Protein AF-A0A5C4IVG7-F1 (afdb_monomer_lite)

Foldseek 3Di:
DWQKFAWFFQAAPVDRVDGLAQKFKAKAAPVDPVRDRDWKAAPVRHTDDGRFTAHRRNTGGIITGRPDQKIKMDISNHIDMTGRPVVVVVVVVVVVVVVVVVVVVVVVCLQADFPDWDQDPVQWIWTAGSVRDIDTPGHDDDPDDDDDDDPDDPPPPPPPPVNVVVVQPVPDDPCVVVVVVVVVVVVVVPDDFFAAEAEEAEAQFPQCVLVLVLCVVLVAAYEYAYQQCCAPPPRGHHLVRVQVSVVSPHAYAHAFNHLDQLVPDDPVNNCNRRVVSQVSCCVSHVDGHAAYEYRVLRDDLLSCQACLQRHNDDRWDQPPPDQDGPFDCPPVFDDGEGEHEQQAQVCLVVLLVVLVCSLNGNYYYYYYYNHAPDVRGHHSVSVSVSVVSNSVSVRHHDYPCVVLDHRFLQQAQFVQDDPPPPSPQWAKDKDDPKDKDKDFDDDPRSHHDGIWIKTWDKPQIKTKIKGKGFDAAAKKKKKWKKAFADWDAAQVQWWKKKFFAAPVRDGDGMDIDTPHYDDHPDMDMDMDMDGHDHRGGMIMIMTMGGGDPPDTTIGMMTIGNIGMGGVSSDDSD

Sequence (573 aa):
MPYTFDEIFAKDISNPGVVARNASIKIFDPADPAKAPIAILDTTGSPLPNPITVDAQGMGPAFQHPTLARVGWEGGGKSNYLTSYEGMYNETQGAKTAAQAAANDAATAAADRVTSATVNGSGKLILTKGTGATVDAGSVIGPKGDKGDKGADGSNVLPTQQAIVEAITNDGPAKTATAQAIKKERNALTMPARGAVMFSLDDNYAQNTELMAVHDALGQKITLAITSSWVDQPNRLTSAQILAYHHAGHEIANHSTTHKNYVSSTAAVRAYESDTCSQFIYNLTGRWPSTFVYPQGAWNATTDQELYTRFRSWALTCSAGTNAPLTYPLGDTFPRFYRLDLDNPANLDRAKQLVRMAAYAPVVVSFYTHWTNQPGTMTTAQYQSIAQLAYDLNVPAVLPRDVFGRESYLLDPSFESPAGSIGNAWGPANTGAATTMRVAATPDAGMSGTHCMQLTAAYPDTAKVVQGVNMTPGGWRMSGRVKLVSGNLITNDVGVMVRYRRADESALSAQTVYPTMPANGVWSRFAFDLTVPALTRLAYLELFVTPGATNSRSGVVLLDHVDLRPAEHGDFG

Radius of gyration: 32.87 Å; chains: 1; bounding box: 93×65×95 Å

Secondary structure (DSSP, 8-state):
--EEE-SEE-B-SS-TT-B-TT-EEEEE-TT-TT-PBPPEE-TTSPEEPSSEEP-TTSEE--EEESS-SEEEEEETTEEEEEE-HHHHHHHHHHHHHHHHHHHHHHHHHHHHSEEEEEE-TTSEEEEEETTS-EEEEEE--S--PPPPPPPPP-------HHHHHHHHHSS-TTSHHHHHHHHHHHTGGGSS---EEEEEE-TTBTTHHHHHHHHHHTT---EEEE-GGGTTSTTB--HHHHHHHHHTT-EEEE--SS---STTS-HHHHHHHHHHHHHHHHHHHSS---EEE-GGG---HHHHHHHTTTSEEE--PPPTTT--------TT-SSEEEEEESSSGGGHHHHHHHHHHHHHSSEEEEEEES-SSSTTS--HHHHHHHHHHHHHTT--B--HHHHS-SS-SSSSTTS-SPTTSTT---EE---TT-EEEEEE-PPPTT---SEEEEEEEETT--EEEEEEE---SEEEEEEEEEEEEEE---GGGEEEEEEEE-TT--EEEEEEE-PPPPSTT-EEEEEEEEEEPTT--EEEEEEEE---SSS--EEEEEEEEEEEEEGGG----

Structure (mmCIF, N/CA/C/O backbone):
data_AF-A0A5C4IVG7-F1
#
_entry.id   AF-A0A5C4IVG7-F1
#
loop_
_atom_site.group_PDB
_atom_site.id
_atom_site.type_symbol
_atom_site.label_atom_id
_atom_site.label_alt_id
_atom_site.label_comp_id
_atom_site.label_asym_id
_atom_site.label_entity_id
_atom_site.label_seq_id
_atom_site.pdbx_PDB_ins_code
_atom_site.Cartn_x
_atom_site.Cartn_y
_atom_site.Cartn_z
_atom_site.occupancy
_atom_site.B_iso_or_equiv
_atom_site.auth_seq_id
_atom_site.auth_comp_id
_atom_site.auth_asym_id
_atom_site.auth_atom_id
_atom_site.pdbx_PDB_model_num
ATOM 1 N N . MET A 1 1 ? -45.091 -0.906 9.142 1.00 64.69 1 MET A N 1
ATOM 2 C CA . MET A 1 1 ? -45.571 0.421 8.699 1.00 64.69 1 MET A CA 1
ATOM 3 C C . MET A 1 1 ? -45.253 0.542 7.219 1.00 64.69 1 MET A C 1
ATOM 5 O O . MET A 1 1 ? -44.231 -0.022 6.839 1.00 64.69 1 MET A O 1
ATOM 9 N N . PRO A 1 2 ? -46.111 1.164 6.392 1.00 78.25 2 PRO A N 1
ATOM 10 C CA . PRO A 1 2 ? -45.780 1.397 4.990 1.00 78.25 2 PRO A CA 1
ATOM 11 C C . PRO A 1 2 ? -44.492 2.226 4.881 1.00 78.25 2 PRO A C 1
ATOM 13 O O . PRO A 1 2 ? -44.212 3.066 5.735 1.00 78.25 2 PRO A O 1
ATOM 16 N N . TYR A 1 3 ? -43.693 1.952 3.856 1.00 83.56 3 TYR A N 1
ATOM 17 C CA . TYR A 1 3 ? -42.479 2.694 3.542 1.00 83.56 3 TYR A CA 1
ATOM 18 C C . TYR A 1 3 ? -42.864 3.982 2.832 1.00 83.56 3 TYR A C 1
ATOM 20 O O . TYR A 1 3 ? -43.393 3.926 1.722 1.00 83.56 3 TYR A O 1
ATOM 28 N N . THR A 1 4 ? -42.596 5.123 3.464 1.00 85.69 4 THR A N 1
ATOM 29 C CA . THR A 1 4 ? -42.797 6.443 2.861 1.00 85.69 4 THR A CA 1
ATOM 30 C C . THR A 1 4 ? -41.612 6.809 1.986 1.00 85.69 4 THR A C 1
ATOM 32 O O . THR A 1 4 ? -40.460 6.749 2.419 1.00 85.69 4 THR A O 1
ATOM 35 N N . PHE A 1 5 ? -41.894 7.186 0.752 1.00 89.88 5 PHE A N 1
ATOM 36 C CA . PHE A 1 5 ? -40.937 7.736 -0.187 1.00 89.88 5 PHE A CA 1
ATOM 37 C C . PHE A 1 5 ? -41.198 9.230 -0.309 1.00 89.88 5 PHE A C 1
ATOM 39 O O . PHE A 1 5 ? -42.351 9.654 -0.420 1.00 89.88 5 PHE A O 1
ATOM 46 N N . ASP A 1 6 ? -40.121 10.008 -0.310 1.00 88.19 6 ASP A N 1
ATOM 47 C CA . ASP A 1 6 ? -40.181 11.426 -0.647 1.00 88.19 6 ASP A CA 1
ATOM 48 C C . ASP A 1 6 ? -40.661 11.617 -2.096 1.00 88.19 6 ASP A C 1
ATOM 50 O O . ASP A 1 6 ? -40.870 10.655 -2.847 1.00 88.19 6 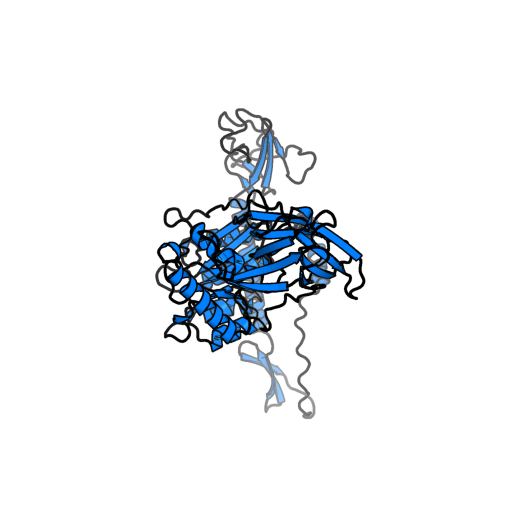ASP A O 1
ATOM 54 N N . GLU A 1 7 ? -40.828 12.874 -2.501 1.00 90.75 7 GLU A N 1
ATOM 55 C CA . GLU A 1 7 ? -41.150 13.224 -3.883 1.00 90.75 7 GLU A CA 1
ATOM 56 C C . GLU A 1 7 ? -40.217 12.513 -4.873 1.00 90.75 7 GLU A C 1
ATOM 58 O O . GLU A 1 7 ? -38.993 12.449 -4.702 1.00 90.75 7 GLU A O 1
ATOM 63 N N . ILE A 1 8 ? -40.810 11.949 -5.925 1.00 91.75 8 ILE A N 1
ATOM 64 C CA . ILE A 1 8 ? -40.066 11.244 -6.965 1.00 91.75 8 ILE A CA 1
ATOM 65 C C . ILE A 1 8 ? -39.135 12.246 -7.632 1.00 91.75 8 ILE A C 1
ATOM 67 O O . ILE A 1 8 ? -39.604 13.239 -8.172 1.00 91.75 8 ILE A O 1
ATOM 71 N N . PHE A 1 9 ? -37.839 11.944 -7.683 1.00 92.06 9 PHE A N 1
ATOM 72 C CA . PHE A 1 9 ? -36.893 12.694 -8.503 1.00 92.06 9 PHE A CA 1
ATOM 73 C C . PHE A 1 9 ? -36.283 11.796 -9.582 1.00 92.06 9 PHE A C 1
ATOM 75 O O . PHE A 1 9 ? -35.310 11.066 -9.359 1.00 92.06 9 PHE A O 1
ATOM 82 N N . ALA A 1 10 ? -36.876 11.837 -10.775 1.00 90.44 10 ALA A N 1
ATOM 83 C CA . ALA A 1 10 ? -36.562 10.968 -11.903 1.00 90.44 10 ALA A CA 1
ATOM 84 C C . ALA A 1 10 ? -35.303 11.429 -12.670 1.00 90.44 10 ALA A C 1
ATOM 86 O O . ALA A 1 10 ? -35.358 11.803 -13.845 1.00 90.44 10 ALA A O 1
ATOM 87 N N . LYS A 1 11 ? -34.145 11.418 -11.999 1.00 91.00 11 LYS A N 1
ATOM 88 C CA . LYS A 1 11 ? -32.851 11.835 -12.569 1.00 91.00 11 LYS A CA 1
ATOM 89 C C . LYS A 1 11 ? -32.006 10.684 -13.115 1.00 91.00 11 LYS A C 1
ATOM 91 O O . LYS A 1 11 ? -32.035 9.561 -12.603 1.00 91.00 11 LYS A O 1
ATOM 96 N N . ASP A 1 12 ? -31.177 11.004 -14.105 1.00 82.12 12 ASP A N 1
ATOM 97 C CA . ASP A 1 12 ? -30.118 10.124 -14.593 1.00 82.12 12 ASP A CA 1
ATOM 98 C C . ASP A 1 12 ? -28.960 10.061 -13.582 1.00 82.12 12 ASP A C 1
ATOM 100 O O . ASP A 1 12 ? -28.430 11.084 -13.148 1.00 82.12 12 ASP A O 1
ATOM 104 N N . ILE A 1 13 ? -28.551 8.850 -13.200 1.00 78.31 13 ILE A N 1
ATOM 105 C CA . ILE A 1 13 ? -27.451 8.645 -12.251 1.00 78.31 13 ILE A CA 1
ATOM 106 C C . ILE A 1 13 ? -26.073 8.940 -12.859 1.00 78.31 13 ILE A C 1
ATOM 108 O O . ILE A 1 13 ? -25.156 9.321 -12.138 1.00 78.31 13 ILE A O 1
ATOM 112 N N . SER A 1 14 ? -25.930 8.783 -14.177 1.00 76.25 14 SER A N 1
ATOM 113 C CA . SER A 1 14 ? -24.681 9.038 -14.903 1.00 76.25 14 SER A CA 1
ATOM 114 C C . SER A 1 14 ? -24.459 10.525 -15.185 1.00 76.25 14 SER A C 1
ATOM 116 O O . SER A 1 14 ? -23.323 10.959 -15.364 1.00 76.25 14 SER A O 1
ATOM 118 N N . ASN A 1 15 ? -25.535 11.318 -15.178 1.00 80.50 15 ASN A N 1
ATOM 119 C CA . ASN A 1 15 ? -25.489 12.764 -15.340 1.00 80.50 15 ASN A CA 1
ATOM 120 C C . ASN A 1 15 ? -26.642 13.427 -14.561 1.00 80.50 15 ASN A C 1
ATOM 122 O O . ASN A 1 15 ? -27.727 13.613 -15.115 1.00 80.50 15 ASN A O 1
ATOM 126 N N . PRO A 1 16 ? -26.414 13.834 -13.298 1.00 75.12 16 PRO A N 1
ATOM 127 C CA . PRO A 1 16 ? -27.452 14.408 -12.438 1.00 75.12 16 PRO A CA 1
ATOM 128 C C . PRO A 1 16 ? -28.097 15.701 -12.960 1.00 75.12 16 PRO A C 1
ATOM 130 O O . PRO A 1 16 ? -29.138 16.098 -12.445 1.00 75.12 16 PRO A O 1
ATOM 133 N N . GLY A 1 17 ? -27.501 16.359 -13.964 1.00 82.00 17 GLY A N 1
ATOM 134 C CA . GLY A 1 17 ? -28.091 17.516 -14.646 1.00 82.00 17 GLY A CA 1
ATOM 135 C C . GLY A 1 17 ? -29.188 17.154 -15.657 1.00 82.00 17 GLY A C 1
ATOM 136 O O . GLY A 1 17 ? -29.837 18.046 -16.207 1.00 82.00 17 GLY A O 1
ATOM 137 N N . VAL A 1 18 ? -29.405 15.860 -15.915 1.00 87.25 18 VAL A N 1
ATOM 138 C CA . VAL A 1 18 ? -30.398 15.340 -16.860 1.00 87.25 18 VAL A CA 1
ATOM 139 C C . VAL A 1 18 ? -31.486 14.582 -16.101 1.00 87.25 18 VAL A C 1
ATOM 141 O O . VAL A 1 18 ? -31.216 13.675 -15.315 1.00 87.25 18 VAL A O 1
ATOM 144 N N . VAL A 1 19 ? -32.740 14.934 -16.373 1.00 92.31 19 VAL A N 1
ATOM 145 C CA . VAL A 1 19 ? -33.933 14.358 -15.736 1.00 92.31 19 VAL A CA 1
ATOM 146 C C . VAL A 1 19 ? -34.906 13.855 -16.798 1.00 92.31 19 VAL A C 1
ATOM 148 O O . VAL A 1 19 ? -34.870 14.313 -17.944 1.00 92.31 19 VAL A O 1
ATOM 151 N N . ALA A 1 20 ? -35.776 12.917 -16.437 1.00 92.94 20 ALA A N 1
ATOM 152 C CA . ALA A 1 20 ? -36.849 12.432 -17.297 1.00 92.94 20 ALA A CA 1
ATOM 153 C C . ALA A 1 20 ? -37.973 13.484 -17.380 1.00 92.94 20 ALA A C 1
ATOM 155 O O . ALA A 1 20 ? -38.975 13.396 -16.684 1.00 92.94 20 ALA A O 1
ATOM 156 N N . ARG A 1 21 ? -37.778 14.524 -18.197 1.00 93.69 21 ARG A N 1
ATOM 157 C CA . ARG A 1 21 ? -38.686 15.683 -18.289 1.00 93.69 21 ARG A CA 1
ATOM 158 C C . ARG A 1 21 ? -40.039 15.303 -18.883 1.00 93.69 21 ARG A C 1
ATOM 160 O O . ARG A 1 21 ? -40.070 14.735 -19.974 1.00 93.69 21 ARG A O 1
ATOM 167 N N . ASN A 1 22 ? -41.129 15.702 -18.225 1.00 94.69 22 ASN A N 1
ATOM 168 C CA . ASN A 1 22 ? -42.508 15.495 -18.687 1.00 94.69 22 ASN A CA 1
ATOM 169 C C . ASN A 1 22 ? -42.794 14.029 -19.066 1.00 94.69 22 ASN A C 1
ATOM 171 O O . ASN A 1 22 ? -43.522 13.748 -20.019 1.00 94.69 22 ASN A O 1
ATOM 175 N N . ALA A 1 23 ? -42.141 13.092 -18.376 1.00 93.75 23 ALA A N 1
ATOM 176 C CA . ALA A 1 23 ? -42.154 11.683 -18.729 1.00 93.75 23 ALA A CA 1
ATOM 177 C C . ALA A 1 23 ? -43.183 10.910 -17.904 1.00 93.75 23 ALA A C 1
ATOM 179 O O . ALA A 1 23 ? -43.445 11.219 -16.744 1.00 93.75 23 ALA A O 1
ATOM 180 N N . SER A 1 24 ? -43.720 9.848 -18.498 1.00 96.44 24 SER A N 1
ATOM 181 C CA . SER A 1 24 ? -44.457 8.827 -17.764 1.00 96.44 24 SER A CA 1
ATOM 182 C C . SER A 1 24 ? -43.460 7.807 -17.210 1.00 96.44 24 SER A C 1
ATOM 184 O O . SER A 1 24 ? -42.704 7.197 -17.970 1.00 96.44 24 SER A O 1
ATOM 186 N N . ILE A 1 25 ? -43.420 7.682 -15.888 1.00 95.88 25 ILE A N 1
ATOM 187 C CA . ILE A 1 25 ? -42.492 6.867 -15.116 1.00 95.88 25 ILE A CA 1
ATOM 188 C C . ILE A 1 25 ? -43.244 5.694 -14.493 1.00 95.88 25 ILE A C 1
ATOM 190 O O . ILE A 1 25 ? -44.123 5.867 -13.650 1.00 95.88 25 ILE A O 1
ATOM 194 N N . LYS A 1 26 ? -42.874 4.480 -14.887 1.00 97.19 26 LYS A N 1
ATOM 195 C CA . LYS A 1 26 ? -43.375 3.243 -14.293 1.00 97.19 26 LYS A CA 1
ATOM 196 C C . LYS A 1 26 ? -42.570 2.914 -13.046 1.00 97.19 26 LYS A C 1
ATOM 198 O O . LYS A 1 26 ? -41.350 2.822 -13.141 1.00 97.19 26 LYS A O 1
ATOM 203 N N . ILE A 1 27 ? -43.241 2.669 -11.925 1.00 96.81 27 ILE A N 1
ATOM 204 C CA . ILE A 1 27 ? -42.633 2.172 -10.684 1.00 96.81 27 ILE A CA 1
ATOM 205 C C . ILE A 1 27 ? -42.834 0.658 -10.600 1.00 96.81 27 ILE A C 1
ATOM 207 O O . ILE A 1 27 ? -43.925 0.164 -10.869 1.00 96.81 27 ILE A O 1
ATOM 211 N N . PHE A 1 28 ? -41.805 -0.099 -10.245 1.00 96.50 28 PHE A N 1
ATOM 212 C CA . PHE A 1 28 ? -41.861 -1.561 -10.220 1.00 96.50 28 PHE A CA 1
ATOM 213 C C . PHE A 1 28 ? -41.026 -2.139 -9.075 1.00 96.50 28 PHE A C 1
ATOM 215 O O . PHE A 1 28 ? -40.160 -1.462 -8.512 1.00 96.50 28 PHE A O 1
ATOM 222 N N . ASP A 1 29 ? -41.274 -3.403 -8.741 1.00 95.06 29 ASP A N 1
ATOM 223 C CA . ASP A 1 29 ? -40.433 -4.154 -7.810 1.00 95.06 29 ASP A CA 1
ATOM 224 C C . ASP A 1 29 ? -39.080 -4.470 -8.482 1.00 95.06 29 ASP A C 1
ATOM 226 O O . ASP A 1 29 ? -39.063 -5.145 -9.512 1.00 95.06 29 ASP A O 1
ATOM 230 N N . PRO A 1 30 ? -37.932 -4.026 -7.933 1.00 87.69 30 PRO A N 1
ATOM 231 C CA . PRO A 1 30 ? -36.604 -4.363 -8.447 1.00 87.69 30 PRO A CA 1
ATOM 232 C C . PRO A 1 30 ? -36.340 -5.862 -8.637 1.00 87.69 30 PRO A C 1
ATOM 234 O O . PRO A 1 30 ? -35.458 -6.225 -9.417 1.00 87.69 30 PRO A O 1
ATOM 237 N N . ALA A 1 31 ? -37.039 -6.721 -7.891 1.00 83.75 31 ALA A N 1
ATOM 238 C CA . ALA A 1 31 ? -36.921 -8.168 -7.995 1.00 83.75 31 ALA A CA 1
ATOM 239 C C . ALA A 1 31 ? -37.742 -8.761 -9.151 1.00 83.75 31 ALA A C 1
ATOM 241 O O . ALA A 1 31 ? -37.468 -9.896 -9.545 1.00 83.75 31 ALA A O 1
ATOM 242 N N . ASP A 1 32 ? -38.708 -8.021 -9.703 1.00 88.81 32 ASP A N 1
ATOM 243 C CA . ASP A 1 32 ? -39.524 -8.466 -10.828 1.00 88.81 32 ASP A CA 1
ATOM 244 C C . ASP A 1 32 ? -38.786 -8.238 -12.164 1.00 88.81 32 ASP A C 1
ATOM 246 O O . ASP A 1 32 ? -38.644 -7.093 -12.613 1.00 88.81 32 ASP A O 1
ATOM 250 N N . PRO A 1 33 ? -38.336 -9.304 -12.857 1.00 83.12 33 PRO A N 1
ATOM 251 C CA . PRO A 1 33 ? -37.647 -9.171 -14.137 1.00 83.12 33 PRO A CA 1
ATOM 252 C C . PRO A 1 33 ? -38.556 -8.630 -15.251 1.00 83.12 33 PRO A C 1
ATOM 254 O O . PRO A 1 33 ? -38.046 -8.062 -16.217 1.00 83.12 33 PRO A O 1
ATOM 257 N N . ALA A 1 34 ? -39.880 -8.784 -15.129 1.00 90.69 34 ALA A N 1
ATOM 258 C CA . ALA A 1 34 ? -40.850 -8.231 -16.072 1.00 90.69 34 ALA A CA 1
ATOM 259 C C . ALA A 1 34 ? -41.125 -6.740 -15.821 1.00 90.69 34 ALA A C 1
ATOM 261 O O . ALA A 1 34 ? -41.712 -6.070 -16.677 1.00 90.69 34 ALA A O 1
ATOM 262 N N . LYS A 1 35 ? -40.677 -6.210 -14.671 1.00 93.31 35 LYS A N 1
ATOM 263 C CA . LYS A 1 35 ? -40.871 -4.822 -14.242 1.00 93.31 35 LYS A CA 1
ATOM 264 C C . LYS A 1 35 ? -42.337 -4.395 -14.349 1.00 93.31 35 LYS A C 1
ATOM 266 O O . LYS A 1 35 ? -42.636 -3.340 -14.924 1.00 93.31 35 LYS A O 1
ATOM 271 N N . ALA A 1 36 ? -43.258 -5.232 -13.881 1.00 94.62 36 ALA A N 1
ATOM 272 C CA . ALA A 1 36 ? -44.674 -4.911 -13.880 1.00 94.62 36 ALA A CA 1
ATOM 273 C C . ALA A 1 36 ? -44.938 -3.696 -12.964 1.00 94.62 36 ALA A C 1
ATOM 275 O O . ALA A 1 36 ? -44.304 -3.576 -11.911 1.00 94.62 36 ALA A O 1
ATOM 276 N N . PRO A 1 37 ? -45.847 -2.775 -13.343 1.00 96.38 37 PRO A N 1
ATOM 277 C CA . PRO A 1 37 ? -46.240 -1.681 -12.465 1.00 96.38 37 PRO A CA 1
ATOM 278 C C . PRO A 1 37 ? -46.790 -2.222 -11.141 1.00 96.38 37 PRO A C 1
ATOM 280 O O . PRO A 1 37 ? -47.690 -3.061 -11.140 1.00 96.38 37 PRO A O 1
ATOM 283 N N . ILE A 1 38 ? -46.267 -1.730 -10.020 1.00 96.50 38 ILE A N 1
ATOM 284 C CA . ILE A 1 38 ? -46.758 -2.084 -8.681 1.00 96.50 38 ILE A CA 1
ATOM 285 C C . ILE A 1 38 ? -47.813 -1.089 -8.189 1.00 96.50 38 ILE A C 1
ATOM 287 O O . ILE A 1 38 ? -47.797 0.087 -8.558 1.00 96.50 38 ILE A O 1
ATOM 291 N N . ALA A 1 39 ? -48.726 -1.546 -7.332 1.00 96.25 39 ALA A N 1
ATOM 292 C CA . ALA A 1 39 ? -49.666 -0.655 -6.664 1.00 96.25 39 ALA A CA 1
ATOM 293 C C . ALA A 1 39 ? -48.917 0.237 -5.665 1.00 96.25 39 ALA A C 1
ATOM 295 O O . ALA A 1 39 ? -48.158 -0.251 -4.831 1.00 96.25 39 ALA A O 1
ATOM 296 N N . ILE A 1 40 ? -49.150 1.541 -5.744 1.00 95.25 40 ILE A N 1
ATOM 297 C CA . ILE A 1 40 ? -48.571 2.542 -4.847 1.00 95.25 40 ILE A CA 1
ATOM 298 C C . ILE A 1 40 ? -49.683 3.415 -4.284 1.00 95.25 40 ILE A C 1
ATOM 300 O O . ILE A 1 40 ? -50.732 3.579 -4.908 1.00 95.25 40 ILE A O 1
ATOM 304 N N . LEU A 1 41 ? -49.457 3.946 -3.089 1.00 94.69 41 LEU A N 1
ATOM 305 C CA . LEU A 1 41 ? -50.405 4.800 -2.385 1.00 94.69 41 LEU A CA 1
ATOM 306 C C . LEU A 1 41 ? -49.819 6.205 -2.251 1.00 94.69 41 LEU A C 1
ATOM 308 O O . LEU A 1 41 ? -48.604 6.350 -2.202 1.00 94.69 41 LEU A O 1
ATOM 312 N N . ASP A 1 42 ? -50.641 7.240 -2.170 1.00 93.06 42 ASP A N 1
ATOM 313 C CA . ASP A 1 42 ? -50.181 8.554 -1.731 1.00 93.06 42 ASP A CA 1
ATOM 314 C C . ASP A 1 42 ? -49.885 8.550 -0.222 1.00 93.06 42 ASP A C 1
ATOM 316 O O . ASP A 1 42 ? -50.063 7.552 0.483 1.00 93.06 42 ASP A O 1
ATOM 320 N N . THR A 1 43 ? -49.429 9.685 0.299 1.00 87.50 43 THR A N 1
ATOM 321 C CA . THR A 1 43 ? -49.115 9.842 1.725 1.00 87.50 43 THR A CA 1
ATOM 322 C C . THR A 1 43 ? -50.341 9.783 2.645 1.00 87.50 43 THR A C 1
ATOM 324 O O . THR A 1 43 ? -50.178 9.700 3.861 1.00 87.50 43 THR A O 1
ATOM 327 N N . THR A 1 44 ? -51.560 9.781 2.094 1.00 90.62 44 THR A N 1
ATOM 328 C CA . THR A 1 44 ? -52.823 9.583 2.827 1.00 90.62 44 THR A CA 1
ATOM 329 C C . THR A 1 44 ? -53.302 8.127 2.804 1.00 90.62 44 THR A C 1
ATOM 331 O O . THR A 1 44 ? -54.262 7.788 3.495 1.00 90.62 44 THR A O 1
ATOM 334 N N . GLY A 1 45 ? -52.629 7.256 2.042 1.00 87.44 45 GLY A N 1
ATOM 335 C CA . GLY A 1 45 ? -52.996 5.853 1.858 1.00 87.44 45 GLY A CA 1
ATOM 336 C C . GLY A 1 45 ? -53.966 5.597 0.699 1.00 87.44 45 GLY A C 1
ATOM 337 O O . GLY A 1 45 ? -54.444 4.471 0.557 1.00 87.44 45 GLY A O 1
ATOM 338 N N . SER A 1 46 ? -54.258 6.598 -0.136 1.00 94.25 46 SER A N 1
ATOM 339 C CA . SER A 1 46 ? -55.135 6.445 -1.306 1.00 94.25 46 SER A CA 1
ATOM 340 C C . SER A 1 46 ? -54.348 5.943 -2.524 1.00 94.25 46 SER A C 1
ATOM 342 O O . SER A 1 46 ? -53.191 6.320 -2.682 1.00 94.25 46 SER A O 1
ATOM 344 N N . PRO A 1 47 ? -54.918 5.111 -3.418 1.00 95.75 47 PRO A N 1
ATOM 345 C CA . PRO A 1 47 ? -54.194 4.611 -4.590 1.00 95.75 47 PRO A CA 1
ATOM 346 C C . PRO A 1 47 ? -53.703 5.722 -5.528 1.00 95.75 47 PRO A C 1
ATOM 348 O O . PRO A 1 47 ? -54.486 6.574 -5.950 1.00 95.75 47 PRO A O 1
ATOM 351 N N . LEU A 1 48 ? -52.428 5.661 -5.915 1.00 94.00 48 LEU A N 1
ATOM 352 C CA . LEU A 1 48 ? -51.839 6.490 -6.966 1.00 94.00 48 LEU A CA 1
ATOM 353 C C . LEU A 1 48 ? -51.769 5.726 -8.298 1.00 94.00 48 LEU A C 1
ATOM 355 O O . LEU A 1 48 ? -51.564 4.508 -8.306 1.00 94.00 48 LEU A O 1
ATOM 359 N N . PRO A 1 49 ? -51.910 6.421 -9.444 1.00 94.69 49 PRO A N 1
ATOM 360 C CA . PRO A 1 49 ? -51.722 5.803 -10.750 1.00 94.69 49 PRO A CA 1
ATOM 361 C C . PRO A 1 49 ? -50.266 5.363 -10.935 1.00 94.69 49 PRO A C 1
ATOM 363 O O . PRO A 1 49 ? -49.347 6.042 -10.493 1.00 94.69 49 PRO A O 1
ATOM 366 N N . ASN A 1 50 ? -50.050 4.245 -11.624 1.00 95.62 50 ASN A N 1
ATOM 367 C CA . ASN A 1 50 ? -48.726 3.787 -12.035 1.00 95.62 50 ASN A CA 1
ATOM 368 C C . ASN A 1 50 ? -48.829 3.193 -13.448 1.00 95.62 50 ASN A C 1
ATOM 370 O O . ASN A 1 50 ? -49.469 2.148 -13.603 1.00 95.62 50 ASN A O 1
ATOM 374 N N . PRO A 1 51 ? -48.254 3.830 -14.487 1.00 96.12 51 PRO A N 1
ATOM 375 C CA . PRO A 1 51 ? -47.226 4.885 -14.443 1.00 96.12 51 PRO A CA 1
ATOM 376 C C . PRO A 1 51 ? -47.653 6.257 -13.880 1.00 96.12 51 PRO A C 1
ATOM 378 O O . PRO A 1 51 ? -48.795 6.676 -14.051 1.00 96.12 51 PRO A O 1
ATOM 381 N N . ILE A 1 52 ? -46.707 6.965 -13.255 1.00 95.06 52 ILE A N 1
ATOM 382 C CA . ILE A 1 52 ? -46.834 8.350 -12.763 1.00 95.06 52 ILE A CA 1
ATOM 383 C C . ILE A 1 52 ? -46.249 9.317 -13.791 1.00 95.06 52 ILE A C 1
ATOM 385 O O . ILE A 1 52 ? -45.179 9.062 -14.332 1.00 95.06 52 ILE A O 1
ATOM 389 N N . THR A 1 53 ? -46.884 10.465 -14.024 1.00 95.69 53 THR A N 1
ATOM 390 C CA . THR A 1 53 ? -46.263 11.547 -14.807 1.00 95.69 53 THR A CA 1
ATOM 391 C C . THR A 1 53 ? -45.418 12.442 -13.905 1.00 95.69 53 THR A C 1
ATOM 393 O O . THR A 1 53 ? -45.906 12.914 -12.880 1.00 95.69 53 THR A O 1
ATOM 396 N N . VAL A 1 54 ? -44.171 12.697 -14.306 1.00 95.56 54 VAL A N 1
ATOM 397 C CA . VAL A 1 54 ? -43.288 13.690 -13.675 1.00 95.56 54 VAL A CA 1
ATOM 398 C C . VAL A 1 54 ? -43.257 14.988 -14.483 1.00 95.56 54 VAL A C 1
ATOM 400 O O . VAL A 1 54 ? -43.515 14.975 -15.687 1.00 95.56 54 VAL A O 1
ATOM 403 N N . ASP A 1 55 ? -42.941 16.108 -13.840 1.00 94.19 55 ASP A N 1
ATOM 404 C CA . ASP A 1 55 ? -42.926 17.436 -14.462 1.00 94.19 55 ASP A CA 1
ATOM 405 C C . ASP A 1 55 ? -41.666 17.720 -15.317 1.00 94.19 55 ASP A C 1
ATOM 407 O O . ASP A 1 55 ? -40.844 16.841 -15.608 1.00 94.19 55 ASP A O 1
ATOM 411 N N . ALA A 1 56 ? -41.492 18.973 -15.751 1.00 93.38 56 ALA A N 1
ATOM 412 C CA . ALA A 1 56 ? -40.357 19.403 -16.571 1.00 93.38 56 ALA A CA 1
ATOM 413 C C . ALA A 1 56 ? -39.004 19.343 -15.833 1.00 93.38 56 ALA A C 1
ATOM 415 O O . ALA A 1 56 ? -37.950 19.416 -16.471 1.00 93.38 56 ALA A O 1
ATOM 416 N N . GLN A 1 57 ? -39.027 19.192 -14.512 1.00 91.62 57 GLN A N 1
ATOM 417 C CA . GLN A 1 57 ? -37.889 19.030 -13.622 1.00 91.62 57 GLN A CA 1
ATOM 418 C C . GLN A 1 57 ? -37.695 17.557 -13.224 1.00 91.62 57 GLN A C 1
ATOM 420 O O . GLN A 1 57 ? -36.721 17.232 -12.549 1.00 91.62 57 GLN A O 1
ATOM 425 N N . GLY A 1 58 ? -38.556 16.650 -13.701 1.00 91.69 58 GLY A N 1
ATOM 426 C CA . GLY A 1 58 ? -38.525 15.232 -13.355 1.00 91.69 58 GLY A CA 1
ATOM 427 C C . GLY A 1 58 ? -39.048 14.949 -11.947 1.00 91.69 58 GLY A C 1
ATOM 428 O O . GLY A 1 58 ? -38.716 13.899 -11.396 1.00 91.69 58 GLY A O 1
ATOM 429 N N . MET A 1 59 ? -39.830 15.866 -11.372 1.00 95.06 59 MET A N 1
ATOM 430 C CA . MET A 1 59 ? -40.436 15.722 -10.053 1.00 95.06 59 MET A CA 1
ATOM 431 C C . MET A 1 59 ? -41.813 15.060 -10.152 1.00 95.06 59 MET A C 1
ATOM 433 O O . MET A 1 59 ? -42.612 15.390 -11.029 1.00 95.06 59 MET A O 1
ATOM 437 N N . GLY A 1 60 ? -42.092 14.119 -9.255 1.00 93.25 60 GLY A N 1
ATOM 438 C CA . GLY A 1 60 ? -43.400 13.486 -9.080 1.00 93.25 60 GLY A CA 1
ATOM 439 C C . GLY A 1 60 ? -43.805 13.440 -7.604 1.00 93.25 60 GLY A C 1
ATOM 440 O O . GLY A 1 60 ? -42.988 13.740 -6.734 1.00 93.25 60 GLY A O 1
ATOM 441 N N . PRO A 1 61 ? -45.056 13.069 -7.295 1.00 94.00 61 PRO A N 1
ATOM 442 C CA . PRO A 1 61 ? -45.564 13.089 -5.928 1.00 94.00 61 PRO A CA 1
ATOM 443 C C . PRO A 1 61 ? -44.811 12.113 -5.017 1.00 94.00 61 PRO A C 1
ATOM 445 O O . PRO A 1 61 ? -44.313 11.078 -5.466 1.00 94.00 61 PRO A O 1
ATOM 448 N N . ALA A 1 62 ? -44.776 12.429 -3.722 1.00 92.69 62 ALA A N 1
ATOM 449 C CA . ALA A 1 62 ? -44.426 11.466 -2.684 1.00 92.69 62 ALA A CA 1
ATOM 450 C C . ALA A 1 62 ? -45.442 10.311 -2.668 1.00 92.69 62 ALA A C 1
ATOM 452 O O . ALA A 1 62 ? -46.621 10.495 -2.985 1.00 92.69 62 ALA A O 1
ATOM 453 N N . PHE A 1 63 ? -44.995 9.120 -2.285 1.00 94.19 63 PHE A N 1
ATOM 454 C CA . PHE A 1 63 ? -45.843 7.930 -2.259 1.00 94.19 63 PHE A CA 1
ATOM 455 C C . PHE A 1 63 ? -45.421 6.979 -1.142 1.00 94.19 63 PHE A C 1
ATOM 457 O O . PHE A 1 63 ? -44.388 7.144 -0.498 1.00 94.19 63 PHE A O 1
ATOM 464 N N . GLN A 1 64 ? -46.234 5.962 -0.901 1.00 92.50 64 GLN A N 1
ATOM 465 C CA . GLN A 1 64 ? -45.982 4.911 0.064 1.00 92.50 64 GLN A CA 1
ATOM 466 C C . GLN A 1 64 ? -46.118 3.540 -0.595 1.00 92.50 64 GLN A C 1
ATOM 468 O O . GLN A 1 64 ? -46.953 3.332 -1.481 1.00 92.50 64 GLN A O 1
ATOM 473 N N . HIS A 1 65 ? -45.317 2.581 -0.129 1.00 91.38 65 HIS A N 1
ATOM 474 C CA . HIS A 1 65 ? -45.479 1.169 -0.471 1.00 91.38 65 HIS A CA 1
ATOM 475 C C . HIS A 1 65 ? -45.550 0.319 0.806 1.00 91.38 65 HIS A C 1
ATOM 477 O O . HIS A 1 65 ? -44.737 0.510 1.709 1.00 91.38 65 HIS A O 1
ATOM 483 N N . PRO A 1 66 ? -46.479 -0.647 0.923 1.00 84.31 66 PRO A N 1
ATOM 484 C CA . PRO A 1 66 ? -46.693 -1.377 2.174 1.00 84.31 66 PRO A CA 1
ATOM 485 C C . PRO A 1 66 ? -45.499 -2.235 2.619 1.00 84.31 66 PRO A C 1
ATOM 487 O O . PRO A 1 66 ? -45.340 -2.470 3.814 1.00 84.31 66 PRO A O 1
ATOM 490 N N . THR A 1 67 ? -44.676 -2.714 1.680 1.00 84.00 67 THR A N 1
ATOM 491 C CA . THR A 1 67 ? -43.668 -3.760 1.954 1.00 84.00 67 THR A CA 1
ATOM 492 C C . THR A 1 67 ? -42.296 -3.541 1.324 1.00 84.00 67 THR A C 1
ATOM 494 O O . THR A 1 67 ? -41.372 -4.287 1.632 1.00 84.00 67 THR A O 1
ATOM 497 N N . LEU A 1 68 ? -42.138 -2.560 0.433 1.00 84.12 68 LEU A N 1
ATOM 498 C CA . LEU A 1 68 ? -40.898 -2.381 -0.324 1.00 84.12 68 LEU A CA 1
ATOM 499 C C . LEU A 1 68 ? -40.235 -1.098 0.150 1.00 84.12 68 LEU A C 1
ATOM 501 O O . LEU A 1 68 ? -40.773 -0.019 -0.067 1.00 84.12 68 LEU A O 1
ATOM 505 N N . ALA A 1 69 ? -39.059 -1.225 0.760 1.00 84.88 69 ALA A N 1
ATOM 506 C CA . ALA A 1 69 ? -38.224 -0.093 1.164 1.00 84.88 69 ALA A CA 1
ATOM 507 C C . ALA A 1 69 ? -37.493 0.562 -0.016 1.00 84.88 69 ALA A C 1
ATOM 509 O O . ALA A 1 69 ? -36.958 1.664 0.103 1.00 84.88 69 ALA A O 1
ATOM 510 N N . ARG A 1 70 ? -37.450 -0.127 -1.161 1.00 88.12 70 ARG A N 1
ATOM 511 C CA . ARG A 1 70 ? -36.820 0.327 -2.395 1.00 88.12 70 ARG A CA 1
ATOM 512 C C . ARG A 1 70 ? -37.648 -0.121 -3.586 1.00 88.12 70 ARG A C 1
ATOM 514 O O . ARG A 1 70 ? -38.023 -1.286 -3.670 1.00 88.12 70 ARG A O 1
ATOM 521 N N . VAL A 1 71 ? -37.865 0.789 -4.523 1.00 91.88 71 VAL A N 1
ATOM 522 C CA . VAL A 1 71 ? -38.575 0.519 -5.776 1.00 91.88 71 VAL A CA 1
ATOM 523 C C . VAL A 1 71 ? -37.715 0.930 -6.967 1.00 91.88 71 VAL A C 1
ATOM 525 O O . VAL A 1 71 ? -36.863 1.816 -6.857 1.00 91.88 71 VAL A O 1
ATOM 528 N N . GLY A 1 72 ? -37.891 0.254 -8.098 1.00 93.69 72 GLY A N 1
ATOM 529 C CA . GLY A 1 72 ? -37.298 0.643 -9.373 1.00 93.69 72 GLY A CA 1
ATOM 530 C C . GLY A 1 72 ? -38.236 1.578 -10.122 1.00 93.69 72 GLY A C 1
ATOM 531 O O . GLY A 1 72 ? -39.451 1.511 -9.942 1.00 93.69 72 GLY A O 1
ATOM 532 N N . TRP A 1 73 ? -37.688 2.439 -10.973 1.00 95.75 73 TRP A N 1
ATOM 533 C CA . TRP A 1 73 ? -38.486 3.217 -11.909 1.00 95.75 73 TRP A CA 1
ATOM 534 C C . TRP A 1 73 ? -37.869 3.267 -13.303 1.00 95.75 73 TRP A C 1
ATOM 536 O O . TRP A 1 73 ? -36.647 3.226 -13.444 1.00 95.75 73 TRP A O 1
ATOM 546 N N . GLU A 1 74 ? -38.707 3.353 -14.339 1.00 94.94 74 GLU A N 1
ATOM 547 C CA . GLU A 1 74 ? -38.276 3.569 -15.724 1.00 94.94 74 GLU A CA 1
ATOM 548 C C . GLU A 1 74 ? -39.253 4.452 -16.507 1.00 94.94 74 GLU A C 1
ATOM 550 O O . GLU A 1 74 ? -40.468 4.346 -16.354 1.00 94.94 74 GLU A O 1
ATOM 555 N N . GLY A 1 75 ? -38.718 5.332 -17.351 1.00 92.75 75 GLY A N 1
ATOM 556 C CA . GLY A 1 75 ? -39.492 6.257 -18.174 1.00 92.75 75 GLY A CA 1
ATOM 557 C C . GLY A 1 75 ? -38.626 7.383 -18.739 1.00 92.75 75 GLY A C 1
ATOM 558 O O . GLY A 1 75 ? -37.524 7.640 -18.255 1.00 92.75 75 GLY A O 1
ATOM 559 N N . GLY A 1 76 ? -39.067 8.017 -19.830 1.00 90.81 76 GLY A N 1
ATOM 560 C CA . GLY A 1 76 ? -38.293 9.079 -20.497 1.00 90.81 76 GLY A CA 1
ATOM 561 C C . GLY A 1 76 ? -36.915 8.633 -21.017 1.00 90.81 76 GLY A C 1
ATOM 562 O O . GLY A 1 76 ? -35.993 9.442 -21.092 1.00 90.81 76 GLY A O 1
ATOM 563 N N . GLY A 1 77 ? -36.746 7.338 -21.321 1.00 91.50 77 GLY A N 1
ATOM 564 C CA . GLY A 1 77 ? -35.461 6.747 -21.723 1.00 91.50 77 GLY A CA 1
ATOM 565 C C . GLY A 1 77 ? -34.449 6.583 -20.581 1.00 91.50 77 GLY A C 1
ATOM 566 O O . GLY A 1 77 ? -33.272 6.340 -20.842 1.00 91.50 77 GLY A O 1
ATOM 567 N N . LYS A 1 78 ? -34.885 6.737 -19.324 1.00 91.19 78 LYS A N 1
ATOM 568 C CA . LYS A 1 78 ? -34.066 6.622 -18.112 1.00 91.19 78 LYS A CA 1
ATOM 569 C C . LYS A 1 78 ? -34.656 5.579 -17.163 1.00 91.19 78 LYS A C 1
ATOM 571 O O . LYS A 1 78 ? -35.832 5.234 -17.255 1.00 91.19 78 LYS A O 1
ATOM 576 N N . SER A 1 79 ? -33.834 5.088 -16.243 1.00 91.25 79 SER A N 1
ATOM 577 C CA . SER A 1 79 ? -34.272 4.202 -15.165 1.00 91.25 79 SER A CA 1
ATOM 578 C C . SER A 1 79 ? -33.376 4.355 -13.947 1.00 91.25 79 SER A C 1
ATOM 580 O O . SER A 1 79 ? -32.164 4.513 -14.107 1.00 91.25 79 SER A O 1
ATOM 582 N N . ASN A 1 80 ? -33.942 4.274 -12.747 1.00 90.44 80 ASN A N 1
ATOM 583 C CA . ASN A 1 80 ? -33.178 4.326 -11.502 1.00 90.44 80 ASN A CA 1
ATOM 584 C C . ASN A 1 80 ? -33.980 3.694 -10.346 1.00 90.44 80 ASN A C 1
ATOM 586 O O . ASN A 1 80 ? -34.941 2.963 -10.579 1.00 90.44 80 ASN A O 1
ATOM 590 N N . TYR A 1 81 ? -33.576 3.952 -9.103 1.00 91.00 81 TYR A N 1
ATOM 591 C CA . TYR A 1 81 ? -34.239 3.470 -7.895 1.00 91.00 81 TYR A CA 1
ATOM 592 C C . TYR A 1 81 ? -34.632 4.619 -6.969 1.00 91.00 81 TYR A C 1
ATOM 594 O O . TYR A 1 81 ? -33.950 5.642 -6.918 1.00 91.00 81 TYR A O 1
ATOM 602 N N . LEU A 1 82 ? -35.701 4.409 -6.206 1.00 89.00 82 LEU A N 1
ATOM 603 C CA . LEU A 1 82 ? -36.112 5.246 -5.078 1.00 89.00 82 LEU A CA 1
ATOM 604 C C . LEU A 1 82 ? -36.010 4.402 -3.808 1.00 89.00 82 LEU A C 1
ATOM 606 O O . LEU A 1 82 ? -36.361 3.221 -3.836 1.00 89.00 82 LEU A O 1
ATOM 610 N N . THR A 1 83 ? -35.542 4.993 -2.710 1.00 85.94 83 THR A N 1
ATOM 611 C CA . THR A 1 83 ? -35.372 4.315 -1.417 1.00 85.94 83 THR A CA 1
ATOM 612 C C . THR A 1 83 ? -36.048 5.132 -0.322 1.00 85.94 83 THR A C 1
ATOM 614 O O . THR A 1 83 ? -35.852 6.341 -0.255 1.00 85.94 83 THR A O 1
ATOM 617 N N . SER A 1 84 ? -36.820 4.473 0.540 1.00 81.94 84 SER A N 1
ATOM 618 C CA . SER A 1 84 ? -37.470 5.089 1.696 1.00 81.94 84 SER A CA 1
ATOM 619 C C . SER A 1 84 ? -36.462 5.299 2.830 1.00 81.94 84 SER A C 1
ATOM 621 O O . SER A 1 84 ? -35.988 4.338 3.442 1.00 81.94 84 SER A O 1
ATOM 623 N N . TYR A 1 85 ? -36.142 6.559 3.134 1.00 69.31 85 TYR A N 1
ATOM 624 C CA . TYR A 1 85 ? -35.265 6.907 4.257 1.00 69.31 85 TYR A CA 1
ATOM 625 C C . TYR A 1 85 ? -35.933 6.646 5.618 1.00 69.31 85 TYR A C 1
ATOM 627 O O . TYR A 1 85 ? -35.297 6.106 6.525 1.00 69.31 85 TYR A O 1
ATOM 635 N N . GLU A 1 86 ? -37.224 6.965 5.750 1.00 60.97 86 GLU A N 1
ATOM 636 C CA . GLU A 1 86 ? -37.998 6.762 6.983 1.00 60.97 86 GLU A CA 1
ATOM 637 C C . GLU A 1 86 ? -38.168 5.270 7.322 1.00 60.97 86 GLU A C 1
ATOM 639 O O . GLU A 1 86 ? -38.037 4.861 8.477 1.00 60.97 86 GLU A O 1
ATOM 644 N N . GLY A 1 87 ? -38.384 4.417 6.318 1.00 60.75 87 GLY A N 1
ATOM 645 C CA . GLY A 1 87 ? -38.510 2.981 6.547 1.00 60.75 87 GLY A CA 1
ATOM 646 C C . GLY A 1 87 ? -37.197 2.302 6.944 1.00 60.75 87 GLY A C 1
ATOM 647 O O . GLY A 1 87 ? -37.194 1.495 7.872 1.00 60.75 87 GLY A O 1
ATOM 648 N N . MET A 1 88 ? -36.067 2.690 6.339 1.00 63.09 88 MET A N 1
ATOM 649 C CA . MET A 1 88 ? -34.739 2.226 6.776 1.00 63.09 88 MET A CA 1
ATOM 650 C C . MET A 1 88 ? -34.415 2.653 8.216 1.00 63.09 88 MET A C 1
ATOM 652 O O . MET A 1 88 ? -33.817 1.884 8.976 1.00 63.09 88 MET A O 1
ATOM 656 N N . TYR A 1 89 ? -34.817 3.863 8.616 1.00 57.84 89 TYR A N 1
ATOM 657 C CA . TYR A 1 89 ? -34.672 4.330 9.994 1.00 57.84 89 TYR A CA 1
ATOM 658 C C . TYR A 1 89 ? -35.481 3.462 10.971 1.00 57.84 89 TYR A C 1
ATOM 660 O O . TYR A 1 89 ? -34.943 2.994 11.978 1.00 57.84 89 TYR A O 1
ATOM 668 N N . ASN A 1 90 ? -36.743 3.173 10.646 1.00 63.12 90 ASN A N 1
ATOM 669 C CA . ASN A 1 90 ? -37.621 2.358 11.487 1.00 63.12 90 ASN A CA 1
ATOM 670 C C . ASN A 1 90 ? -37.133 0.904 11.628 1.00 63.12 90 ASN A C 1
ATOM 672 O O . ASN A 1 90 ? -37.150 0.355 12.732 1.00 63.12 90 ASN A O 1
ATOM 676 N N . GLU A 1 91 ? -36.627 0.291 10.554 1.00 67.81 91 GLU A N 1
ATOM 677 C CA . GLU A 1 91 ? -35.995 -1.037 10.613 1.00 67.81 91 GLU A CA 1
ATOM 678 C C . GLU A 1 91 ? -34.749 -1.045 11.500 1.00 67.81 91 GLU A C 1
ATOM 680 O O . GLU A 1 91 ? -34.570 -1.942 12.327 1.00 67.81 91 GLU A O 1
ATOM 685 N N . THR A 1 92 ? -33.911 -0.014 11.379 1.00 61.94 92 THR A N 1
ATOM 686 C CA . THR A 1 92 ? -32.695 0.125 12.188 1.00 61.94 92 THR A CA 1
ATOM 687 C C . THR A 1 92 ? -33.032 0.252 13.677 1.00 61.94 92 THR A C 1
ATOM 689 O O . THR A 1 92 ? -32.382 -0.367 14.521 1.00 61.94 92 THR A O 1
ATOM 692 N N . GLN A 1 93 ? -34.086 0.995 14.020 1.00 55.88 93 GLN A N 1
ATOM 693 C CA . GLN A 1 93 ? -34.570 1.118 15.399 1.00 55.88 93 GLN A CA 1
ATOM 694 C C . GLN A 1 93 ? -35.148 -0.202 15.940 1.00 55.88 93 GLN A C 1
ATOM 696 O O . GLN A 1 93 ? -34.932 -0.541 17.110 1.00 55.88 93 GLN A O 1
ATOM 701 N N . GLY A 1 94 ? -35.820 -0.987 15.092 1.00 65.06 94 GLY A N 1
ATOM 702 C CA . GLY A 1 94 ? -36.264 -2.342 15.429 1.00 65.06 94 GLY A CA 1
ATOM 703 C C . GLY A 1 94 ? -35.090 -3.285 15.707 1.00 65.06 94 GLY A C 1
ATOM 704 O O . GLY A 1 94 ? -35.057 -3.947 16.746 1.00 65.06 94 GLY A O 1
ATOM 705 N N . ALA A 1 95 ? -34.080 -3.282 14.834 1.00 66.00 95 ALA A N 1
ATOM 706 C CA . ALA A 1 95 ? -32.867 -4.081 14.998 1.00 66.00 95 ALA A CA 1
ATOM 707 C C . ALA A 1 95 ? -32.086 -3.695 16.265 1.00 66.00 95 ALA A C 1
ATOM 709 O O . ALA A 1 95 ? -31.643 -4.572 17.006 1.00 66.00 95 ALA A O 1
ATOM 710 N N . LYS A 1 96 ? -31.979 -2.394 16.569 1.00 60.16 96 LYS A N 1
ATOM 711 C CA . LYS A 1 96 ? -31.376 -1.895 17.813 1.00 60.16 96 LYS A CA 1
ATOM 712 C C . LYS A 1 96 ? -32.103 -2.427 19.050 1.00 60.16 96 LYS A C 1
ATOM 714 O O . LYS A 1 96 ? -31.454 -2.890 19.983 1.00 60.16 96 LYS A O 1
ATOM 719 N N . THR A 1 97 ? -33.435 -2.380 19.056 1.00 71.44 97 THR A N 1
ATOM 720 C CA . THR A 1 97 ? -34.251 -2.891 20.170 1.00 71.44 97 THR A CA 1
ATOM 721 C C . THR A 1 97 ? -34.052 -4.396 20.368 1.00 71.44 97 THR A C 1
ATOM 723 O O . THR A 1 97 ? -33.842 -4.841 21.494 1.00 71.44 97 THR A O 1
ATOM 726 N N . ALA A 1 98 ? -34.041 -5.176 19.283 1.00 69.38 98 ALA A N 1
ATOM 727 C CA . ALA A 1 98 ? -33.795 -6.618 19.339 1.00 69.38 98 ALA A CA 1
ATOM 728 C C . ALA A 1 98 ? -32.378 -6.954 19.837 1.00 69.38 98 ALA A C 1
ATOM 730 O O . ALA A 1 98 ? -32.209 -7.835 20.678 1.00 69.38 98 ALA A O 1
ATOM 731 N N . ALA A 1 99 ? -31.363 -6.219 19.375 1.00 62.59 99 ALA A N 1
ATOM 732 C CA . ALA A 1 99 ? -29.990 -6.373 19.852 1.00 62.59 99 ALA A CA 1
ATOM 733 C C . ALA A 1 99 ? -29.861 -6.034 21.346 1.00 62.59 99 ALA A C 1
ATOM 735 O O . ALA A 1 99 ? -29.169 -6.736 22.081 1.00 62.59 99 ALA A O 1
ATOM 736 N N . GLN A 1 100 ? -30.567 -5.001 21.817 1.00 72.44 100 GLN A N 1
ATOM 737 C CA . GLN A 1 100 ? -30.594 -4.646 23.234 1.00 72.44 100 GLN A CA 1
ATOM 738 C C . GLN A 1 100 ? -31.275 -5.728 24.084 1.00 72.44 100 GLN A C 1
ATOM 740 O O . GLN A 1 100 ? -30.784 -6.040 25.167 1.00 72.44 100 GLN A O 1
ATOM 745 N N . ALA A 1 101 ? -32.367 -6.325 23.598 1.00 73.31 101 ALA A N 1
ATOM 746 C CA . ALA A 1 101 ? -33.019 -7.446 24.272 1.00 73.31 101 ALA A CA 1
ATOM 747 C C . ALA A 1 101 ? -32.073 -8.653 24.385 1.00 73.31 101 ALA A C 1
ATOM 749 O O . ALA A 1 101 ? -31.857 -9.156 25.483 1.00 73.31 101 ALA A O 1
ATOM 750 N N . ALA A 1 102 ? -31.403 -9.026 23.291 1.00 72.56 102 ALA A N 1
ATOM 751 C CA . ALA A 1 102 ? -30.430 -10.117 23.296 1.00 72.56 102 ALA A CA 1
ATOM 752 C C . ALA A 1 102 ? -29.243 -9.855 24.245 1.00 72.56 102 ALA A C 1
ATOM 754 O O . ALA A 1 102 ? -28.778 -10.767 24.928 1.00 72.56 102 ALA A O 1
ATOM 755 N N . ALA A 1 103 ? -28.765 -8.609 24.330 1.00 69.31 103 ALA A N 1
ATOM 756 C CA . ALA A 1 103 ? -27.721 -8.229 25.281 1.00 69.31 103 ALA A CA 1
ATOM 757 C C . ALA A 1 103 ? -28.190 -8.361 26.741 1.00 69.31 103 ALA A C 1
ATOM 759 O O . ALA A 1 103 ? -27.435 -8.830 27.594 1.00 69.31 103 ALA A O 1
ATOM 760 N N . ASN A 1 104 ? -29.441 -7.994 27.027 1.00 75.31 104 ASN A N 1
ATOM 761 C CA . ASN A 1 104 ? -30.031 -8.133 28.357 1.00 75.31 104 ASN A CA 1
ATOM 762 C C . ASN A 1 104 ? -30.229 -9.613 28.734 1.00 75.31 104 ASN A C 1
ATOM 764 O O . ASN A 1 104 ? -29.930 -10.004 29.866 1.00 75.31 104 ASN A O 1
ATOM 768 N N . ASP A 1 105 ? -30.659 -10.448 27.787 1.00 80.38 105 ASP A N 1
ATOM 769 C CA . ASP A 1 105 ? -30.806 -11.894 27.984 1.00 80.38 105 ASP A CA 1
ATOM 770 C C . ASP A 1 105 ? -29.448 -12.549 28.257 1.00 80.38 105 ASP A C 1
ATOM 772 O O . ASP A 1 105 ? -29.306 -13.341 29.190 1.00 80.38 105 ASP A O 1
ATOM 776 N N . ALA A 1 106 ? -28.412 -12.157 27.509 1.00 73.38 106 ALA A N 1
ATOM 777 C CA . ALA A 1 106 ? -27.047 -12.625 27.731 1.00 73.38 106 ALA A CA 1
ATOM 778 C C . ALA A 1 106 ? -26.506 -12.202 29.106 1.00 73.38 106 ALA A C 1
ATOM 780 O O . ALA A 1 106 ? -25.879 -13.007 29.798 1.00 73.38 106 ALA A O 1
ATOM 781 N N . ALA A 1 107 ? -26.775 -10.965 29.534 1.00 73.06 107 ALA A N 1
ATOM 782 C CA . ALA A 1 107 ? -26.407 -10.489 30.865 1.00 73.06 107 ALA A CA 1
ATOM 783 C C . ALA A 1 107 ? -27.134 -11.271 31.972 1.00 73.06 107 ALA A C 1
ATOM 785 O O . ALA A 1 107 ? -26.522 -11.629 32.979 1.00 73.06 107 ALA A O 1
ATOM 786 N N . THR A 1 108 ? -28.410 -11.598 31.761 1.00 78.81 108 THR A N 1
ATOM 787 C CA . THR A 1 108 ? -29.223 -12.390 32.695 1.00 78.81 108 THR A CA 1
ATOM 788 C C . THR A 1 108 ? -28.696 -13.820 32.796 1.00 78.81 108 THR A C 1
ATOM 790 O O . THR A 1 108 ? -28.441 -14.315 33.891 1.00 78.81 108 THR A O 1
ATOM 793 N N . ALA A 1 109 ? -28.405 -14.460 31.662 1.00 79.50 109 ALA A N 1
ATOM 794 C CA . ALA A 1 109 ? -27.798 -15.787 31.634 1.00 79.50 109 ALA A CA 1
ATOM 795 C C . ALA A 1 109 ? -26.412 -15.808 32.306 1.00 79.50 109 ALA A C 1
ATOM 797 O O . ALA A 1 109 ? -26.086 -16.732 33.053 1.00 79.50 109 ALA A O 1
ATOM 798 N N . ALA A 1 110 ? -25.597 -14.770 32.092 1.00 76.50 110 ALA A N 1
ATOM 799 C CA . ALA A 1 110 ? -24.300 -14.634 32.750 1.00 76.50 110 ALA A CA 1
ATOM 800 C C . ALA A 1 110 ? -24.426 -14.421 34.266 1.00 76.50 110 ALA A C 1
ATOM 802 O O . ALA A 1 110 ? -23.581 -14.907 35.019 1.00 76.50 110 ALA A O 1
ATOM 803 N N . ALA A 1 111 ? -25.470 -13.724 34.714 1.00 77.75 111 ALA A N 1
ATOM 804 C CA . ALA A 1 111 ? -25.785 -13.538 36.123 1.00 77.75 111 ALA A CA 1
ATOM 805 C C . ALA A 1 111 ? -26.243 -14.850 36.784 1.00 77.75 111 ALA A C 1
ATOM 807 O O . ALA A 1 111 ? -25.805 -15.157 37.895 1.00 77.75 111 ALA A O 1
ATOM 808 N N . ASP A 1 112 ? -27.061 -15.647 36.095 1.00 83.44 112 ASP A N 1
ATOM 809 C CA . ASP A 1 112 ? -27.634 -16.886 36.628 1.00 83.44 112 ASP A CA 1
ATOM 810 C C . ASP A 1 112 ? -26.723 -18.117 36.537 1.00 83.44 112 ASP A C 1
ATOM 812 O O . ASP A 1 112 ? -26.975 -19.108 37.228 1.00 83.44 112 ASP A O 1
ATOM 816 N N . ARG A 1 113 ? -25.641 -18.067 35.748 1.00 86.50 113 ARG A N 1
ATOM 817 C CA . ARG A 1 113 ? -24.682 -19.179 35.640 1.00 86.50 113 ARG A CA 1
ATOM 818 C C . ARG A 1 113 ? -24.125 -19.577 37.009 1.00 86.50 113 ARG A C 1
ATOM 820 O O . ARG A 1 113 ? -23.767 -18.716 37.807 1.00 86.50 113 ARG A O 1
ATOM 827 N N . VAL A 1 114 ? -23.958 -20.870 37.265 1.00 86.69 114 VAL A N 1
ATOM 828 C CA . VAL A 1 114 ? -23.290 -21.349 38.486 1.00 86.69 114 VAL A CA 1
ATOM 829 C C . VAL A 1 114 ? -21.772 -21.247 38.308 1.00 86.69 114 VAL A C 1
ATOM 831 O O . VAL A 1 114 ? -21.215 -21.789 37.359 1.00 86.69 114 VAL A O 1
ATOM 834 N N . THR A 1 115 ? -21.098 -20.545 39.215 1.00 85.06 115 THR A N 1
ATOM 835 C CA . THR A 1 115 ? -19.638 -20.357 39.234 1.00 85.06 115 THR A CA 1
ATOM 836 C C . THR A 1 115 ? -18.932 -21.318 40.183 1.00 85.06 115 THR A C 1
ATOM 838 O O . THR A 1 115 ? -17.767 -21.646 39.972 1.00 85.06 115 THR A O 1
ATOM 841 N N . SER A 1 116 ? -19.620 -21.797 41.222 1.00 85.75 116 SER A N 1
ATOM 842 C CA . SER A 1 116 ? -19.111 -22.843 42.112 1.00 85.75 116 SER A CA 1
ATOM 843 C C . SER A 1 116 ? -20.240 -23.607 42.796 1.00 85.75 116 SER A C 1
ATOM 845 O O . SER A 1 116 ? -21.349 -23.099 42.948 1.00 85.75 116 SER A O 1
ATOM 847 N N . ALA A 1 117 ? -19.938 -24.827 43.230 1.00 88.25 117 ALA A N 1
ATOM 848 C CA . ALA A 1 117 ? -20.822 -25.665 44.025 1.00 88.25 117 ALA A CA 1
ATOM 849 C C . ALA A 1 117 ? -20.015 -26.272 45.179 1.00 88.25 117 ALA A C 1
ATOM 851 O O . ALA A 1 117 ? -18.955 -26.858 44.953 1.00 88.25 117 ALA A O 1
ATOM 852 N N . THR A 1 118 ? -20.479 -26.108 46.417 1.00 86.62 118 THR A N 1
ATOM 853 C CA . THR A 1 118 ? -19.774 -26.585 47.620 1.00 86.62 118 THR A CA 1
ATOM 854 C C . THR A 1 118 ? -20.746 -27.190 48.621 1.00 86.62 118 THR A C 1
ATOM 856 O O . THR A 1 118 ? -21.884 -26.746 48.717 1.00 86.62 118 THR A O 1
ATOM 859 N N . VAL A 1 119 ? -20.313 -28.196 49.382 1.00 86.06 119 VAL A N 1
ATOM 860 C CA . VAL A 1 119 ? -21.092 -28.715 50.516 1.00 86.06 119 VAL A CA 1
ATOM 861 C C . VAL A 1 119 ? -20.644 -27.995 51.782 1.00 86.06 119 VAL A C 1
ATOM 863 O O . VAL A 1 119 ? -19.450 -27.966 52.082 1.00 86.06 119 VAL A O 1
ATOM 866 N N . ASN A 1 120 ? -21.580 -27.394 52.514 1.00 83.88 120 ASN A N 1
ATOM 867 C CA . ASN A 1 120 ? -21.269 -26.671 53.746 1.00 83.88 120 ASN A CA 1
ATOM 868 C C . ASN A 1 120 ? -21.119 -27.612 54.961 1.00 83.88 120 ASN A C 1
ATOM 870 O O . ASN A 1 120 ? -21.371 -28.815 54.882 1.00 83.88 120 ASN A O 1
ATOM 874 N N . GLY A 1 121 ? -20.744 -27.056 56.120 1.00 81.00 121 GLY A N 1
ATOM 875 C CA . GLY A 1 121 ? -20.541 -27.817 57.364 1.00 81.00 121 GLY A CA 1
ATOM 876 C C . GLY A 1 121 ? -21.788 -28.516 57.928 1.00 81.00 121 GLY A C 1
ATOM 877 O O . GLY A 1 121 ? -21.663 -29.320 58.844 1.00 81.00 121 GLY A O 1
ATOM 878 N N . SER A 1 122 ? -22.975 -28.242 57.378 1.00 85.50 122 SER A N 1
ATOM 879 C CA . SER A 1 122 ? -24.246 -28.883 57.740 1.00 85.50 122 SER A CA 1
ATOM 880 C C . SER A 1 122 ? -24.698 -29.937 56.721 1.00 85.50 122 SER A C 1
ATOM 882 O O . SER A 1 122 ? -25.817 -30.433 56.822 1.00 85.50 122 SER A O 1
ATOM 884 N N . GLY A 1 123 ? -23.864 -30.270 55.728 1.00 84.00 123 GLY A N 1
ATOM 885 C CA . GLY A 1 123 ? -24.174 -31.282 54.714 1.00 84.00 123 GLY A CA 1
ATOM 886 C C . GLY A 1 123 ? -25.106 -30.805 53.595 1.00 84.00 123 GLY A C 1
ATOM 887 O O . GLY A 1 123 ? -25.690 -31.638 52.904 1.00 84.00 123 GLY A O 1
ATOM 888 N N . LYS A 1 124 ? -25.263 -29.490 53.396 1.00 85.44 124 LYS A N 1
ATOM 889 C CA . LYS A 1 124 ? -26.089 -28.927 52.316 1.00 85.44 124 LYS A CA 1
ATOM 890 C C . LYS A 1 124 ? -25.263 -28.465 51.119 1.00 85.44 124 LYS A C 1
ATOM 892 O O . LYS A 1 124 ? -24.184 -27.903 51.309 1.00 85.44 124 LYS A O 1
ATOM 897 N N . LEU A 1 125 ? -25.782 -28.661 49.906 1.00 89.62 125 LEU A N 1
ATOM 898 C CA . LEU A 1 125 ? -25.183 -28.198 48.654 1.00 89.62 125 LEU A CA 1
ATOM 899 C C . LEU A 1 125 ? -25.504 -26.718 48.422 1.00 89.62 125 LEU A C 1
ATOM 901 O O . LEU A 1 125 ? -26.658 -26.343 48.255 1.00 89.62 125 LEU A O 1
ATOM 905 N N . ILE A 1 126 ? -24.472 -25.887 48.360 1.00 91.75 126 ILE A N 1
ATOM 906 C CA . ILE A 1 126 ? -24.560 -24.454 48.095 1.00 91.75 126 ILE A CA 1
ATOM 907 C C . ILE A 1 126 ? -24.000 -24.168 46.702 1.00 91.75 126 ILE A C 1
ATOM 909 O O . ILE A 1 126 ? -22.828 -24.443 46.433 1.00 91.75 126 ILE A O 1
ATOM 913 N N . LEU A 1 127 ? -24.830 -23.599 45.829 1.00 91.56 127 LEU A N 1
ATOM 914 C CA . LEU A 1 127 ? -24.455 -23.124 44.498 1.00 91.56 127 LEU A CA 1
ATOM 915 C C . LEU A 1 127 ? -24.201 -21.618 44.548 1.00 91.56 127 LEU A C 1
ATOM 917 O O . LEU A 1 127 ? -25.031 -20.882 45.070 1.00 91.56 127 LEU A O 1
ATOM 921 N N . THR A 1 128 ? -23.098 -21.148 43.976 1.00 89.38 128 THR A N 1
ATOM 922 C CA . THR A 1 128 ? -22.816 -19.714 43.812 1.00 89.38 128 THR A CA 1
ATOM 923 C C . THR A 1 128 ? -23.082 -19.318 42.369 1.00 89.38 128 THR A C 1
ATOM 925 O O . THR A 1 128 ? -22.593 -19.980 41.456 1.00 89.38 128 THR A O 1
ATOM 928 N N . LYS A 1 129 ? -23.852 -18.254 42.152 1.00 90.75 129 LYS A N 1
ATOM 929 C CA . LYS A 1 129 ? -24.190 -17.711 40.831 1.00 90.75 129 LYS A CA 1
ATOM 930 C C . LYS A 1 129 ? -23.095 -16.780 40.286 1.00 90.75 129 LYS A C 1
ATOM 932 O O . LYS A 1 129 ? -22.156 -16.416 40.995 1.00 90.75 129 LYS A O 1
ATOM 937 N N . GLY A 1 130 ? -23.222 -16.352 39.030 1.00 81.94 130 GLY A N 1
ATOM 938 C CA . GLY A 1 130 ? -22.339 -15.389 38.363 1.00 81.94 130 GLY A CA 1
ATOM 939 C C . GLY A 1 130 ? -22.305 -14.028 39.052 1.00 81.94 130 GLY A C 1
ATOM 940 O O . GLY A 1 130 ? -21.287 -13.345 39.003 1.00 81.94 130 GLY A O 1
ATOM 941 N N . THR A 1 131 ? -23.385 -13.683 39.754 1.00 84.06 131 THR A N 1
ATOM 942 C CA . THR A 1 131 ? -23.513 -12.480 40.591 1.00 84.06 131 THR A CA 1
ATOM 943 C C . THR A 1 131 ? -22.874 -12.600 41.977 1.00 84.06 131 THR A C 1
ATOM 945 O O . THR A 1 131 ? -22.855 -11.620 42.715 1.00 84.06 131 THR A O 1
ATOM 948 N N . GLY A 1 132 ? -22.398 -13.786 42.373 1.00 84.56 132 GLY A N 1
ATOM 949 C CA . GLY A 1 132 ? -21.942 -14.068 43.738 1.00 84.56 132 GLY A CA 1
ATOM 950 C C . GLY A 1 132 ? -23.061 -14.428 44.726 1.00 84.56 132 GLY A C 1
ATOM 951 O O . GLY A 1 132 ? -22.767 -14.802 45.859 1.00 84.56 132 GLY A O 1
ATOM 952 N N . ALA A 1 133 ? -24.334 -14.371 44.315 1.00 89.56 133 ALA A N 1
ATOM 953 C CA . ALA A 1 133 ? -25.453 -14.848 45.129 1.00 89.56 133 ALA A CA 1
ATOM 954 C C . ALA A 1 133 ? -25.383 -16.369 45.335 1.00 89.56 133 ALA A C 1
ATOM 956 O O . ALA A 1 133 ? -24.959 -17.099 44.437 1.00 89.56 133 ALA A O 1
ATOM 957 N N . THR A 1 134 ? -25.842 -16.858 46.487 1.00 91.94 134 THR A N 1
ATOM 958 C CA . THR A 1 134 ? -25.843 -18.289 46.813 1.00 91.94 134 THR A CA 1
ATOM 959 C C . THR A 1 134 ? -27.254 -18.881 46.826 1.00 91.94 134 THR A C 1
ATOM 961 O O . THR A 1 134 ? -28.219 -18.221 47.206 1.00 91.94 134 THR A O 1
ATOM 964 N N . VAL A 1 135 ? -27.378 -20.139 46.397 1.00 92.56 135 VAL A N 1
ATOM 965 C CA . VAL A 1 135 ? -28.612 -20.938 46.419 1.00 92.56 135 VAL A CA 1
ATOM 966 C C . VAL A 1 135 ? -28.342 -22.227 47.193 1.00 92.56 135 VAL A C 1
ATOM 968 O O . VAL A 1 135 ? -27.418 -22.965 46.857 1.00 92.56 135 VAL A O 1
ATOM 971 N N . ASP A 1 136 ? -29.148 -22.502 48.219 1.00 92.12 136 ASP A N 1
ATOM 972 C CA . ASP A 1 136 ? -29.161 -23.787 48.927 1.00 92.12 136 ASP A CA 1
ATOM 973 C C . ASP A 1 136 ? -29.978 -24.798 48.109 1.00 92.12 136 ASP A C 1
ATOM 975 O O . ASP A 1 136 ? -31.198 -24.686 48.000 1.00 92.12 136 ASP A O 1
ATOM 979 N N . ALA A 1 137 ? -29.290 -25.762 47.501 1.00 87.81 137 ALA A N 1
ATOM 980 C CA . ALA A 1 137 ? -29.875 -26.818 46.683 1.00 87.81 137 ALA A CA 1
ATOM 981 C C . ALA A 1 137 ? -30.297 -28.054 47.507 1.00 87.81 137 ALA A C 1
ATOM 983 O O . ALA A 1 137 ? -30.728 -29.053 46.932 1.00 87.81 137 ALA A O 1
ATOM 984 N N . GLY A 1 138 ? -30.205 -27.993 48.842 1.00 90.19 138 GLY A N 1
ATOM 985 C CA . GLY A 1 138 ? -30.681 -29.028 49.757 1.00 90.19 138 GLY A CA 1
ATOM 986 C C . GLY A 1 138 ? -29.593 -29.953 50.305 1.00 90.19 138 GLY A C 1
ATOM 987 O O . GLY A 1 138 ? -28.395 -29.766 50.086 1.00 90.19 138 GLY A O 1
ATOM 988 N N . SER A 1 139 ? -30.023 -30.949 51.082 1.00 88.25 139 SER A N 1
ATOM 989 C CA . SER A 1 139 ? -29.136 -31.900 51.761 1.00 88.25 139 SER A CA 1
ATOM 990 C C . SER A 1 139 ? -28.491 -32.888 50.790 1.00 88.25 139 SER A C 1
ATOM 992 O O . SER A 1 139 ? -29.160 -33.460 49.931 1.00 88.25 139 SER A O 1
ATOM 994 N N . VAL A 1 140 ? -27.203 -33.154 50.984 1.00 80.62 140 VAL A N 1
ATOM 995 C CA . VAL A 1 140 ? -26.463 -34.200 50.272 1.00 80.62 140 VAL A CA 1
ATOM 996 C C . VAL A 1 140 ? -26.554 -35.505 51.066 1.00 80.62 140 VAL A C 1
ATOM 998 O O . VAL A 1 140 ? -26.262 -35.522 52.260 1.00 80.62 140 VAL A O 1
ATOM 1001 N N . ILE A 1 141 ? -26.955 -36.606 50.422 1.00 77.94 141 ILE A N 1
ATOM 1002 C CA . ILE A 1 141 ? -27.049 -37.936 51.048 1.00 77.94 141 ILE A CA 1
ATOM 1003 C C . ILE A 1 141 ? -25.933 -38.830 50.496 1.00 77.94 141 ILE A C 1
ATOM 1005 O O . ILE A 1 141 ? -25.925 -39.148 49.310 1.00 77.94 141 ILE A O 1
ATOM 1009 N N . GLY A 1 142 ? -25.001 -39.241 51.360 1.00 70.06 142 GLY A N 1
ATOM 1010 C CA . GLY A 1 142 ? -23.904 -40.160 51.033 1.00 70.06 142 GLY A CA 1
ATOM 1011 C C . GLY A 1 142 ? -22.636 -39.905 51.867 1.00 70.06 142 GLY A C 1
ATOM 1012 O O . GLY A 1 142 ? -22.504 -38.833 52.459 1.00 70.06 142 GLY A O 1
ATOM 1013 N N . PRO A 1 143 ? -21.700 -40.872 51.954 1.00 64.06 143 PRO A N 1
ATOM 1014 C CA . PRO A 1 143 ? -20.392 -40.651 52.571 1.00 64.06 143 PRO A CA 1
ATOM 1015 C C . PRO A 1 143 ? -19.593 -39.591 51.797 1.00 64.06 143 PRO A C 1
ATOM 1017 O O . PRO A 1 143 ? -19.724 -39.465 50.579 1.00 64.06 143 PRO A O 1
ATOM 1020 N N . LYS A 1 144 ? -18.748 -38.826 52.500 1.00 65.69 144 LYS A N 1
ATOM 1021 C CA . LYS A 1 144 ? -17.857 -37.834 51.879 1.00 65.69 144 LYS A CA 1
ATOM 1022 C C . LYS A 1 144 ? -16.897 -38.544 50.915 1.00 65.69 144 LYS A C 1
ATOM 1024 O O . LYS A 1 144 ? -16.023 -39.275 51.366 1.00 65.69 144 LYS A O 1
ATOM 1029 N N . GLY A 1 145 ? -17.072 -38.322 49.614 1.00 65.81 145 GLY A N 1
ATOM 1030 C CA . GLY A 1 145 ? -16.115 -38.735 48.587 1.00 65.81 145 GLY A CA 1
ATOM 1031 C C . GLY A 1 145 ? -14.969 -37.733 48.436 1.00 65.81 145 GLY A C 1
ATOM 1032 O O . GLY A 1 145 ? -15.074 -36.584 48.881 1.00 65.81 145 GLY A O 1
ATOM 1033 N N . ASP A 1 146 ? -13.886 -38.162 47.791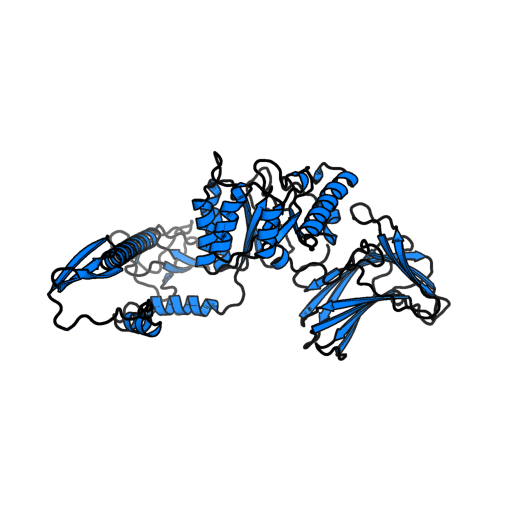 1.00 68.44 146 ASP A N 1
ATOM 1034 C CA . ASP A 1 146 ? -12.818 -37.260 47.363 1.00 68.44 146 ASP A CA 1
ATOM 1035 C C . ASP A 1 146 ? -13.354 -36.225 46.365 1.00 68.44 146 ASP A C 1
ATOM 1037 O O . ASP A 1 146 ? -14.323 -36.462 45.636 1.00 68.44 146 ASP A O 1
ATOM 1041 N N . LYS A 1 147 ? -12.733 -35.042 46.342 1.00 62.81 147 LYS A N 1
ATOM 1042 C CA . LYS A 1 147 ? -13.074 -34.001 45.370 1.00 62.81 147 LYS A CA 1
ATOM 1043 C C . LYS A 1 147 ? -12.806 -34.548 43.965 1.00 62.81 147 LYS A C 1
ATOM 1045 O O . LYS A 1 147 ? -11.659 -34.827 43.640 1.00 62.81 147 LYS A O 1
ATOM 1050 N N . GLY A 1 148 ? -13.851 -34.669 43.147 1.00 63.84 148 GLY A N 1
ATOM 1051 C CA . GLY A 1 148 ? -13.698 -35.026 41.737 1.00 63.84 148 GLY A CA 1
ATOM 1052 C C . GLY A 1 148 ? -12.901 -33.969 40.970 1.00 63.84 148 GLY A C 1
ATOM 1053 O O . GLY A 1 148 ? -12.929 -32.782 41.317 1.00 63.84 148 GLY A O 1
ATOM 1054 N N . ASP A 1 149 ? -12.203 -34.400 39.922 1.00 67.69 149 ASP A N 1
ATOM 1055 C CA . ASP A 1 149 ? -11.521 -33.494 39.003 1.00 67.69 149 ASP A CA 1
ATOM 1056 C C . ASP A 1 149 ? -12.510 -32.502 38.380 1.00 67.69 149 ASP A C 1
ATOM 1058 O O . ASP A 1 149 ? -13.694 -32.796 38.183 1.00 67.69 149 ASP A O 1
ATOM 1062 N N . LYS A 1 150 ? -12.026 -31.294 38.069 1.00 58.44 150 LYS A N 1
ATOM 1063 C CA . LYS A 1 150 ? -12.822 -30.299 37.347 1.00 58.44 150 LYS A CA 1
ATOM 1064 C C . LYS A 1 150 ? -13.233 -30.919 36.004 1.00 58.44 150 LYS A C 1
ATOM 1066 O O . LYS A 1 150 ? -12.367 -31.240 35.195 1.00 58.44 150 LYS A O 1
ATOM 1071 N N . GLY A 1 151 ? -14.538 -31.086 35.772 1.00 58.56 151 GLY A N 1
ATOM 1072 C CA . GLY A 1 151 ? -15.045 -31.500 34.463 1.00 58.56 151 GLY A CA 1
ATOM 1073 C C . GLY A 1 151 ? -14.567 -30.540 33.370 1.00 58.56 151 GLY A C 1
ATOM 1074 O O . GLY A 1 151 ? -14.320 -29.364 33.650 1.00 58.56 151 GLY A O 1
ATOM 1075 N N . ALA A 1 152 ? -14.421 -31.032 32.137 1.00 51.16 152 ALA A N 1
ATOM 1076 C CA . ALA A 1 152 ? -14.143 -30.166 30.995 1.00 51.16 152 ALA A CA 1
ATOM 1077 C C . ALA A 1 152 ? -15.196 -29.049 30.959 1.00 51.16 152 ALA A C 1
ATOM 1079 O O . ALA A 1 152 ? -16.390 -29.333 31.089 1.00 51.16 152 ALA A O 1
ATOM 1080 N N . ASP A 1 153 ? -14.749 -27.793 30.849 1.00 56.84 153 AS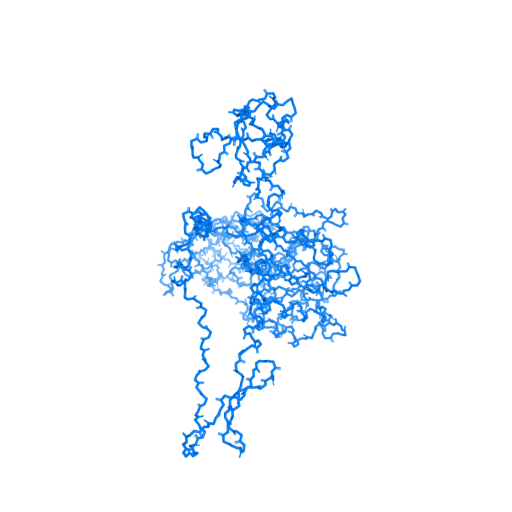P A N 1
ATOM 1081 C CA . ASP A 1 153 ? -15.646 -26.644 30.766 1.00 56.84 153 ASP A CA 1
ATOM 1082 C C . ASP A 1 153 ? -16.698 -26.942 29.692 1.00 56.84 153 ASP A C 1
ATOM 1084 O O . ASP A 1 153 ? -16.347 -27.350 28.582 1.00 56.84 153 ASP A O 1
ATOM 1088 N N . GLY A 1 154 ? -17.984 -26.813 30.044 1.00 49.66 154 GLY A N 1
ATOM 1089 C CA . GLY A 1 154 ? -19.072 -27.016 29.098 1.00 49.66 154 GLY A CA 1
ATOM 1090 C C . GLY A 1 154 ? -18.813 -26.100 27.917 1.00 49.66 154 GLY A C 1
ATOM 1091 O O . GLY A 1 154 ? -18.907 -24.881 28.059 1.00 49.66 154 GLY A O 1
ATOM 1092 N N . SER A 1 155 ? -18.393 -26.673 26.788 1.00 37.91 155 SER A N 1
ATOM 1093 C CA . SER A 1 155 ? -18.145 -25.909 25.577 1.00 37.91 155 SER A CA 1
ATOM 1094 C C . SER A 1 155 ? -19.391 -25.075 25.344 1.00 37.91 155 SER A C 1
ATOM 1096 O O . SER A 1 155 ? -20.482 -25.642 25.271 1.00 37.91 155 SER A O 1
ATOM 1098 N N . ASN A 1 156 ? -19.242 -23.752 25.281 1.00 43.88 156 ASN A N 1
ATOM 1099 C CA . ASN A 1 156 ? -20.275 -22.876 24.757 1.00 43.88 156 ASN A CA 1
ATOM 1100 C C . ASN A 1 156 ? -20.593 -23.409 23.358 1.00 43.88 156 ASN A C 1
ATOM 1102 O O . ASN A 1 156 ? -19.882 -23.106 22.399 1.00 43.88 156 ASN A O 1
ATOM 1106 N N . VAL A 1 157 ? -21.602 -24.273 23.246 1.00 40.62 157 VAL A N 1
ATOM 1107 C CA . VAL A 1 157 ? -22.083 -24.729 21.953 1.00 40.62 157 VAL A CA 1
ATOM 1108 C C . VAL A 1 157 ? -22.878 -23.546 21.445 1.00 40.62 157 VAL A C 1
ATOM 1110 O O . VAL A 1 157 ? -24.078 -23.428 21.681 1.00 40.62 157 VAL A O 1
ATOM 1113 N N . LEU A 1 158 ? -22.173 -22.610 20.805 1.00 44.50 158 LEU A N 1
ATOM 1114 C CA . LEU A 1 158 ? -22.811 -21.723 19.849 1.00 44.50 158 LEU A CA 1
ATOM 1115 C C . LEU A 1 158 ? -23.713 -22.619 18.992 1.00 44.50 158 LEU A C 1
ATOM 1117 O O . LEU A 1 158 ? -23.242 -23.680 18.559 1.00 44.50 158 LEU A O 1
ATOM 1121 N N . PRO A 1 159 ? -25.001 -22.271 18.823 1.00 49.75 159 PRO A N 1
ATOM 1122 C CA . PRO A 1 159 ? -25.933 -23.127 18.112 1.00 49.75 159 PRO A CA 1
ATOM 1123 C C . PRO A 1 159 ? -25.301 -23.522 16.783 1.00 49.75 159 PRO A C 1
ATOM 1125 O O . PRO A 1 159 ? -24.735 -22.683 16.075 1.00 49.75 159 PRO A O 1
ATOM 1128 N N . THR A 1 160 ? -25.315 -24.822 16.489 1.00 51.19 160 THR A N 1
ATOM 1129 C CA . THR A 1 160 ? -24.702 -25.323 15.263 1.00 51.19 160 THR A CA 1
ATOM 1130 C C . THR A 1 160 ? -25.318 -24.586 14.083 1.00 51.19 160 THR A C 1
ATOM 1132 O O . THR A 1 160 ? -26.478 -24.168 14.116 1.00 51.19 160 THR A O 1
ATOM 1135 N N . GLN A 1 161 ? -24.555 -24.429 13.006 1.00 46.75 161 GLN A N 1
ATOM 1136 C CA . GLN A 1 161 ? -25.067 -23.765 11.810 1.00 46.75 161 GLN A CA 1
ATOM 1137 C C . GLN A 1 161 ? -26.363 -24.422 11.303 1.00 46.75 161 GLN A C 1
ATOM 1139 O O . GLN A 1 161 ? -27.214 -23.745 10.740 1.00 46.75 161 GLN A O 1
ATOM 1144 N N . GLN A 1 162 ? -26.547 -25.713 11.591 1.00 51.56 162 GLN A N 1
ATOM 1145 C CA . GLN A 1 162 ? -27.774 -26.459 11.350 1.00 51.56 162 GLN A CA 1
ATOM 1146 C C . GLN A 1 162 ? -28.938 -26.040 12.266 1.00 51.56 162 GLN A C 1
ATOM 1148 O O . GLN A 1 162 ? -30.021 -25.793 11.752 1.00 51.56 162 GLN A O 1
ATOM 1153 N N . ALA A 1 163 ? -28.723 -25.862 13.573 1.00 48.44 163 ALA A N 1
ATOM 1154 C CA . ALA A 1 163 ? -29.753 -25.377 14.501 1.00 48.44 163 ALA A CA 1
ATOM 1155 C C . ALA A 1 163 ? -30.192 -23.930 14.193 1.00 48.44 163 ALA A C 1
ATOM 1157 O O . ALA A 1 163 ? -31.368 -23.590 14.308 1.00 48.44 163 ALA A O 1
ATOM 1158 N N . ILE A 1 164 ? -29.260 -23.084 13.738 1.00 51.19 164 ILE A N 1
ATOM 1159 C CA . ILE A 1 164 ? -29.567 -21.731 13.248 1.00 51.19 164 ILE A CA 1
ATOM 1160 C C . ILE A 1 164 ? -30.404 -21.808 11.964 1.00 51.19 164 ILE A C 1
ATOM 1162 O O . ILE A 1 164 ? -31.378 -21.074 11.815 1.00 51.19 164 ILE A O 1
ATOM 1166 N N . VAL A 1 165 ? -30.050 -22.706 11.040 1.00 54.66 165 VAL A N 1
ATOM 1167 C CA . VAL A 1 165 ? -30.803 -22.915 9.796 1.00 54.66 165 VAL A CA 1
ATOM 1168 C C . VAL A 1 165 ? -32.208 -23.442 10.084 1.00 54.66 165 VAL A C 1
ATOM 1170 O O . VAL A 1 165 ? -33.152 -22.896 9.527 1.00 54.66 165 VAL A O 1
ATOM 1173 N N . GLU A 1 166 ? -32.365 -24.410 10.990 1.00 52.59 166 GLU A N 1
ATOM 1174 C CA . GLU A 1 166 ? -33.661 -24.989 11.375 1.00 52.59 166 GLU A CA 1
ATOM 1175 C C . GLU A 1 166 ? -34.597 -23.954 12.024 1.00 52.59 166 GLU A C 1
ATOM 1177 O O . GLU A 1 166 ? -35.783 -23.899 11.690 1.00 52.59 166 GLU A O 1
ATOM 1182 N N . ALA A 1 167 ? -34.062 -23.073 12.877 1.00 49.81 167 ALA A N 1
ATOM 1183 C CA . ALA A 1 167 ? -34.810 -21.962 13.469 1.00 49.81 167 ALA A CA 1
ATOM 1184 C C . ALA A 1 167 ? -35.223 -20.895 12.435 1.00 49.81 167 ALA A C 1
ATOM 1186 O O . ALA A 1 167 ? -36.292 -20.301 12.551 1.00 49.81 167 ALA A O 1
ATOM 118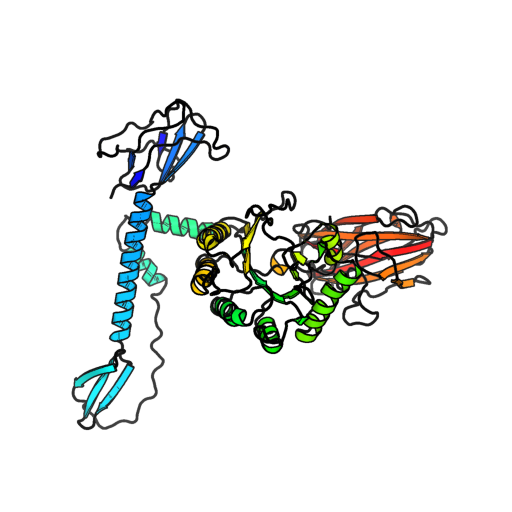7 N N . ILE A 1 168 ? -34.406 -20.671 11.399 1.00 52.81 168 ILE A N 1
ATOM 1188 C CA . ILE A 1 168 ? -34.721 -19.756 10.290 1.00 52.81 168 ILE A CA 1
ATOM 1189 C C . ILE A 1 168 ? -35.756 -20.368 9.334 1.00 52.81 168 ILE A C 1
ATOM 1191 O O . ILE A 1 168 ? -36.568 -19.640 8.766 1.00 52.81 168 ILE A O 1
ATOM 1195 N N . THR A 1 169 ? -35.745 -21.689 9.134 1.00 52.75 169 THR A N 1
ATOM 1196 C CA . THR A 1 169 ? -36.640 -22.365 8.181 1.00 52.75 169 THR A CA 1
ATOM 1197 C C . THR A 1 169 ? -38.032 -22.672 8.726 1.00 52.75 169 THR A C 1
ATOM 1199 O O . THR A 1 169 ? -38.959 -22.779 7.928 1.00 52.75 169 THR A O 1
ATOM 1202 N N . ASN A 1 170 ? -38.204 -22.802 10.045 1.00 43.94 170 ASN A N 1
ATOM 1203 C CA . ASN A 1 170 ? -39.490 -23.197 10.639 1.00 43.94 170 ASN A CA 1
ATOM 1204 C C . ASN A 1 170 ? -40.458 -22.027 10.904 1.00 43.94 170 ASN A C 1
ATOM 1206 O O . ASN A 1 170 ? -41.613 -22.261 11.253 1.00 43.94 170 ASN A O 1
ATOM 1210 N N . ASP A 1 171 ? -40.033 -20.780 10.685 1.00 40.38 171 ASP A N 1
ATOM 1211 C CA . ASP A 1 171 ? -40.804 -19.573 11.007 1.00 40.38 171 ASP A CA 1
ATOM 1212 C C . ASP A 1 171 ? -41.448 -18.944 9.749 1.00 40.38 171 ASP A C 1
ATOM 1214 O O . ASP A 1 171 ? -41.139 -17.820 9.362 1.00 40.38 171 ASP A O 1
ATOM 1218 N N . GLY A 1 172 ? -42.332 -19.706 9.089 1.00 41.00 172 GLY A N 1
ATOM 1219 C CA . GLY A 1 172 ? -43.306 -19.236 8.087 1.00 41.00 172 GLY A CA 1
ATOM 1220 C C . GLY A 1 172 ? -42.777 -18.614 6.769 1.00 41.00 172 GLY A C 1
ATOM 1221 O O . GLY A 1 172 ? -41.645 -18.147 6.663 1.00 41.00 172 GLY A O 1
ATOM 1222 N N . PRO A 1 173 ? -43.610 -18.549 5.709 1.00 38.56 173 PRO A N 1
ATOM 1223 C CA . PRO A 1 173 ? -43.187 -18.201 4.341 1.00 38.56 173 PRO A CA 1
ATOM 1224 C C . PRO A 1 173 ? -42.803 -16.721 4.101 1.00 38.56 173 PRO A C 1
ATOM 1226 O O . PRO A 1 173 ? -42.633 -16.315 2.956 1.00 38.56 173 PRO A O 1
ATOM 1229 N N . ALA A 1 174 ? -42.636 -15.899 5.142 1.00 40.41 174 ALA A N 1
ATOM 1230 C CA . ALA A 1 174 ? -42.410 -14.454 5.009 1.00 40.41 174 ALA A CA 1
ATOM 1231 C C . ALA A 1 174 ? -40.935 -14.006 5.103 1.00 40.41 174 ALA A C 1
ATOM 1233 O O . ALA A 1 174 ? -40.647 -12.829 4.899 1.00 40.41 174 ALA A O 1
ATOM 1234 N N . LYS A 1 175 ? -39.978 -14.904 5.383 1.00 39.94 175 LYS A N 1
ATOM 1235 C CA . LYS A 1 175 ? -38.545 -14.546 5.539 1.00 39.94 175 LYS A CA 1
ATOM 1236 C C . LYS A 1 175 ? -37.612 -15.141 4.479 1.00 39.94 175 LYS A C 1
ATOM 1238 O O . LYS A 1 175 ? -36.393 -14.970 4.546 1.00 39.94 175 LYS A O 1
ATOM 1243 N N . THR A 1 176 ? -38.150 -15.808 3.460 1.00 39.22 176 THR A N 1
ATOM 1244 C CA . THR A 1 176 ? -37.335 -16.485 2.439 1.00 39.22 176 THR A CA 1
ATOM 1245 C C . THR A 1 176 ? -36.716 -15.513 1.432 1.00 39.22 176 THR A C 1
ATOM 1247 O O . THR A 1 176 ? -35.641 -15.805 0.917 1.00 39.22 176 THR A O 1
ATOM 1250 N N . ALA A 1 177 ? -37.306 -14.331 1.213 1.00 41.91 177 ALA A N 1
ATOM 1251 C CA . ALA A 1 177 ? -36.732 -13.304 0.339 1.00 41.91 177 ALA A CA 1
ATOM 1252 C C . ALA A 1 177 ? -35.475 -12.661 0.949 1.00 41.91 177 ALA A C 1
ATOM 1254 O O . ALA A 1 177 ? -34.491 -12.469 0.246 1.00 41.91 177 ALA A O 1
ATOM 1255 N N . THR A 1 178 ? -35.449 -12.423 2.263 1.00 45.16 178 THR A N 1
ATOM 1256 C CA . THR A 1 178 ? -34.287 -11.844 2.958 1.00 45.16 178 THR A CA 1
ATOM 1257 C C . THR A 1 178 ? -33.179 -12.873 3.149 1.00 45.16 178 THR A C 1
ATOM 1259 O O . THR A 1 178 ? -32.015 -12.557 2.941 1.00 45.16 178 THR A O 1
ATOM 1262 N N . ALA A 1 179 ? -33.507 -14.136 3.445 1.00 38.16 179 ALA A N 1
ATOM 1263 C CA . ALA A 1 179 ? -32.508 -15.204 3.492 1.00 38.16 179 ALA A CA 1
ATOM 1264 C C . ALA A 1 179 ? -31.940 -15.520 2.097 1.00 38.16 179 ALA A C 1
ATOM 1266 O O . ALA A 1 179 ? -30.750 -15.796 1.981 1.00 38.16 179 ALA A O 1
ATOM 1267 N N . GLN A 1 180 ? -32.742 -15.434 1.028 1.00 41.09 180 GLN A N 1
ATOM 1268 C CA . GLN A 1 180 ? -32.247 -15.551 -0.346 1.00 41.09 180 GLN A CA 1
ATOM 1269 C C . GLN A 1 180 ? -31.519 -14.293 -0.827 1.00 41.09 180 GLN A C 1
ATOM 1271 O O . GLN A 1 180 ? -30.576 -14.443 -1.589 1.00 41.09 180 GLN A O 1
ATOM 1276 N N . ALA A 1 181 ? -31.866 -13.091 -0.361 1.00 44.44 181 ALA A N 1
ATOM 1277 C CA . ALA A 1 181 ? -31.130 -11.856 -0.636 1.00 44.44 181 ALA A CA 1
ATOM 1278 C C . ALA A 1 181 ? -29.787 -11.834 0.100 1.00 44.44 181 ALA A C 1
ATOM 1280 O O . ALA A 1 181 ? -28.775 -11.575 -0.530 1.00 44.44 181 ALA A O 1
ATOM 1281 N N . ILE A 1 182 ? -29.740 -12.252 1.368 1.00 41.91 182 ILE A N 1
ATOM 1282 C CA . ILE A 1 182 ? -28.501 -12.441 2.137 1.00 41.91 182 ILE A CA 1
ATOM 1283 C C . ILE A 1 182 ? -27.689 -13.605 1.568 1.00 41.91 182 ILE A C 1
ATOM 1285 O O . ILE A 1 182 ? -26.468 -13.540 1.548 1.00 41.91 182 ILE A O 1
ATOM 1289 N N . LYS A 1 183 ? -28.323 -14.668 1.057 1.00 38.12 183 LYS A N 1
ATOM 1290 C CA . LYS A 1 183 ? -27.633 -15.754 0.341 1.00 38.12 183 LYS A CA 1
ATOM 1291 C C . LYS A 1 183 ? -27.200 -15.324 -1.061 1.00 38.12 183 LYS A C 1
ATOM 1293 O O . LYS A 1 183 ? -26.197 -15.832 -1.527 1.00 38.12 183 LYS A O 1
ATOM 1298 N N . LYS A 1 184 ? -27.869 -14.369 -1.713 1.00 40.72 184 LYS A N 1
ATOM 1299 C CA . LYS A 1 184 ? -27.468 -13.747 -2.988 1.00 40.72 184 LYS A CA 1
ATOM 1300 C C . LYS A 1 184 ? -26.366 -12.706 -2.781 1.00 40.72 184 LYS A C 1
ATOM 1302 O O . LYS A 1 184 ? -25.488 -12.626 -3.622 1.00 40.72 184 LYS A O 1
ATOM 1307 N N . GLU A 1 185 ? -26.336 -12.008 -1.648 1.00 41.91 185 GLU A N 1
ATOM 1308 C CA . GLU A 1 185 ? -25.239 -11.139 -1.200 1.00 41.91 185 GLU A CA 1
ATOM 1309 C C . GLU A 1 185 ? -24.042 -11.967 -0.715 1.00 41.91 185 GLU A C 1
ATOM 1311 O O . GLU A 1 185 ? -22.912 -11.689 -1.098 1.00 41.91 185 GLU A O 1
ATOM 1316 N N . ARG A 1 186 ? -24.265 -13.072 0.011 1.00 37.66 186 ARG A N 1
ATOM 1317 C CA . ARG A 1 186 ? -23.217 -14.050 0.353 1.00 37.66 186 ARG A CA 1
ATOM 1318 C C . ARG A 1 186 ? -22.720 -14.838 -0.852 1.00 37.66 186 ARG A C 1
ATOM 1320 O O . ARG A 1 186 ? -21.545 -15.159 -0.898 1.00 37.66 186 ARG A O 1
ATOM 1327 N N . ASN A 1 187 ? -23.565 -15.146 -1.828 1.00 35.72 187 ASN A N 1
ATOM 1328 C CA . ASN A 1 187 ? -23.133 -15.750 -3.091 1.00 35.72 187 ASN A CA 1
ATOM 1329 C C . ASN A 1 187 ? -22.601 -14.682 -4.070 1.00 35.72 187 ASN A C 1
ATOM 1331 O O . ASN A 1 187 ? -21.948 -15.018 -5.052 1.00 35.72 187 ASN A O 1
ATOM 1335 N N . ALA A 1 188 ? -22.798 -13.390 -3.791 1.00 35.44 188 ALA A N 1
ATOM 1336 C CA . ALA A 1 188 ? -22.030 -12.308 -4.404 1.00 35.44 188 ALA A CA 1
ATOM 1337 C C . ALA A 1 188 ? -20.646 -12.138 -3.740 1.00 35.44 188 ALA A C 1
ATOM 1339 O O . ALA A 1 188 ? -19.750 -11.589 -4.375 1.00 35.44 188 ALA A O 1
ATOM 1340 N N . LEU A 1 189 ? -20.407 -12.703 -2.542 1.00 39.00 189 LEU A N 1
ATOM 1341 C CA . LEU A 1 189 ? -19.057 -12.857 -1.955 1.00 39.00 189 LEU A CA 1
ATOM 1342 C C . LEU A 1 189 ? -18.188 -13.899 -2.684 1.00 39.00 189 LEU A C 1
ATOM 1344 O O . LEU A 1 189 ? -17.042 -14.108 -2.297 1.00 39.00 189 LEU A O 1
ATOM 1348 N N . THR A 1 190 ? -18.696 -14.534 -3.743 1.00 34.50 190 THR A N 1
ATOM 1349 C CA . THR A 1 190 ? -17.896 -15.343 -4.679 1.00 34.50 190 THR A CA 1
ATOM 1350 C C . THR A 1 190 ? -17.480 -14.583 -5.949 1.00 34.50 190 THR A C 1
ATOM 1352 O O . THR A 1 190 ? -17.084 -15.209 -6.927 1.00 34.50 190 THR A O 1
ATOM 1355 N N . MET A 1 191 ? -17.521 -13.241 -5.947 1.00 36.75 191 MET A N 1
ATOM 1356 C CA . MET A 1 191 ? -16.894 -12.398 -6.980 1.00 36.75 191 MET A CA 1
ATOM 1357 C C . MET A 1 191 ? -15.552 -11.801 -6.496 1.00 36.75 191 MET A C 1
ATOM 1359 O O . MET A 1 191 ? -15.453 -11.389 -5.340 1.00 36.75 191 MET A O 1
ATOM 1363 N N . PRO A 1 192 ? -14.514 -11.712 -7.353 1.00 38.53 192 PRO A N 1
ATOM 1364 C CA . PRO A 1 192 ? -13.107 -11.664 -6.932 1.00 38.53 192 PRO A CA 1
ATOM 1365 C C . PRO A 1 192 ? -12.529 -10.259 -6.684 1.00 38.53 192 PRO A C 1
ATOM 1367 O O . PRO A 1 192 ? -11.313 -10.111 -6.660 1.00 38.53 192 PRO A O 1
ATOM 1370 N N . ALA A 1 193 ? -13.343 -9.213 -6.519 1.00 49.97 193 ALA A N 1
ATOM 1371 C CA . ALA A 1 193 ? -12.835 -7.839 -6.431 1.00 49.97 193 ALA A CA 1
ATOM 1372 C C . ALA A 1 193 ? -13.449 -7.070 -5.252 1.00 49.97 193 ALA A C 1
ATOM 1374 O O . ALA A 1 193 ? -14.362 -6.263 -5.422 1.00 49.97 193 ALA A O 1
ATOM 1375 N N . ARG A 1 194 ? -12.945 -7.336 -4.041 1.00 62.22 194 ARG A N 1
ATOM 1376 C CA . ARG A 1 194 ? -13.198 -6.512 -2.848 1.00 62.22 194 ARG A CA 1
ATOM 1377 C C . ARG A 1 194 ? -12.058 -5.505 -2.699 1.00 62.22 194 ARG A C 1
ATOM 1379 O O . ARG A 1 194 ? -10.917 -5.816 -3.032 1.00 62.22 194 ARG A O 1
ATOM 1386 N N . GLY A 1 195 ? -12.384 -4.299 -2.252 1.00 75.06 195 GLY A N 1
ATOM 1387 C CA . GLY A 1 195 ? -11.409 -3.272 -1.918 1.00 75.06 195 GLY A CA 1
ATOM 1388 C C . GLY A 1 195 ? -10.644 -3.595 -0.637 1.00 75.06 195 GLY A C 1
ATOM 1389 O O . GLY A 1 195 ? -10.853 -4.635 -0.015 1.00 75.06 195 GLY A O 1
ATOM 1390 N N . ALA A 1 196 ? -9.769 -2.685 -0.224 1.00 83.06 196 ALA A N 1
ATOM 1391 C CA . ALA A 1 196 ? -8.953 -2.838 0.974 1.00 83.06 196 ALA A CA 1
ATOM 1392 C C . ALA A 1 196 ? -8.797 -1.512 1.724 1.00 83.06 196 ALA A C 1
ATOM 1394 O O . ALA A 1 196 ? -9.014 -0.432 1.165 1.00 83.06 196 ALA A O 1
ATOM 1395 N N . VAL A 1 197 ? -8.399 -1.596 2.991 1.00 90.00 197 VAL A N 1
ATOM 1396 C CA . VAL A 1 197 ? -8.045 -0.430 3.804 1.00 90.00 197 VAL A CA 1
ATOM 1397 C C . VAL A 1 197 ? -6.589 -0.508 4.246 1.00 90.00 197 VAL A C 1
ATOM 1399 O O . VAL A 1 197 ? -6.081 -1.583 4.534 1.00 90.00 197 VAL A O 1
ATOM 1402 N N . MET A 1 198 ? -5.922 0.634 4.321 1.00 89.94 198 MET A N 1
ATOM 1403 C CA . MET A 1 198 ? -4.605 0.789 4.929 1.00 89.94 198 MET A CA 1
ATOM 1404 C C . MET A 1 198 ? -4.737 1.716 6.125 1.00 89.94 198 MET A C 1
ATOM 1406 O O . MET A 1 198 ? -5.439 2.721 6.042 1.00 89.94 198 MET A O 1
ATOM 1410 N N . PHE A 1 199 ? -4.024 1.418 7.200 1.00 94.12 199 PHE A N 1
ATOM 1411 C CA . PHE A 1 199 ? -3.870 2.336 8.323 1.00 94.12 199 PHE A CA 1
ATOM 1412 C C . PHE A 1 199 ? -2.384 2.641 8.489 1.00 94.12 199 PHE A C 1
ATOM 1414 O O . PHE A 1 199 ? -1.569 1.713 8.504 1.00 94.12 199 PHE A O 1
ATOM 1421 N N . SER A 1 200 ? -2.039 3.922 8.600 1.00 92.81 200 SER A N 1
ATOM 1422 C CA . SER A 1 200 ? -0.704 4.359 8.995 1.00 92.81 200 SER A CA 1
ATOM 1423 C C . SER A 1 200 ? -0.746 5.206 10.260 1.00 92.81 200 SER A C 1
ATOM 1425 O O . SER A 1 200 ? -1.657 6.012 10.457 1.00 92.81 200 SER A O 1
ATOM 1427 N N . LEU A 1 201 ? 0.249 4.988 11.115 1.00 95.31 201 LEU A N 1
ATOM 1428 C CA . LEU A 1 201 ? 0.516 5.796 12.293 1.00 95.31 201 LEU A CA 1
ATOM 1429 C C . LEU A 1 201 ? 1.829 6.538 12.070 1.00 95.31 201 LEU A C 1
ATOM 1431 O O . LEU A 1 201 ? 2.884 5.902 11.999 1.00 95.31 201 LEU A O 1
ATOM 1435 N N . ASP A 1 202 ? 1.751 7.856 11.963 1.00 93.94 202 ASP A N 1
ATOM 1436 C CA . ASP A 1 202 ? 2.900 8.699 11.646 1.00 93.94 202 ASP A CA 1
ATOM 1437 C C . ASP A 1 202 ? 3.548 9.219 12.955 1.00 93.94 202 ASP A C 1
ATOM 1439 O O . ASP A 1 202 ? 2.958 9.157 14.041 1.00 93.94 202 ASP A O 1
ATOM 1443 N N . ASP A 1 203 ? 4.800 9.676 12.885 1.00 94.69 203 ASP A N 1
ATOM 1444 C CA . ASP A 1 203 ? 5.551 10.339 13.970 1.00 94.69 203 ASP A CA 1
ATOM 1445 C C . ASP A 1 203 ? 5.877 9.536 15.240 1.00 94.69 203 ASP A C 1
ATOM 1447 O O . ASP A 1 203 ? 6.414 10.091 16.208 1.00 94.69 203 ASP A O 1
ATOM 1451 N N . ASN A 1 204 ? 5.599 8.231 15.274 1.00 95.69 204 ASN A N 1
ATOM 1452 C CA . ASN A 1 204 ? 5.978 7.340 16.378 1.00 95.69 204 ASN A CA 1
ATOM 1453 C C . ASN A 1 204 ? 5.659 7.890 17.789 1.00 95.69 204 ASN A C 1
ATOM 1455 O O . ASN A 1 204 ? 6.469 7.750 18.707 1.00 95.69 204 ASN A O 1
ATOM 1459 N N . TYR A 1 205 ? 4.489 8.514 17.980 1.00 96.19 205 TYR A N 1
ATOM 1460 C CA . TYR A 1 205 ? 4.011 8.965 19.293 1.00 96.19 205 TYR A CA 1
ATOM 1461 C C . TYR A 1 205 ? 3.830 7.788 20.263 1.00 96.19 205 TYR A C 1
ATOM 1463 O O . TYR A 1 205 ? 3.354 6.724 19.879 1.00 96.19 205 TYR A O 1
ATOM 1471 N N . ALA A 1 206 ? 4.160 7.970 21.547 1.00 94.69 206 ALA A N 1
ATOM 1472 C CA . ALA A 1 206 ? 4.044 6.910 22.559 1.00 94.69 206 ALA A CA 1
ATOM 1473 C C . ALA A 1 206 ? 2.608 6.366 22.697 1.00 94.69 206 ALA A C 1
ATOM 1475 O O . ALA A 1 206 ? 2.400 5.178 22.954 1.00 94.69 206 ALA A O 1
ATOM 1476 N N . GLN A 1 207 ? 1.610 7.220 22.469 1.00 91.31 207 GLN A N 1
ATOM 1477 C CA . GLN A 1 207 ? 0.201 6.838 22.495 1.00 91.31 207 GLN A CA 1
ATOM 1478 C C . GLN A 1 207 ? -0.178 5.860 21.373 1.00 91.31 207 GLN A C 1
ATOM 1480 O O . GLN A 1 207 ? -1.162 5.135 21.498 1.00 91.31 207 GLN A O 1
ATOM 1485 N N . ASN A 1 208 ? 0.626 5.755 20.310 1.00 94.69 208 ASN A N 1
ATOM 1486 C CA . ASN A 1 208 ? 0.379 4.796 19.234 1.00 94.69 208 ASN A CA 1
ATOM 1487 C C . ASN A 1 208 ? 0.318 3.359 19.771 1.00 94.69 208 ASN A C 1
ATOM 1489 O O . ASN A 1 208 ? -0.323 2.525 19.149 1.00 94.69 208 ASN A O 1
ATOM 1493 N N . THR A 1 209 ? 0.878 3.077 20.955 1.00 95.75 209 THR A N 1
ATOM 1494 C CA . THR A 1 209 ? 0.688 1.796 21.653 1.00 95.75 209 THR A CA 1
ATOM 1495 C C . THR A 1 209 ? -0.781 1.388 21.832 1.00 95.75 209 THR A C 1
ATOM 1497 O O . THR A 1 209 ? -1.102 0.214 21.649 1.00 95.75 209 THR A O 1
ATOM 1500 N N . GLU A 1 210 ? -1.683 2.333 22.107 1.00 94.88 210 GLU A N 1
ATOM 1501 C CA . GLU A 1 210 ? -3.126 2.082 22.241 1.00 94.88 210 GLU A CA 1
ATOM 1502 C C . GLU A 1 210 ? -3.755 1.694 20.895 1.00 94.88 210 GLU A C 1
ATOM 1504 O O . GLU A 1 210 ? -4.561 0.768 20.817 1.00 94.88 210 GLU A O 1
ATOM 1509 N N . LEU A 1 211 ? -3.349 2.368 19.816 1.00 95.88 211 LEU A N 1
ATOM 1510 C CA . LEU A 1 211 ? -3.851 2.115 18.462 1.00 95.88 211 LEU A CA 1
ATOM 1511 C C . LEU A 1 211 ? -3.296 0.809 17.884 1.00 95.88 211 LEU A C 1
ATOM 1513 O O . LEU A 1 211 ? -4.024 0.060 17.235 1.00 95.88 211 LEU A O 1
ATOM 1517 N N . MET A 1 212 ? -2.032 0.493 18.173 1.00 96.62 212 MET A N 1
ATOM 1518 C CA . MET A 1 212 ? -1.435 -0.798 17.831 1.00 96.62 212 MET A CA 1
ATOM 1519 C C . MET A 1 212 ? -2.191 -1.941 18.516 1.00 96.62 212 MET A C 1
ATOM 1521 O O . MET A 1 212 ? -2.549 -2.910 17.850 1.00 96.62 212 MET A O 1
ATOM 1525 N N . ALA A 1 213 ? -2.538 -1.793 19.801 1.00 95.94 213 ALA A N 1
ATOM 1526 C CA . ALA A 1 213 ? -3.314 -2.793 20.534 1.00 95.94 213 ALA A CA 1
ATOM 1527 C C . ALA A 1 213 ? -4.713 -3.028 19.930 1.00 95.94 213 ALA A C 1
ATOM 1529 O O . ALA A 1 213 ? -5.177 -4.169 19.896 1.00 95.94 213 ALA A O 1
ATOM 1530 N N . VAL A 1 214 ? -5.369 -1.981 19.408 1.00 95.94 214 VAL A N 1
ATOM 1531 C CA . VAL A 1 214 ? -6.636 -2.120 18.666 1.00 95.94 214 VAL A CA 1
ATOM 1532 C C . VAL A 1 214 ? -6.457 -3.025 17.446 1.00 95.94 214 VAL A C 1
ATOM 1534 O O . VAL A 1 214 ? -7.249 -3.944 17.243 1.00 95.94 214 VAL A O 1
ATOM 1537 N N . HIS A 1 215 ? -5.421 -2.799 16.638 1.00 97.19 215 HIS A N 1
ATOM 1538 C CA . HIS A 1 215 ? -5.200 -3.598 15.433 1.00 97.19 215 HIS A CA 1
ATOM 1539 C C . HIS A 1 215 ? -4.748 -5.025 15.734 1.00 97.19 215 HIS A C 1
ATOM 1541 O O . HIS A 1 215 ? -5.236 -5.950 15.083 1.00 97.19 215 HIS A O 1
ATOM 1547 N N . ASP A 1 216 ? -3.898 -5.224 16.741 1.00 94.19 216 ASP A N 1
ATOM 1548 C CA . ASP A 1 216 ? -3.505 -6.559 17.194 1.00 94.19 216 ASP A CA 1
ATOM 1549 C C . ASP A 1 216 ? -4.719 -7.375 17.659 1.00 94.19 216 ASP A C 1
ATOM 1551 O O . ASP A 1 216 ? -4.870 -8.530 17.258 1.00 94.19 216 ASP A O 1
ATOM 1555 N N . ALA A 1 217 ? -5.639 -6.765 18.418 1.00 94.44 217 ALA A N 1
ATOM 1556 C CA . ALA A 1 217 ? -6.877 -7.414 18.852 1.00 94.44 217 ALA A CA 1
ATOM 1557 C C . ALA A 1 217 ? -7.796 -7.814 17.681 1.00 94.44 217 ALA A C 1
ATOM 1559 O O . ALA A 1 217 ? -8.530 -8.797 17.779 1.00 94.44 217 ALA A O 1
ATOM 1560 N N . LEU A 1 218 ? -7.739 -7.078 16.567 1.00 88.38 218 LEU A N 1
ATOM 1561 C CA . LEU A 1 218 ? -8.494 -7.358 15.342 1.00 88.38 218 LEU A CA 1
ATOM 1562 C C . LEU A 1 218 ? -7.743 -8.265 14.354 1.00 88.38 218 LEU A C 1
ATOM 1564 O O . LEU A 1 218 ? -8.287 -8.601 13.301 1.00 88.38 218 LEU A O 1
ATOM 1568 N N . GLY A 1 219 ? -6.493 -8.638 14.647 1.00 88.38 219 GLY A N 1
ATOM 1569 C CA . GLY A 1 219 ? -5.629 -9.360 13.711 1.00 88.38 219 GLY A CA 1
ATOM 1570 C C . GLY A 1 219 ? -5.272 -8.558 12.451 1.00 88.38 219 GLY A C 1
ATOM 1571 O O . GLY A 1 219 ? -4.921 -9.144 11.428 1.00 88.38 219 GLY A O 1
ATOM 1572 N N . GLN A 1 220 ? -5.369 -7.229 12.499 1.00 91.50 220 GLN A N 1
ATOM 1573 C CA . GLN A 1 220 ? -5.087 -6.332 11.379 1.00 91.50 220 GLN A CA 1
ATOM 1574 C C . GLN A 1 220 ? -3.611 -5.923 11.368 1.00 91.50 220 GLN A C 1
ATOM 1576 O O . GLN A 1 220 ? -3.023 -5.649 12.414 1.00 91.50 220 GLN A O 1
ATOM 1581 N N . LYS A 1 221 ? -3.005 -5.850 10.178 1.00 90.56 221 LYS A N 1
ATOM 1582 C CA . LYS A 1 221 ? -1.640 -5.336 9.997 1.00 90.56 221 LYS A CA 1
ATOM 1583 C C . LYS A 1 221 ? -1.682 -3.933 9.423 1.00 90.56 221 LYS A C 1
ATOM 1585 O O . LYS A 1 221 ? -2.486 -3.634 8.547 1.00 90.56 221 LYS A O 1
ATOM 1590 N N . ILE A 1 222 ? -0.836 -3.080 9.988 1.00 95.00 222 ILE A N 1
ATOM 1591 C CA . ILE A 1 222 ? -0.808 -1.639 9.736 1.00 95.00 222 ILE A CA 1
ATOM 1592 C C . ILE A 1 222 ? 0.633 -1.145 9.653 1.00 95.00 222 ILE A C 1
ATOM 1594 O O . ILE A 1 222 ? 1.558 -1.872 10.030 1.00 95.00 222 ILE A O 1
ATOM 1598 N N . THR A 1 223 ? 0.808 0.081 9.175 1.00 93.88 223 THR A N 1
ATOM 1599 C CA . THR A 1 223 ? 2.120 0.696 8.976 1.00 93.88 223 THR A CA 1
ATOM 1600 C C . THR A 1 223 ? 2.421 1.694 10.083 1.00 93.88 223 THR A C 1
ATOM 1602 O O . THR A 1 223 ? 1.641 2.602 10.345 1.00 93.88 223 THR A O 1
ATOM 1605 N N . LEU A 1 224 ? 3.578 1.554 10.716 1.00 96.31 224 LEU A N 1
ATOM 1606 C CA . LEU A 1 224 ? 4.126 2.530 11.644 1.00 96.31 224 LEU A CA 1
ATOM 1607 C C . LEU A 1 224 ? 5.231 3.308 10.923 1.00 96.31 224 LEU A C 1
ATOM 1609 O O . LEU A 1 224 ? 6.308 2.764 10.674 1.00 96.31 224 LEU A O 1
ATOM 1613 N N . ALA A 1 225 ? 4.959 4.558 10.559 1.00 95.19 225 ALA A N 1
ATOM 1614 C CA . ALA A 1 225 ? 5.918 5.435 9.903 1.00 95.19 225 ALA A CA 1
ATOM 1615 C C . ALA A 1 225 ? 6.732 6.182 10.969 1.00 95.19 225 ALA A C 1
ATOM 1617 O O . ALA A 1 225 ? 6.184 6.955 11.755 1.00 95.19 225 ALA A O 1
ATOM 1618 N N . ILE A 1 226 ? 8.039 5.907 11.038 1.00 96.94 226 ILE A N 1
ATOM 1619 C CA . ILE A 1 226 ? 8.889 6.385 12.136 1.00 96.94 226 ILE A CA 1
ATOM 1620 C C . ILE A 1 226 ? 9.838 7.499 11.701 1.00 96.94 226 ILE A C 1
ATOM 1622 O O . ILE A 1 226 ? 10.496 7.408 10.662 1.00 96.94 226 ILE A O 1
ATOM 1626 N N . THR A 1 227 ? 9.960 8.514 12.552 1.00 98.00 227 THR A N 1
ATOM 1627 C CA . THR A 1 227 ? 11.003 9.536 12.466 1.00 98.00 227 THR A CA 1
ATOM 1628 C C . THR A 1 227 ? 12.170 9.090 13.342 1.00 98.00 227 THR A C 1
ATOM 1630 O O . THR A 1 227 ? 12.079 9.124 14.572 1.00 98.00 227 THR A O 1
ATOM 1633 N N . SER A 1 228 ? 13.269 8.628 12.738 1.00 98.25 228 SER A N 1
ATOM 1634 C CA . SER A 1 228 ? 14.297 7.877 13.482 1.00 98.25 228 SER A CA 1
ATOM 1635 C C . SER A 1 228 ? 14.963 8.672 14.611 1.00 98.25 228 SER A C 1
ATOM 1637 O O . SER A 1 228 ? 15.231 8.103 15.665 1.00 98.25 228 SER A O 1
ATOM 1639 N N . SER A 1 229 ? 15.167 9.987 14.462 1.00 98.12 229 SER A N 1
ATOM 1640 C CA . SER A 1 229 ? 15.745 10.821 15.535 1.00 98.12 229 SER A CA 1
ATOM 1641 C C . SER A 1 229 ? 14.819 11.034 16.738 1.00 98.12 229 SER A C 1
ATOM 1643 O O . SER A 1 229 ? 15.268 11.511 17.780 1.00 98.12 229 SER A O 1
ATOM 1645 N N . TRP A 1 230 ? 13.534 10.697 16.612 1.00 98.31 230 TRP A N 1
ATOM 1646 C CA . TRP A 1 230 ? 12.548 10.813 17.688 1.00 98.31 230 TRP A CA 1
ATOM 1647 C C . TRP A 1 230 ? 12.346 9.503 18.442 1.00 98.31 230 TRP A C 1
ATOM 1649 O O . TRP A 1 230 ? 11.728 9.506 19.502 1.00 98.31 230 TRP A O 1
ATOM 1659 N N . VAL A 1 231 ? 12.843 8.379 17.928 1.00 98.31 231 VAL A N 1
ATOM 1660 C CA . VAL A 1 231 ? 12.769 7.101 18.642 1.00 98.31 231 VAL A CA 1
ATOM 1661 C C . VAL A 1 231 ? 13.540 7.199 19.963 1.00 98.31 231 VAL A C 1
ATOM 1663 O O . VAL A 1 231 ? 14.560 7.882 20.046 1.00 98.31 231 VAL A O 1
ATOM 1666 N N . ASP A 1 232 ? 13.012 6.559 21.010 1.00 97.69 232 ASP A N 1
ATOM 1667 C CA . ASP A 1 232 ? 13.548 6.581 22.383 1.00 97.69 232 ASP A CA 1
ATOM 1668 C C . ASP A 1 232 ? 13.538 7.963 23.077 1.00 97.69 232 ASP A C 1
ATOM 1670 O O . ASP A 1 232 ? 14.042 8.106 24.193 1.00 97.69 232 ASP A O 1
ATOM 1674 N N . GLN A 1 233 ? 12.917 8.982 22.471 1.00 97.38 233 GLN A N 1
ATOM 1675 C CA . GLN A 1 233 ? 12.692 10.282 23.111 1.00 97.38 233 GLN A CA 1
ATOM 1676 C C . GLN A 1 233 ? 11.439 10.274 24.006 1.00 97.38 233 GLN A C 1
ATOM 1678 O O . GLN A 1 233 ? 10.536 9.450 23.824 1.00 97.38 233 GLN A O 1
ATOM 1683 N N . PRO A 1 234 ? 11.315 11.223 24.956 1.00 96.25 234 PRO A N 1
ATOM 1684 C CA . PRO A 1 234 ? 10.087 11.396 25.728 1.00 96.25 234 PRO A CA 1
ATOM 1685 C C . PRO A 1 234 ? 8.854 11.549 24.826 1.00 96.25 234 PRO A C 1
ATOM 1687 O O . PRO A 1 234 ? 8.883 12.281 23.837 1.00 96.25 234 PRO A O 1
ATOM 1690 N N . ASN A 1 235 ? 7.754 10.887 25.195 1.00 94.19 235 ASN A N 1
ATOM 1691 C CA . ASN A 1 235 ? 6.484 10.856 24.449 1.00 94.19 235 ASN A CA 1
ATOM 1692 C C . ASN A 1 235 ? 6.552 10.208 23.056 1.00 94.19 235 ASN A C 1
ATOM 1694 O O . ASN A 1 235 ? 5.622 10.360 22.259 1.00 94.19 235 ASN A O 1
ATOM 1698 N N . ARG A 1 236 ? 7.609 9.447 22.767 1.00 97.19 236 ARG A N 1
ATOM 1699 C CA . ARG A 1 236 ? 7.769 8.675 21.533 1.00 97.19 236 ARG A CA 1
ATOM 1700 C C . ARG A 1 236 ? 7.882 7.186 21.846 1.00 97.19 236 ARG A C 1
ATOM 1702 O O . ARG A 1 236 ? 8.162 6.796 22.978 1.00 97.19 236 ARG A O 1
ATOM 1709 N N . LEU A 1 237 ? 7.623 6.351 20.848 1.00 98.06 237 LEU A N 1
ATOM 1710 C CA . LEU A 1 237 ? 7.833 4.913 20.958 1.00 98.06 237 LEU A CA 1
ATOM 1711 C C . LEU A 1 237 ? 9.319 4.605 21.147 1.00 98.06 237 LEU A C 1
ATOM 1713 O O . LEU A 1 237 ? 10.192 5.247 20.557 1.00 98.06 237 LEU A O 1
ATOM 1717 N N . THR A 1 238 ? 9.581 3.580 21.947 1.00 98.50 238 THR A N 1
ATOM 1718 C CA . THR A 1 238 ? 10.927 3.037 22.135 1.00 98.50 238 THR A CA 1
ATOM 1719 C C . THR A 1 238 ? 11.304 2.092 20.998 1.00 98.50 238 THR A C 1
ATOM 1721 O O . THR A 1 238 ? 10.440 1.452 20.389 1.00 98.50 238 THR A O 1
ATOM 1724 N N . SER A 1 239 ? 12.603 1.922 20.765 1.00 97.94 239 SER A N 1
ATOM 1725 C CA . SER A 1 239 ? 13.144 0.929 19.833 1.00 97.94 239 SER A CA 1
ATOM 1726 C C . SER A 1 239 ? 12.609 -0.479 20.132 1.00 97.94 239 SER A C 1
ATOM 1728 O O . SER A 1 239 ? 12.249 -1.218 19.218 1.00 97.94 239 SER A O 1
ATOM 1730 N N . ALA A 1 240 ? 12.468 -0.833 21.416 1.00 97.56 240 ALA A N 1
ATOM 1731 C CA . ALA A 1 240 ? 11.925 -2.124 21.841 1.00 97.56 240 ALA A CA 1
ATOM 1732 C C . ALA A 1 240 ? 10.449 -2.309 21.445 1.00 97.56 240 ALA A C 1
ATOM 1734 O O . ALA A 1 240 ? 10.070 -3.381 20.975 1.00 97.56 240 ALA A O 1
ATOM 1735 N N . GLN A 1 241 ? 9.621 -1.270 21.592 1.00 98.38 241 GLN A N 1
ATOM 1736 C CA . GLN A 1 241 ? 8.220 -1.307 21.157 1.00 98.38 241 GLN A CA 1
ATOM 1737 C C . GLN A 1 241 ? 8.116 -1.437 19.635 1.00 98.38 241 GLN A C 1
ATOM 1739 O O . GLN A 1 241 ? 7.383 -2.289 19.141 1.00 98.38 241 GLN A O 1
ATOM 1744 N N . ILE A 1 242 ? 8.894 -0.648 18.889 1.00 98.44 242 ILE A N 1
ATOM 1745 C CA . ILE A 1 242 ? 8.920 -0.698 17.420 1.00 98.44 242 ILE A CA 1
ATOM 1746 C C . ILE A 1 242 ? 9.337 -2.092 16.931 1.00 98.44 242 ILE A C 1
ATOM 1748 O O . ILE A 1 242 ? 8.692 -2.654 16.045 1.00 98.44 242 ILE A O 1
ATOM 1752 N N . LEU A 1 243 ? 10.368 -2.689 17.537 1.00 96.75 243 LEU A N 1
ATOM 1753 C CA . LEU A 1 243 ? 10.805 -4.046 17.208 1.00 96.75 243 LEU A CA 1
ATOM 1754 C C . LEU A 1 243 ? 9.734 -5.098 17.537 1.00 96.75 243 LEU A C 1
ATOM 1756 O O . LEU A 1 243 ? 9.513 -6.018 16.749 1.00 96.75 243 LEU A O 1
ATOM 1760 N N . ALA A 1 244 ? 9.022 -4.954 18.658 1.00 95.19 244 ALA A N 1
ATOM 1761 C CA . ALA A 1 244 ? 7.911 -5.841 18.995 1.00 95.19 244 ALA A CA 1
ATOM 1762 C C . ALA A 1 244 ? 6.793 -5.778 17.938 1.00 95.19 244 ALA A C 1
ATOM 1764 O O . ALA A 1 244 ? 6.315 -6.820 17.488 1.00 95.19 244 ALA A O 1
ATOM 1765 N N . TYR A 1 245 ? 6.437 -4.580 17.467 1.00 97.25 245 TYR A N 1
ATOM 1766 C CA . TYR A 1 245 ? 5.454 -4.409 16.393 1.00 97.25 245 TYR A CA 1
ATOM 1767 C C . TYR A 1 245 ? 5.927 -4.989 15.060 1.00 97.25 245 TYR A C 1
ATOM 1769 O O . TYR A 1 245 ? 5.147 -5.626 14.347 1.00 97.25 245 TYR A O 1
ATOM 1777 N N . HIS A 1 246 ? 7.216 -4.851 14.748 1.00 91.69 246 HIS A N 1
ATOM 1778 C CA . HIS A 1 246 ? 7.811 -5.516 13.596 1.00 91.69 246 HIS A CA 1
ATOM 1779 C C . HIS A 1 246 ? 7.665 -7.044 13.677 1.00 91.69 246 HIS A C 1
ATOM 1781 O O . HIS A 1 246 ? 7.222 -7.680 12.719 1.00 91.69 246 HIS A O 1
ATOM 1787 N N . HIS A 1 247 ? 7.986 -7.644 14.828 1.00 87.38 247 HIS A N 1
ATOM 1788 C CA . HIS A 1 247 ? 7.835 -9.085 15.052 1.00 87.38 247 HIS A CA 1
ATOM 1789 C C . HIS A 1 247 ? 6.376 -9.547 15.026 1.00 87.38 247 HIS A C 1
ATOM 1791 O O . HIS A 1 247 ? 6.097 -10.649 14.555 1.00 87.38 247 HIS A O 1
ATOM 1797 N N . ALA A 1 248 ? 5.442 -8.694 15.449 1.00 84.12 248 ALA A N 1
ATOM 1798 C CA . ALA A 1 248 ? 4.010 -8.925 15.299 1.00 84.12 248 ALA A CA 1
ATOM 1799 C C . ALA A 1 248 ? 3.531 -8.803 13.837 1.00 84.12 248 ALA A C 1
ATOM 1801 O O . ALA A 1 248 ? 2.381 -9.120 13.547 1.00 84.12 248 ALA A O 1
ATOM 1802 N N . GLY A 1 249 ? 4.387 -8.400 12.894 1.00 84.44 249 GLY A N 1
ATOM 1803 C CA . GLY A 1 249 ? 4.098 -8.386 11.458 1.00 84.44 249 GLY A CA 1
ATOM 1804 C C . GLY A 1 249 ? 3.596 -7.049 10.913 1.00 84.44 249 GLY A C 1
ATOM 1805 O O . GLY A 1 249 ? 3.179 -7.000 9.756 1.00 84.44 249 GLY A O 1
ATOM 1806 N N . HIS A 1 250 ? 3.635 -5.981 11.712 1.00 92.75 250 HIS A N 1
ATOM 1807 C CA . HIS A 1 250 ? 3.384 -4.624 11.228 1.00 92.75 250 HIS A CA 1
ATOM 1808 C C . HIS A 1 250 ? 4.533 -4.141 10.338 1.00 92.75 250 HIS A C 1
ATOM 1810 O O . HIS A 1 250 ? 5.679 -4.589 10.461 1.00 92.75 250 HIS A O 1
ATOM 1816 N N . GLU A 1 251 ? 4.230 -3.223 9.425 1.00 90.50 251 GLU A N 1
ATOM 1817 C CA . GLU A 1 251 ? 5.262 -2.577 8.619 1.00 90.50 251 GLU A CA 1
ATOM 1818 C C . GLU A 1 251 ? 5.895 -1.432 9.407 1.00 90.50 251 GLU A C 1
ATOM 1820 O O . GLU A 1 251 ? 5.187 -0.619 9.994 1.00 90.50 251 GLU A O 1
ATOM 1825 N N . ILE A 1 252 ? 7.226 -1.350 9.379 1.00 94.56 252 ILE A N 1
ATOM 1826 C CA . ILE A 1 252 ? 7.964 -0.183 9.865 1.00 94.56 252 ILE A CA 1
ATOM 1827 C C . ILE A 1 252 ? 8.398 0.615 8.637 1.00 94.56 252 ILE A C 1
ATOM 1829 O O . ILE A 1 252 ? 9.231 0.149 7.858 1.00 94.56 252 ILE A O 1
ATOM 1833 N N . ALA A 1 253 ? 7.792 1.782 8.442 1.00 92.19 253 ALA A N 1
ATOM 1834 C CA . ALA A 1 253 ? 8.042 2.659 7.305 1.00 92.19 253 ALA A CA 1
ATOM 1835 C C . ALA A 1 253 ? 8.967 3.819 7.685 1.00 92.19 253 ALA A C 1
ATOM 1837 O O . ALA A 1 253 ? 9.028 4.253 8.836 1.00 92.19 253 ALA A O 1
ATOM 1838 N N . ASN A 1 254 ? 9.677 4.334 6.689 1.00 92.81 254 ASN A N 1
ATOM 1839 C CA . ASN A 1 254 ? 10.550 5.487 6.824 1.00 92.81 254 ASN A CA 1
ATOM 1840 C C . ASN A 1 254 ? 9.715 6.775 6.798 1.00 92.81 254 ASN A C 1
ATOM 1842 O O . ASN A 1 254 ? 9.031 7.044 5.812 1.00 92.81 254 ASN A O 1
ATOM 1846 N N . HIS A 1 255 ? 9.783 7.574 7.863 1.00 95.50 255 HIS A N 1
ATOM 1847 C CA . HIS A 1 255 ? 9.170 8.902 7.934 1.00 95.50 255 HIS A CA 1
ATOM 1848 C C . HIS A 1 255 ? 10.221 10.009 8.066 1.00 95.50 255 HIS A C 1
ATOM 1850 O O . HIS A 1 255 ? 10.029 11.005 8.760 1.00 95.50 255 HIS A O 1
ATOM 1856 N N . SER A 1 256 ? 11.352 9.839 7.375 1.00 95.44 256 SER A N 1
ATOM 1857 C CA . SER A 1 256 ? 12.579 10.640 7.463 1.00 95.44 256 SER A CA 1
ATOM 1858 C C . SER A 1 256 ? 13.321 10.531 8.800 1.00 95.44 256 SER A C 1
ATOM 1860 O O . SER A 1 256 ? 12.941 9.787 9.704 1.00 95.44 256 SER A O 1
ATOM 1862 N N . THR A 1 257 ? 14.442 11.240 8.918 1.00 97.50 257 THR A N 1
ATOM 1863 C CA . THR A 1 257 ? 15.286 11.210 10.114 1.00 97.50 257 THR A CA 1
ATOM 1864 C C . THR A 1 257 ? 14.842 12.262 11.113 1.00 97.50 257 THR A C 1
ATOM 1866 O O . THR A 1 257 ? 14.702 11.950 12.291 1.00 97.50 257 THR A O 1
ATOM 1869 N N . THR A 1 258 ? 14.596 13.493 10.664 1.00 97.12 258 THR A N 1
ATOM 1870 C CA . THR A 1 258 ? 14.299 14.653 11.521 1.00 97.12 258 THR A CA 1
ATOM 1871 C C . THR A 1 258 ? 12.956 15.320 11.225 1.00 97.12 258 THR A C 1
ATOM 1873 O O . THR A 1 258 ? 12.678 16.394 11.759 1.00 97.12 258 THR A O 1
ATOM 1876 N N . HIS A 1 259 ? 12.112 14.694 10.396 1.00 95.50 259 HIS A N 1
ATOM 1877 C CA . HIS A 1 259 ? 10.803 15.213 9.985 1.00 95.50 259 HIS A CA 1
ATOM 1878 C C . HIS A 1 259 ? 10.901 16.546 9.210 1.00 95.50 259 HIS A C 1
ATOM 1880 O O . HIS A 1 259 ? 10.044 17.436 9.290 1.00 95.50 259 HIS A O 1
ATOM 1886 N N . LYS A 1 260 ? 11.978 16.717 8.430 1.00 93.75 260 LYS A N 1
ATOM 1887 C CA . LYS A 1 260 ? 12.136 17.879 7.546 1.00 93.75 260 LYS A CA 1
ATOM 1888 C C . LYS A 1 260 ? 11.193 17.806 6.356 1.00 93.75 260 LYS A C 1
ATOM 1890 O O . LYS A 1 260 ? 11.007 16.754 5.751 1.00 93.75 260 LYS A O 1
ATOM 1895 N N . ASN A 1 261 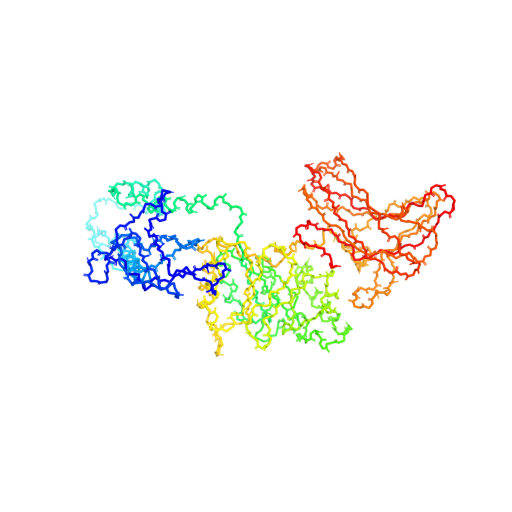? 10.686 18.972 5.955 1.00 90.19 261 ASN A N 1
ATOM 1896 C CA . ASN A 1 261 ? 9.959 19.109 4.701 1.00 90.19 261 ASN A CA 1
ATOM 1897 C C . ASN A 1 261 ? 10.875 18.709 3.537 1.00 90.19 261 ASN A C 1
ATOM 1899 O O . ASN A 1 261 ? 11.912 19.333 3.279 1.00 90.19 261 ASN A O 1
ATOM 1903 N N . TYR A 1 262 ? 10.493 17.631 2.862 1.00 83.56 262 TYR A N 1
ATOM 1904 C CA . TYR A 1 262 ? 11.339 16.985 1.874 1.00 83.56 262 TYR A CA 1
ATOM 1905 C C . TYR A 1 262 ? 11.465 17.844 0.602 1.00 83.56 262 TYR A C 1
ATOM 1907 O O . TYR A 1 262 ? 12.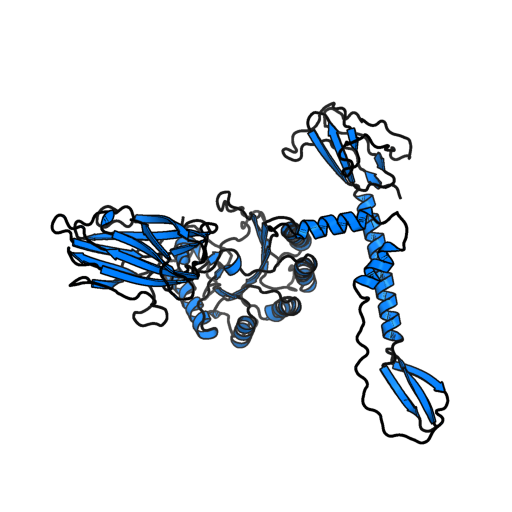557 17.985 0.052 1.00 83.56 262 TYR A O 1
ATOM 1915 N N . VAL A 1 263 ? 10.386 18.529 0.198 1.00 84.94 263 VAL A N 1
ATOM 1916 C CA . VAL A 1 263 ? 10.341 19.415 -0.983 1.00 84.94 263 VAL A CA 1
ATOM 1917 C C . VAL A 1 263 ? 11.266 20.619 -0.848 1.00 84.94 263 VAL A C 1
ATOM 1919 O O . VAL A 1 263 ? 11.984 20.943 -1.791 1.00 84.94 263 VAL A O 1
ATOM 1922 N N . SER A 1 264 ? 11.275 21.279 0.311 1.00 90.56 264 SER A N 1
ATOM 1923 C CA . SER A 1 264 ? 12.099 22.478 0.524 1.00 90.56 264 SER A CA 1
ATOM 1924 C C . SER A 1 264 ? 13.561 22.171 0.870 1.00 90.56 264 SER A C 1
ATOM 1926 O O . SER A 1 264 ? 14.355 23.092 1.057 1.00 90.56 264 SER A O 1
ATOM 1928 N N . SER A 1 265 ? 13.921 20.896 1.016 1.00 89.94 265 SER A N 1
ATOM 1929 C CA . SER A 1 265 ? 15.278 20.468 1.367 1.00 89.94 265 SER A CA 1
ATOM 1930 C C . SER A 1 265 ? 16.191 20.399 0.137 1.00 89.94 265 SER A C 1
ATOM 1932 O O . SER A 1 265 ? 15.730 20.301 -0.996 1.00 89.94 265 SER A O 1
ATOM 1934 N N . THR A 1 266 ? 17.511 20.437 0.332 1.00 88.38 266 THR A N 1
ATOM 1935 C CA . THR A 1 266 ? 18.476 20.151 -0.747 1.00 88.38 266 THR A CA 1
ATOM 1936 C C . THR A 1 266 ? 18.583 18.641 -0.983 1.00 88.38 266 THR A C 1
ATOM 1938 O O . THR A 1 266 ? 18.256 17.861 -0.092 1.00 88.38 266 THR A O 1
ATOM 1941 N N . ALA A 1 267 ? 19.096 18.207 -2.141 1.00 76.25 267 ALA A N 1
ATOM 1942 C CA . ALA A 1 267 ? 19.287 16.779 -2.439 1.00 76.25 267 ALA A CA 1
ATOM 1943 C C . ALA A 1 267 ? 20.163 16.060 -1.393 1.00 76.25 267 ALA A C 1
ATOM 1945 O O . ALA A 1 267 ? 19.845 14.957 -0.963 1.00 76.25 267 ALA A O 1
ATOM 1946 N N . ALA A 1 268 ? 21.226 16.714 -0.908 1.00 77.44 268 ALA A N 1
ATOM 1947 C CA . ALA A 1 268 ? 22.081 16.155 0.141 1.00 77.44 268 ALA A CA 1
ATOM 1948 C C . ALA A 1 268 ? 21.338 15.983 1.478 1.00 77.44 268 ALA A C 1
ATOM 1950 O O . ALA A 1 268 ? 21.513 14.975 2.159 1.00 77.44 268 ALA A O 1
ATOM 1951 N N . VAL A 1 269 ? 20.481 16.945 1.845 1.00 86.44 269 VAL A N 1
ATOM 1952 C CA . VAL A 1 269 ? 19.635 16.826 3.041 1.00 86.44 269 VAL A CA 1
ATOM 1953 C C . VAL A 1 269 ? 18.610 15.713 2.851 1.00 86.44 269 VAL A C 1
ATOM 1955 O O . VAL A 1 269 ? 18.445 14.898 3.745 1.00 86.44 269 VAL A O 1
ATOM 1958 N N . ARG A 1 270 ? 17.969 15.623 1.684 1.00 85.06 270 ARG A N 1
ATOM 1959 C CA . ARG A 1 270 ? 17.012 14.557 1.368 1.00 85.06 270 ARG A CA 1
ATOM 1960 C C . ARG A 1 270 ? 17.624 13.161 1.462 1.00 85.06 270 ARG A C 1
ATOM 1962 O O . ARG A 1 270 ? 17.012 12.295 2.083 1.00 85.06 270 ARG A O 1
ATOM 1969 N N . ALA A 1 271 ? 18.829 12.973 0.924 1.00 77.56 271 ALA A N 1
ATOM 1970 C CA . ALA A 1 271 ? 19.570 11.719 1.040 1.00 77.56 271 ALA A CA 1
ATOM 1971 C C . ALA A 1 271 ? 19.894 11.389 2.505 1.00 77.56 271 ALA A C 1
ATOM 1973 O O . ALA A 1 271 ? 19.664 10.272 2.951 1.00 77.56 271 ALA A O 1
ATOM 1974 N N . TYR A 1 272 ? 20.354 12.370 3.291 1.00 83.31 272 TYR A N 1
ATOM 1975 C CA . TYR A 1 272 ? 20.569 12.174 4.727 1.00 83.31 272 TYR A CA 1
ATOM 1976 C C . TYR A 1 272 ? 19.282 11.751 5.454 1.00 83.31 272 TYR A C 1
ATOM 1978 O O . TYR A 1 272 ? 19.303 10.799 6.235 1.00 83.31 272 TYR A O 1
ATOM 1986 N N . GLU A 1 273 ? 18.172 12.441 5.178 1.00 91.62 273 GLU A N 1
ATOM 1987 C CA . GLU A 1 273 ? 16.864 12.195 5.784 1.00 91.62 273 GLU A CA 1
ATOM 1988 C C . GLU A 1 273 ? 16.336 10.786 5.483 1.00 91.62 273 GLU A C 1
ATOM 1990 O O . GLU A 1 273 ? 15.856 10.114 6.399 1.00 91.62 273 GLU A O 1
ATOM 1995 N N . SER A 1 274 ? 16.444 10.321 4.233 1.00 84.00 274 SER A N 1
ATOM 1996 C CA . SER A 1 274 ? 16.004 8.980 3.836 1.00 84.00 274 SER A CA 1
ATOM 1997 C C . SER A 1 274 ? 16.960 7.888 4.307 1.00 84.00 274 SER A C 1
ATOM 1999 O O . SER A 1 274 ? 16.519 6.877 4.855 1.00 84.00 274 SER A O 1
ATOM 2001 N N . ASP A 1 275 ? 18.264 8.070 4.122 1.00 81.56 275 ASP A N 1
ATOM 2002 C CA . ASP A 1 275 ? 19.230 6.976 4.238 1.00 81.56 275 ASP A CA 1
ATOM 2003 C C . ASP A 1 275 ? 19.550 6.682 5.702 1.00 81.56 275 ASP A C 1
ATOM 2005 O O . ASP A 1 275 ? 19.620 5.519 6.100 1.00 81.56 275 ASP A O 1
ATOM 2009 N N . THR A 1 276 ? 19.634 7.719 6.539 1.00 87.44 276 THR A N 1
ATOM 2010 C CA . THR A 1 276 ? 19.887 7.556 7.978 1.00 87.44 276 THR A CA 1
ATOM 2011 C C . THR A 1 276 ? 18.709 6.874 8.675 1.00 87.44 276 THR A C 1
ATOM 2013 O O . THR A 1 276 ? 18.909 5.961 9.477 1.00 87.44 276 THR A O 1
ATOM 2016 N N . CYS A 1 277 ? 17.470 7.251 8.342 1.00 93.19 277 CYS A N 1
ATOM 2017 C CA . CYS A 1 277 ? 16.281 6.581 8.869 1.00 93.19 277 CYS A CA 1
ATOM 2018 C C . CYS A 1 277 ? 16.169 5.135 8.366 1.00 93.19 277 CYS A C 1
ATOM 2020 O O . CYS A 1 277 ? 15.895 4.227 9.150 1.00 93.19 277 CYS A O 1
ATOM 2022 N N . SER A 1 278 ? 16.494 4.883 7.096 1.00 83.19 278 SER A N 1
ATOM 2023 C CA . SER A 1 278 ? 16.496 3.520 6.551 1.00 83.19 278 SER A CA 1
ATOM 2024 C C . SER A 1 278 ? 17.527 2.625 7.220 1.00 83.19 278 SER A C 1
ATOM 2026 O O . SER A 1 278 ? 17.212 1.493 7.580 1.00 83.19 278 SER A O 1
ATOM 2028 N N . GLN A 1 279 ? 18.735 3.145 7.445 1.00 77.06 279 GLN A N 1
ATOM 2029 C CA . GLN A 1 279 ? 19.786 2.425 8.152 1.00 77.06 279 GLN A CA 1
ATOM 2030 C C . GLN A 1 279 ? 19.384 2.132 9.601 1.00 77.06 279 GLN A C 1
ATOM 2032 O O . GLN A 1 279 ? 19.650 1.039 10.097 1.00 77.06 279 GLN A O 1
ATOM 2037 N N . PHE A 1 280 ? 18.718 3.076 10.273 1.00 93.56 280 PHE A N 1
ATOM 2038 C CA . PHE A 1 280 ? 18.167 2.853 11.608 1.00 93.56 280 PHE A CA 1
ATOM 2039 C C . PHE A 1 280 ? 17.152 1.700 11.610 1.00 93.56 280 PHE A C 1
ATOM 2041 O O . PHE A 1 280 ? 17.288 0.770 12.404 1.00 93.56 280 PHE A O 1
ATOM 2048 N N . ILE A 1 281 ? 16.181 1.713 10.688 1.00 86.94 281 ILE A N 1
ATOM 2049 C CA . ILE A 1 281 ? 15.163 0.656 10.570 1.00 86.94 281 ILE A CA 1
ATOM 2050 C C . ILE A 1 281 ? 15.811 -0.698 10.263 1.00 86.94 281 ILE A C 1
ATOM 2052 O O . ILE A 1 281 ? 15.453 -1.697 10.890 1.00 86.94 281 ILE A O 1
ATOM 2056 N N . TYR A 1 282 ? 16.799 -0.738 9.365 1.00 76.00 282 TYR A N 1
ATOM 2057 C CA . TYR A 1 282 ? 17.546 -1.957 9.053 1.00 76.00 282 TYR A CA 1
ATOM 2058 C C . TYR A 1 282 ? 18.300 -2.495 10.271 1.00 76.00 282 TYR A C 1
ATOM 2060 O O . TYR A 1 282 ? 18.203 -3.681 10.575 1.00 76.00 282 TYR A O 1
ATOM 2068 N N . ASN A 1 283 ? 19.000 -1.634 11.010 1.00 80.44 283 ASN A N 1
ATOM 2069 C CA . ASN A 1 283 ? 19.728 -2.042 12.211 1.00 80.44 283 ASN A CA 1
ATOM 2070 C C . ASN A 1 283 ? 18.788 -2.563 13.306 1.00 80.44 283 ASN A C 1
ATOM 2072 O O . ASN A 1 283 ? 19.153 -3.481 14.034 1.00 80.44 283 ASN A O 1
ATOM 2076 N N . LEU A 1 284 ? 17.588 -1.985 13.417 1.00 84.75 284 LEU A N 1
ATOM 2077 C CA . LEU A 1 284 ? 16.601 -2.385 14.412 1.00 84.75 284 LEU A CA 1
ATOM 2078 C C . LEU A 1 284 ? 15.901 -3.700 14.043 1.00 84.75 284 LEU A C 1
ATOM 2080 O O . LEU A 1 284 ? 15.712 -4.555 14.900 1.00 84.75 284 LEU A O 1
ATOM 2084 N N . THR A 1 285 ? 15.495 -3.855 12.782 1.00 81.56 285 THR A N 1
ATOM 2085 C CA . THR A 1 285 ? 14.571 -4.921 12.349 1.00 81.56 285 THR A CA 1
ATOM 2086 C C . THR A 1 285 ? 15.228 -6.020 11.512 1.00 81.56 285 THR A C 1
ATOM 2088 O O . THR A 1 285 ? 14.621 -7.064 11.273 1.00 81.56 285 THR A O 1
ATOM 2091 N N . GLY A 1 286 ? 16.450 -5.797 11.024 1.00 72.75 286 GLY A N 1
ATOM 2092 C CA . GLY A 1 286 ? 17.107 -6.645 10.029 1.00 72.75 286 GLY A CA 1
ATOM 2093 C C . GLY A 1 286 ? 16.499 -6.540 8.625 1.00 72.75 286 GLY A C 1
ATOM 2094 O O . GLY A 1 286 ? 16.802 -7.371 7.769 1.00 72.75 286 GLY A O 1
ATOM 2095 N N . ARG A 1 287 ? 15.616 -5.561 8.376 1.00 70.62 287 ARG A N 1
ATOM 2096 C CA . ARG A 1 287 ? 14.943 -5.354 7.088 1.00 70.62 287 ARG A CA 1
ATOM 2097 C C . ARG A 1 287 ? 15.002 -3.897 6.658 1.00 70.62 287 ARG A C 1
ATOM 2099 O O . ARG A 1 287 ? 14.792 -2.993 7.461 1.00 70.62 287 ARG A O 1
ATOM 2106 N N . TRP A 1 288 ? 15.267 -3.679 5.374 1.00 74.38 288 TRP A N 1
ATOM 2107 C CA . TRP A 1 288 ? 15.150 -2.351 4.787 1.00 74.38 288 TRP A CA 1
ATOM 2108 C C . TRP A 1 288 ? 13.671 -1.941 4.743 1.00 74.38 288 TRP A C 1
ATOM 2110 O O . TRP A 1 288 ? 12.820 -2.788 4.459 1.00 74.38 288 TRP A O 1
ATOM 2120 N N . PRO A 1 289 ? 13.334 -0.680 5.065 1.00 77.31 289 PRO A N 1
ATOM 2121 C CA . PRO A 1 289 ? 11.964 -0.209 4.932 1.00 77.31 289 PRO A CA 1
ATOM 2122 C C . PRO A 1 289 ? 11.574 -0.143 3.458 1.00 77.31 289 PRO A C 1
ATOM 2124 O O . PRO A 1 289 ? 12.253 0.489 2.655 1.00 77.31 289 PRO A O 1
ATOM 2127 N N . SER A 1 290 ? 10.437 -0.750 3.128 1.00 72.94 290 SER A N 1
ATOM 2128 C CA . SER A 1 290 ? 9.874 -0.743 1.777 1.00 72.94 290 SER A CA 1
ATOM 2129 C C . SER A 1 290 ? 9.022 0.488 1.484 1.00 72.94 290 SER A C 1
ATOM 2131 O O . SER A 1 290 ? 8.720 0.738 0.324 1.00 72.94 290 SER A O 1
ATOM 2133 N N . THR A 1 291 ? 8.624 1.250 2.504 1.00 80.62 291 THR A N 1
ATOM 2134 C CA . THR A 1 291 ? 7.692 2.380 2.380 1.00 80.62 291 THR A CA 1
ATOM 2135 C C . THR A 1 291 ? 8.313 3.651 2.943 1.00 80.62 291 THR A C 1
ATOM 2137 O O . THR A 1 291 ? 8.908 3.627 4.022 1.00 80.62 291 THR A O 1
ATOM 2140 N N . PHE A 1 292 ? 8.142 4.758 2.221 1.00 84.56 292 PHE A N 1
ATOM 2141 C CA . PHE A 1 292 ? 8.482 6.105 2.661 1.00 84.56 292 PHE A CA 1
ATOM 2142 C C . PHE A 1 292 ? 7.214 6.953 2.732 1.00 84.56 292 PHE A C 1
ATOM 2144 O O . PHE A 1 292 ? 6.476 7.064 1.751 1.00 84.56 292 PHE A O 1
ATOM 2151 N N . VAL A 1 293 ? 6.976 7.557 3.893 1.00 87.44 293 VAL A N 1
ATOM 2152 C CA . VAL A 1 293 ? 5.879 8.496 4.131 1.00 87.44 293 VAL A CA 1
ATOM 2153 C C . VAL A 1 293 ? 6.485 9.891 4.213 1.00 87.44 293 VAL A C 1
ATOM 2155 O O . VAL A 1 293 ? 7.366 10.131 5.035 1.00 87.44 293 VAL A O 1
ATOM 2158 N N . TYR A 1 294 ? 6.040 10.819 3.367 1.00 86.44 294 TYR A N 1
ATOM 2159 C CA . TYR A 1 294 ? 6.605 12.172 3.343 1.00 86.44 294 TYR A CA 1
ATOM 2160 C C . TYR A 1 294 ? 6.243 12.949 4.610 1.00 86.44 294 TYR A C 1
ATOM 2162 O O . TYR A 1 294 ? 5.051 13.102 4.891 1.00 86.44 294 TYR A O 1
ATOM 2170 N N . PRO A 1 295 ? 7.226 13.520 5.327 1.00 89.25 295 PRO A N 1
ATOM 2171 C CA . PRO A 1 295 ? 6.956 14.475 6.394 1.00 89.25 295 PRO A CA 1
ATOM 2172 C C . PRO A 1 295 ? 6.068 15.614 5.895 1.00 89.25 295 PRO A C 1
ATOM 2174 O O . PRO A 1 295 ? 6.303 16.167 4.813 1.00 89.25 295 PRO A O 1
ATOM 2177 N N . GLN A 1 296 ? 5.044 15.967 6.678 1.00 84.75 296 GLN A N 1
ATOM 2178 C CA . GLN A 1 296 ? 4.050 17.004 6.333 1.00 84.75 296 GLN A CA 1
ATOM 2179 C C . GLN A 1 296 ? 3.255 16.693 5.042 1.00 84.75 296 GLN A C 1
ATOM 2181 O O . GLN A 1 296 ? 2.587 17.566 4.488 1.00 84.75 296 GLN A O 1
ATOM 2186 N N . GLY A 1 297 ? 3.399 15.472 4.512 1.00 77.06 297 GLY A N 1
ATOM 2187 C CA . GLY A 1 297 ? 3.040 15.076 3.152 1.00 77.06 297 GLY A CA 1
ATOM 2188 C C . GLY A 1 297 ? 3.490 16.032 2.058 1.00 77.06 297 GLY A C 1
ATOM 2189 O O . GLY A 1 297 ? 2.822 16.140 1.034 1.00 77.06 297 GLY A O 1
ATOM 2190 N N . ALA A 1 298 ? 4.588 16.754 2.265 1.00 80.06 298 ALA A N 1
ATOM 2191 C CA . ALA A 1 298 ? 5.124 17.646 1.254 1.00 80.06 298 ALA A CA 1
ATOM 2192 C C . ALA A 1 298 ? 5.923 16.834 0.231 1.00 80.06 298 ALA A C 1
ATOM 2194 O O . ALA A 1 298 ? 6.975 16.286 0.562 1.00 80.06 298 ALA A O 1
ATOM 2195 N N . TRP A 1 299 ? 5.446 16.795 -1.014 1.00 77.69 299 TRP A N 1
ATOM 2196 C CA . TRP A 1 299 ? 6.080 16.057 -2.106 1.00 77.69 299 TRP A CA 1
ATOM 2197 C C . TRP A 1 299 ? 5.973 16.798 -3.447 1.00 77.69 299 TRP A C 1
ATOM 2199 O O . TRP A 1 299 ? 5.138 17.684 -3.631 1.00 77.69 299 TRP A O 1
ATOM 2209 N N . ASN A 1 300 ? 6.853 16.446 -4.382 1.00 62.31 300 ASN A N 1
ATOM 2210 C CA . ASN A 1 300 ? 6.795 16.814 -5.795 1.00 62.31 300 ASN A CA 1
ATOM 2211 C C . ASN A 1 300 ? 7.470 15.733 -6.661 1.00 62.31 300 ASN A C 1
ATOM 2213 O O . ASN A 1 300 ? 8.122 14.829 -6.134 1.00 62.31 300 ASN A O 1
ATOM 2217 N N . ALA A 1 301 ? 7.358 15.855 -7.987 1.00 57.91 301 ALA A N 1
ATOM 2218 C CA . ALA A 1 301 ? 7.916 14.884 -8.931 1.00 57.91 301 ALA A CA 1
ATOM 2219 C C . ALA A 1 301 ? 9.422 14.629 -8.731 1.00 57.91 301 ALA A C 1
ATOM 2221 O O . ALA A 1 301 ? 9.853 13.486 -8.780 1.00 57.91 301 ALA A O 1
ATOM 2222 N N . THR A 1 302 ? 10.220 15.663 -8.441 1.00 61.62 302 THR A N 1
ATOM 2223 C CA . THR A 1 302 ? 11.663 15.511 -8.186 1.00 61.62 302 THR A CA 1
ATOM 2224 C C . THR A 1 302 ? 11.927 14.666 -6.946 1.00 61.62 302 THR A C 1
ATOM 2226 O O . THR A 1 302 ? 12.737 13.749 -6.974 1.00 61.62 302 THR A O 1
ATOM 2229 N N . THR A 1 303 ? 11.235 14.961 -5.847 1.00 68.25 303 THR A N 1
ATOM 2230 C CA . THR A 1 303 ? 11.413 14.214 -4.601 1.00 68.25 303 THR A CA 1
ATOM 2231 C C . THR A 1 303 ? 10.884 12.788 -4.664 1.00 68.25 303 THR A C 1
ATOM 2233 O O . THR A 1 303 ? 11.378 11.928 -3.944 1.00 68.25 303 THR A O 1
ATOM 2236 N N . ASP A 1 304 ? 9.867 12.541 -5.485 1.00 63.59 304 ASP A N 1
ATOM 2237 C CA . ASP A 1 304 ? 9.341 11.200 -5.734 1.00 63.59 304 ASP A CA 1
ATOM 2238 C C . ASP A 1 304 ? 10.324 10.382 -6.564 1.00 63.59 304 ASP A C 1
ATOM 2240 O O . ASP A 1 304 ? 10.732 9.300 -6.151 1.00 63.59 304 ASP A O 1
ATOM 2244 N N . GLN A 1 305 ? 10.843 10.972 -7.640 1.00 57.38 305 GLN A N 1
ATOM 2245 C CA . GLN A 1 305 ? 11.850 10.364 -8.503 1.00 57.38 305 GLN A CA 1
ATOM 2246 C C . GLN A 1 305 ? 13.138 9.972 -7.750 1.00 57.38 305 GLN A C 1
ATOM 2248 O O . GLN A 1 305 ? 13.726 8.930 -8.036 1.00 57.38 305 GLN A O 1
ATOM 2253 N N . GLU A 1 306 ? 13.557 10.752 -6.748 1.00 62.69 306 GLU A N 1
ATOM 2254 C CA . GLU A 1 306 ? 14.708 10.412 -5.899 1.00 62.69 306 GLU A CA 1
ATOM 2255 C C . GLU A 1 306 ? 14.461 9.206 -4.980 1.00 62.69 306 GLU A C 1
ATOM 2257 O O . GLU A 1 306 ? 15.379 8.430 -4.713 1.00 62.69 306 GLU A O 1
ATOM 2262 N N . LEU A 1 307 ? 13.240 9.028 -4.484 1.00 66.31 307 LEU A N 1
ATOM 2263 C CA . LEU A 1 307 ? 12.893 7.924 -3.584 1.00 66.31 307 LEU A CA 1
ATOM 2264 C C . LEU A 1 307 ? 12.476 6.658 -4.340 1.00 66.31 307 LEU A C 1
ATOM 2266 O O . LEU A 1 307 ? 12.499 5.563 -3.775 1.00 66.31 307 LEU A O 1
ATOM 2270 N N . TYR A 1 308 ? 12.174 6.807 -5.626 1.00 58.94 308 TYR A N 1
ATOM 2271 C CA . TYR A 1 308 ? 11.476 5.838 -6.456 1.00 58.94 308 TYR A CA 1
ATOM 2272 C C . TYR A 1 308 ? 12.117 4.447 -6.559 1.00 58.94 308 TYR A C 1
ATOM 2274 O O . TYR A 1 308 ? 11.421 3.445 -6.715 1.00 58.94 308 TYR A O 1
ATOM 2282 N N . THR A 1 309 ? 13.445 4.350 -6.451 1.00 52.97 309 THR A N 1
ATOM 2283 C CA . THR A 1 309 ? 14.149 3.054 -6.491 1.00 52.97 309 THR A CA 1
ATOM 2284 C C . THR A 1 309 ? 14.403 2.420 -5.141 1.00 52.97 309 THR A C 1
ATOM 2286 O O . THR A 1 309 ? 14.820 1.265 -5.076 1.00 52.97 309 THR A O 1
ATOM 2289 N N . ARG A 1 310 ? 14.176 3.167 -4.063 1.00 54.19 310 ARG A N 1
ATOM 2290 C CA . ARG A 1 310 ? 14.493 2.749 -2.696 1.00 54.19 310 ARG A CA 1
ATOM 2291 C C . ARG A 1 310 ? 13.240 2.445 -1.896 1.00 54.19 310 ARG A C 1
ATOM 2293 O O . ARG A 1 310 ? 13.270 1.592 -1.020 1.00 54.19 310 ARG A O 1
ATOM 2300 N N . PHE A 1 311 ? 12.144 3.127 -2.209 1.00 63.12 311 PHE A N 1
ATOM 2301 C CA . PHE A 1 311 ? 10.913 3.037 -1.450 1.00 63.12 311 PHE A CA 1
ATOM 2302 C C . PHE A 1 311 ? 9.707 2.985 -2.371 1.00 63.12 311 PHE A C 1
ATOM 2304 O O . PHE A 1 311 ? 9.681 3.543 -3.464 1.00 63.12 311 PHE A O 1
ATOM 2311 N N . ARG A 1 312 ? 8.634 2.410 -1.843 1.00 62.84 312 ARG A N 1
ATOM 2312 C CA . ARG A 1 312 ? 7.289 2.895 -2.105 1.00 62.84 312 ARG A CA 1
ATOM 2313 C C . ARG A 1 312 ? 7.190 4.280 -1.480 1.00 62.84 312 ARG A C 1
ATOM 2315 O O . ARG A 1 312 ? 6.873 4.409 -0.299 1.00 62.84 312 ARG A O 1
ATOM 2322 N N . SER A 1 313 ? 7.540 5.310 -2.239 1.00 53.75 313 SER A N 1
ATOM 2323 C CA . SER A 1 313 ? 7.241 6.686 -1.871 1.00 53.75 313 SER A CA 1
ATOM 2324 C C . SER A 1 313 ? 5.737 6.870 -2.002 1.00 53.75 313 SER A C 1
ATOM 2326 O O . SER A 1 313 ? 5.181 7.050 -3.081 1.00 53.75 313 SER A O 1
ATOM 2328 N N . TRP A 1 314 ? 5.039 6.753 -0.879 1.00 56.00 314 TRP A N 1
ATOM 2329 C CA . TRP A 1 314 ? 3.660 7.183 -0.833 1.00 56.00 314 TRP A CA 1
ATOM 2330 C C . TRP A 1 314 ? 3.658 8.649 -0.446 1.00 56.00 314 TRP A C 1
ATOM 2332 O O . TRP A 1 314 ? 3.982 9.020 0.685 1.00 56.00 314 TRP A O 1
ATOM 2342 N N . ALA A 1 315 ? 3.220 9.471 -1.385 1.00 47.50 315 ALA A N 1
ATOM 2343 C CA . ALA A 1 315 ? 3.151 10.909 -1.259 1.00 47.50 315 ALA A CA 1
ATOM 2344 C C . ALA A 1 315 ? 1.731 11.372 -1.558 1.00 47.50 315 ALA A C 1
ATOM 2346 O O . ALA A 1 315 ? 1.434 11.897 -2.621 1.00 47.50 315 ALA A O 1
ATOM 2347 N N . LEU A 1 316 ? 0.794 11.135 -0.653 1.00 46.75 316 LEU A N 1
ATOM 2348 C CA . LEU A 1 316 ? -0.513 11.762 -0.786 1.00 46.75 316 LEU A CA 1
ATOM 2349 C C . LEU A 1 316 ? -0.877 12.274 0.590 1.00 46.75 316 LEU A C 1
ATOM 2351 O O . LEU A 1 316 ? -1.224 11.489 1.454 1.00 46.75 316 LEU A O 1
ATOM 2355 N N . THR A 1 317 ? -0.748 13.571 0.823 1.00 38.88 317 THR A N 1
ATOM 2356 C CA . THR A 1 317 ? -1.633 14.279 1.748 1.00 38.88 317 THR A CA 1
ATOM 2357 C C . THR A 1 317 ? -2.872 14.727 0.992 1.00 38.88 317 THR A C 1
ATOM 2359 O O . THR A 1 317 ? -2.871 14.852 -0.234 1.00 38.88 317 THR A O 1
ATOM 2362 N N . CYS A 1 318 ? -3.954 14.981 1.721 1.00 37.06 318 CYS A N 1
ATOM 2363 C CA . CYS A 1 318 ? -5.014 15.850 1.225 1.00 37.06 318 CYS A CA 1
ATOM 2364 C C . CYS A 1 318 ? -4.388 17.213 0.889 1.00 37.06 318 CYS A C 1
ATOM 2366 O O . CYS A 1 318 ? -3.514 17.676 1.622 1.00 37.06 318 CYS A O 1
ATOM 2368 N N . SER A 1 319 ? -4.806 17.859 -0.206 1.00 33.81 319 SER A N 1
ATOM 2369 C CA . SER A 1 319 ? -4.281 19.188 -0.541 1.00 33.81 319 SER A CA 1
ATOM 2370 C C . SER A 1 319 ? -4.426 20.119 0.672 1.00 33.81 319 SER A C 1
ATOM 2372 O O . SER A 1 319 ? -5.496 20.160 1.290 1.00 33.81 319 SER A O 1
ATOM 2374 N N . ALA A 1 320 ? -3.371 20.875 0.987 1.00 33.38 320 ALA A N 1
ATOM 2375 C CA . ALA A 1 320 ? -3.312 21.774 2.142 1.00 33.38 320 ALA A CA 1
ATOM 2376 C C . ALA A 1 320 ? -4.407 22.867 2.154 1.00 33.38 320 ALA A C 1
ATOM 2378 O O . ALA A 1 320 ? -4.504 23.617 3.121 1.00 33.38 320 ALA A O 1
ATOM 2379 N N . GLY A 1 321 ? -5.230 22.975 1.100 1.00 33.31 321 GLY A N 1
ATOM 2380 C CA . GLY A 1 321 ? -6.289 23.977 0.981 1.00 33.31 321 GLY A CA 1
ATOM 2381 C C . GLY A 1 321 ? -7.705 23.457 0.716 1.00 33.31 321 GLY A C 1
ATOM 2382 O O . GLY A 1 321 ? -8.621 24.271 0.745 1.00 33.31 321 GLY A O 1
ATOM 2383 N N . THR A 1 322 ? -7.937 22.163 0.436 1.00 35.12 322 THR A N 1
ATOM 2384 C CA . THR A 1 322 ? -9.268 21.719 -0.056 1.00 35.12 322 THR A CA 1
ATOM 2385 C C . THR A 1 322 ? -9.908 20.529 0.653 1.00 35.12 322 THR A C 1
ATOM 2387 O O . THR A 1 322 ? -11.081 20.272 0.388 1.00 35.12 322 THR A O 1
ATOM 2390 N N . ASN A 1 323 ? -9.205 19.787 1.522 1.00 36.59 323 ASN A N 1
ATOM 2391 C CA . ASN A 1 323 ? -9.714 18.528 2.109 1.00 36.59 323 ASN A CA 1
ATOM 2392 C C . ASN A 1 323 ? -10.272 17.519 1.073 1.00 36.59 323 ASN A C 1
ATOM 2394 O O . ASN A 1 323 ? -10.978 16.575 1.428 1.00 36.59 323 ASN A O 1
ATOM 2398 N N . ALA A 1 324 ? -9.959 17.693 -0.214 1.00 31.11 324 ALA A N 1
ATOM 2399 C CA . ALA A 1 324 ? -10.358 16.777 -1.269 1.00 31.11 324 ALA A CA 1
ATOM 2400 C C . ALA A 1 324 ? -9.300 15.669 -1.405 1.00 31.11 324 ALA A C 1
ATOM 2402 O O . ALA A 1 324 ? -8.102 15.974 -1.349 1.00 31.11 324 ALA A O 1
ATOM 2403 N N . PRO A 1 325 ? -9.702 14.400 -1.613 1.00 33.41 325 PRO A N 1
ATOM 2404 C CA . PRO A 1 325 ? -8.758 13.367 -2.011 1.00 33.41 325 PRO A CA 1
ATOM 2405 C C . PRO A 1 325 ? -8.119 13.801 -3.331 1.00 33.41 325 PRO A C 1
ATOM 2407 O O . PRO A 1 325 ? -8.824 14.062 -4.308 1.00 33.41 325 PRO A O 1
ATOM 2410 N N . LEU A 1 326 ? -6.790 13.900 -3.363 1.00 36.75 326 LEU A N 1
ATOM 2411 C CA . LEU A 1 326 ? -6.069 13.977 -4.626 1.00 36.75 326 LEU A CA 1
ATOM 2412 C C . LEU A 1 326 ? -6.315 12.652 -5.353 1.00 36.75 326 LEU A C 1
ATOM 2414 O O . LEU A 1 326 ? -5.738 11.625 -5.004 1.00 36.75 326 LEU A O 1
ATOM 2418 N N . THR A 1 327 ? -7.209 12.660 -6.342 1.00 33.69 327 THR A N 1
ATOM 2419 C CA . THR A 1 327 ? -7.240 11.628 -7.377 1.00 33.69 327 THR A CA 1
ATOM 2420 C C . THR A 1 327 ? -5.938 11.745 -8.142 1.00 33.69 327 THR A C 1
ATOM 2422 O O . THR A 1 327 ? -5.812 12.600 -9.019 1.00 33.69 327 THR A O 1
ATOM 2425 N N . TYR A 1 328 ? -4.959 10.914 -7.800 1.00 35.47 328 TYR A N 1
ATOM 2426 C CA . TYR A 1 328 ? -3.888 10.666 -8.743 1.00 35.47 328 TYR A CA 1
ATOM 2427 C C . TYR A 1 328 ? -4.481 9.882 -9.913 1.00 35.47 328 TYR A C 1
ATOM 2429 O O . TYR A 1 328 ? -5.133 8.857 -9.681 1.00 35.47 328 TYR A O 1
ATOM 2437 N N . PRO A 1 329 ? -4.274 10.319 -11.163 1.00 32.09 329 PRO A N 1
ATOM 2438 C CA . PRO A 1 329 ? -4.430 9.438 -12.295 1.00 32.09 329 PRO A CA 1
ATOM 2439 C C . PRO A 1 329 ? -3.229 8.487 -12.260 1.00 32.09 329 PRO A C 1
ATOM 2441 O O . PRO A 1 329 ? -2.231 8.696 -12.941 1.00 32.09 329 PRO A O 1
ATOM 2444 N N . LEU A 1 330 ? -3.310 7.436 -11.440 1.00 35.59 330 LEU A N 1
ATOM 2445 C CA . LEU A 1 330 ? -2.671 6.166 -11.780 1.00 35.59 330 LEU A CA 1
ATOM 2446 C C . LEU A 1 330 ? -3.414 5.708 -13.043 1.00 35.59 330 LEU A C 1
ATOM 2448 O O . LEU A 1 330 ? -4.481 5.111 -12.929 1.00 35.59 330 LEU A O 1
ATOM 2452 N N . GLY A 1 331 ? -2.979 6.215 -14.204 1.00 30.52 331 GLY A N 1
ATOM 2453 C CA . GLY A 1 331 ? -3.808 6.423 -15.397 1.00 30.52 331 GLY A CA 1
ATOM 2454 C C . GLY A 1 331 ? -4.790 5.290 -15.663 1.00 30.52 331 GLY A C 1
ATOM 2455 O O . GLY A 1 331 ? -4.355 4.187 -15.930 1.00 30.52 331 GLY A O 1
ATOM 2456 N N . ASP A 1 332 ? -6.095 5.550 -15.551 1.00 29.73 332 ASP A N 1
ATOM 2457 C CA . ASP A 1 332 ? -7.212 4.620 -15.806 1.00 29.73 332 ASP A CA 1
ATOM 2458 C C . ASP A 1 332 ? -7.120 3.181 -15.233 1.00 29.73 332 ASP A C 1
ATOM 2460 O O . ASP A 1 332 ? -8.027 2.371 -15.441 1.00 29.73 332 ASP A O 1
ATOM 2464 N N . THR A 1 333 ? -6.105 2.847 -14.434 1.00 36.25 333 THR A N 1
ATOM 2465 C CA . THR A 1 333 ? -5.886 1.515 -13.875 1.00 36.25 333 THR A CA 1
ATOM 2466 C C . THR A 1 333 ? -6.376 1.463 -12.436 1.00 36.25 333 THR A C 1
ATOM 2468 O O . THR A 1 333 ? -5.746 1.925 -11.492 1.00 36.25 333 THR A O 1
ATOM 2471 N N . PHE A 1 334 ? -7.573 0.902 -12.316 1.00 39.12 334 PHE A N 1
ATOM 2472 C CA . PHE A 1 334 ? -8.086 0.083 -11.217 1.00 39.12 334 PHE A CA 1
ATOM 2473 C C . PHE A 1 334 ? -7.006 -0.480 -10.255 1.00 39.12 334 PHE A C 1
ATOM 2475 O O . PHE A 1 334 ? -6.048 -1.072 -10.753 1.00 39.12 334 PHE A O 1
ATOM 2482 N N . PRO A 1 335 ? -7.173 -0.428 -8.911 1.00 50.72 335 PRO A N 1
ATOM 2483 C CA . PRO A 1 335 ? -8.298 0.099 -8.122 1.00 50.72 335 PRO A CA 1
ATOM 2484 C C . PRO A 1 335 ? -8.230 1.614 -7.838 1.00 50.72 335 PRO A C 1
ATOM 2486 O O . PRO A 1 335 ? -7.162 2.213 -7.766 1.00 50.72 335 PRO A O 1
ATOM 2489 N N . ARG A 1 336 ? -9.394 2.249 -7.608 1.00 61.09 336 ARG A N 1
ATOM 2490 C CA . ARG A 1 336 ? -9.459 3.678 -7.230 1.00 61.09 336 ARG A CA 1
ATOM 2491 C C . ARG A 1 336 ? -8.918 3.882 -5.819 1.00 61.09 336 ARG A C 1
ATOM 2493 O O . ARG A 1 336 ? -9.301 3.162 -4.898 1.00 61.09 336 ARG A O 1
ATOM 2500 N N . PHE A 1 337 ? -8.090 4.903 -5.652 1.00 66.00 337 PHE A N 1
ATOM 2501 C CA . PHE A 1 337 ? -7.347 5.148 -4.428 1.00 66.00 337 PHE A CA 1
ATOM 2502 C C . PHE A 1 337 ? -7.895 6.374 -3.656 1.00 66.00 337 PHE A C 1
ATOM 2504 O O . PHE A 1 337 ? -8.095 7.438 -4.240 1.00 66.00 337 PHE A O 1
ATOM 2511 N N . TYR A 1 338 ? -8.149 6.235 -2.349 1.00 72.81 338 TYR A N 1
ATOM 2512 C CA . TYR A 1 338 ? -8.627 7.301 -1.455 1.00 72.81 338 TYR A CA 1
ATOM 2513 C C . TYR A 1 338 ? -7.719 7.413 -0.233 1.00 72.81 338 TYR A C 1
ATOM 2515 O O . TYR A 1 338 ? -7.380 6.397 0.361 1.00 72.81 338 TYR A O 1
ATOM 2523 N N . ARG A 1 339 ? -7.395 8.629 0.216 1.00 76.69 339 ARG A N 1
ATOM 2524 C CA . ARG A 1 339 ? -6.754 8.851 1.521 1.00 76.69 339 ARG A CA 1
ATOM 2525 C C . ARG A 1 339 ? -7.588 9.789 2.384 1.00 76.69 339 ARG A C 1
ATOM 2527 O O . ARG A 1 339 ? -8.197 10.717 1.855 1.00 76.69 339 ARG A O 1
ATOM 2534 N N . LEU A 1 340 ? -7.617 9.543 3.690 1.00 82.75 340 LEU A N 1
ATOM 2535 C CA . LEU A 1 340 ? -8.333 10.362 4.657 1.00 82.75 340 LEU A CA 1
ATOM 2536 C C . LEU A 1 340 ? -7.539 10.501 5.961 1.00 82.75 340 LEU A C 1
ATOM 2538 O O . LEU A 1 340 ? -6.997 9.525 6.476 1.00 82.75 340 LEU A O 1
ATOM 2542 N N . ASP A 1 341 ? -7.512 11.722 6.480 1.00 87.06 341 ASP A N 1
ATOM 2543 C CA . ASP A 1 341 ? -6.966 12.062 7.792 1.00 87.06 341 ASP A CA 1
ATOM 2544 C C . ASP A 1 341 ? -7.916 11.608 8.906 1.00 87.06 341 ASP A C 1
ATOM 2546 O O . ASP A 1 341 ? -9.090 11.990 8.902 1.00 87.06 341 ASP A O 1
ATOM 2550 N N . LEU A 1 342 ? -7.429 10.805 9.848 1.00 91.38 342 LEU A N 1
ATOM 2551 C CA . LEU A 1 342 ? -8.187 10.399 11.029 1.00 91.38 342 LEU A CA 1
ATOM 2552 C C . LEU A 1 342 ? -7.862 11.222 12.276 1.00 91.38 342 LEU A C 1
ATOM 2554 O O . LEU A 1 342 ? -8.528 11.022 13.287 1.00 91.38 342 LEU A O 1
ATOM 2558 N N . ASP A 1 343 ? -6.943 12.186 12.219 1.00 89.56 343 ASP A N 1
ATOM 2559 C CA . ASP A 1 343 ? -6.794 13.146 13.309 1.00 89.56 343 ASP A CA 1
ATOM 2560 C C . ASP A 1 343 ? -8.047 14.012 13.416 1.00 89.56 343 ASP A C 1
ATOM 2562 O O . ASP A 1 343 ? -8.531 14.260 14.514 1.00 89.56 343 ASP A O 1
ATOM 2566 N N . ASN A 1 344 ? -8.622 14.438 12.288 1.00 87.38 344 ASN A N 1
ATOM 2567 C CA . ASN A 1 344 ? -9.812 15.280 12.281 1.00 87.38 344 ASN A CA 1
ATOM 2568 C C . ASN A 1 344 ? -11.089 14.476 12.626 1.00 87.38 344 ASN A C 1
ATOM 2570 O O . ASN A 1 344 ? -11.546 13.666 11.811 1.00 87.38 344 ASN A O 1
ATOM 2574 N N . PRO A 1 345 ? -11.760 14.739 13.766 1.00 87.69 345 PRO A N 1
ATOM 2575 C CA . PRO A 1 345 ? -12.955 13.997 14.168 1.00 87.69 345 PRO A CA 1
ATOM 2576 C C . PRO A 1 345 ? -14.140 14.181 13.205 1.00 87.69 345 PRO A C 1
ATOM 2578 O O . PRO A 1 345 ? -15.007 13.307 13.137 1.00 87.69 345 PRO A O 1
ATOM 2581 N N . ALA A 1 346 ? -14.173 15.259 12.409 1.00 85.31 346 ALA A N 1
ATOM 2582 C CA . ALA A 1 346 ? -15.201 15.472 11.386 1.00 85.31 346 ALA A CA 1
ATOM 2583 C C . ALA A 1 346 ? -15.158 14.414 10.266 1.00 85.31 346 ALA A C 1
ATOM 2585 O O . ALA A 1 346 ? -16.144 14.214 9.556 1.00 85.31 346 ALA A O 1
ATOM 2586 N N . ASN A 1 347 ? -14.040 13.698 10.126 1.00 84.00 347 ASN A N 1
ATOM 2587 C CA . ASN A 1 347 ? -13.871 12.657 9.122 1.00 84.00 347 ASN A CA 1
ATOM 2588 C C . ASN A 1 347 ? -14.460 11.300 9.535 1.00 84.00 347 ASN A C 1
ATOM 2590 O O . ASN A 1 347 ? -14.469 10.392 8.707 1.00 84.00 347 ASN A O 1
ATOM 2594 N N . LEU A 1 348 ? -14.997 11.134 10.753 1.00 86.81 348 LEU A N 1
ATOM 2595 C CA . LEU A 1 348 ? -15.498 9.844 11.252 1.00 86.81 348 LEU A CA 1
ATOM 2596 C C . LEU A 1 348 ? -16.539 9.193 10.325 1.00 86.81 348 LEU A C 1
ATOM 2598 O O . LEU A 1 348 ? -16.387 8.037 9.919 1.00 86.81 348 LEU A O 1
ATOM 2602 N N . ASP A 1 349 ? -17.593 9.927 9.967 1.00 77.25 349 ASP A N 1
ATOM 2603 C CA . ASP A 1 349 ? -18.657 9.389 9.112 1.00 77.25 349 ASP A CA 1
ATOM 2604 C C . ASP A 1 349 ? -18.149 9.120 7.698 1.00 77.25 349 ASP A C 1
ATOM 2606 O O . ASP A 1 349 ? -18.491 8.103 7.084 1.00 77.25 349 ASP A O 1
ATOM 2610 N N . ARG A 1 350 ? -17.261 9.989 7.203 1.00 79.06 350 ARG A N 1
ATOM 2611 C CA . ARG A 1 350 ? -16.624 9.820 5.900 1.00 79.06 350 ARG A CA 1
ATOM 2612 C C . ARG A 1 350 ? -15.736 8.578 5.867 1.00 79.06 350 ARG A C 1
ATOM 2614 O O . ARG A 1 350 ? -15.824 7.808 4.914 1.00 79.06 350 ARG A O 1
ATOM 2621 N N . ALA A 1 351 ? -14.950 8.335 6.911 1.00 83.38 351 ALA A N 1
ATOM 2622 C CA . ALA A 1 351 ? -14.115 7.150 7.048 1.00 83.38 351 ALA A CA 1
ATOM 2623 C C . ALA A 1 351 ? -14.969 5.880 7.008 1.00 83.38 351 ALA A C 1
ATOM 2625 O O . ALA A 1 351 ? -14.717 4.980 6.208 1.00 83.38 351 ALA A O 1
ATOM 2626 N N . LYS A 1 352 ? -16.064 5.847 7.779 1.00 85.69 352 LYS A N 1
ATOM 2627 C CA . LYS A 1 352 ? -17.002 4.716 7.783 1.00 85.69 352 LYS A CA 1
ATOM 2628 C C . LYS A 1 352 ? -17.675 4.497 6.427 1.00 85.69 352 LYS A C 1
ATOM 2630 O O . LYS A 1 352 ? -17.930 3.357 6.046 1.00 85.69 352 LYS A O 1
ATOM 2635 N N . GLN A 1 353 ? -17.974 5.558 5.678 1.00 78.94 353 GLN A N 1
ATOM 2636 C CA . GLN A 1 353 ? -18.478 5.435 4.306 1.00 78.94 353 GLN A CA 1
ATOM 2637 C C . GLN A 1 353 ? -17.431 4.846 3.355 1.00 78.94 353 GLN A C 1
ATOM 2639 O O . GLN A 1 353 ? -17.776 3.990 2.543 1.00 78.94 353 GLN A O 1
ATOM 2644 N N . LEU A 1 354 ? -16.165 5.259 3.467 1.00 80.56 354 LEU A N 1
ATOM 2645 C CA . LEU A 1 354 ? -15.081 4.728 2.639 1.00 80.56 354 LEU A CA 1
ATOM 2646 C C . LEU A 1 354 ? -14.794 3.248 2.946 1.00 80.56 354 LEU A C 1
ATOM 2648 O O . LEU A 1 354 ? -14.603 2.474 2.013 1.00 80.56 354 LEU A O 1
ATOM 2652 N N . VAL A 1 355 ? -14.863 2.823 4.214 1.00 84.88 355 VAL A N 1
ATOM 2653 C CA . VAL A 1 355 ? -14.785 1.395 4.584 1.00 84.88 355 VAL A CA 1
ATOM 2654 C C . VAL A 1 355 ? -15.927 0.602 3.947 1.00 84.88 355 VAL A C 1
ATOM 2656 O O . VAL A 1 355 ? -15.695 -0.436 3.332 1.00 84.88 355 VAL A O 1
ATOM 2659 N N . ARG A 1 356 ? -17.168 1.105 4.032 1.00 83.94 356 ARG A N 1
ATOM 2660 C CA . ARG A 1 356 ? -18.311 0.462 3.366 1.00 83.94 356 ARG A CA 1
ATOM 2661 C C . ARG A 1 356 ? -18.087 0.364 1.863 1.00 83.94 356 ARG A C 1
ATOM 2663 O O . ARG A 1 356 ? -18.354 -0.684 1.299 1.00 83.94 356 ARG A O 1
ATOM 2670 N N . MET A 1 357 ? -17.561 1.413 1.232 1.00 74.56 357 MET A N 1
ATOM 2671 C CA . MET A 1 357 ? -17.221 1.404 -0.191 1.00 74.56 357 MET A CA 1
ATOM 2672 C C . MET A 1 357 ? -16.186 0.325 -0.530 1.00 74.56 357 MET A C 1
ATOM 2674 O O . MET A 1 357 ? -16.396 -0.422 -1.479 1.00 74.56 357 MET A O 1
ATOM 2678 N N . ALA A 1 358 ? -15.132 0.173 0.273 1.00 78.50 358 ALA A N 1
ATOM 2679 C CA . ALA A 1 358 ? -14.152 -0.902 0.109 1.00 78.50 358 ALA A CA 1
ATOM 2680 C C . ALA A 1 358 ? -14.763 -2.311 0.243 1.00 78.50 358 ALA A C 1
ATOM 2682 O O . ALA A 1 358 ? -14.269 -3.255 -0.368 1.00 78.50 358 ALA A O 1
ATOM 2683 N N . ALA A 1 359 ? -15.878 -2.470 0.963 1.00 79.00 359 ALA A N 1
ATOM 2684 C CA . ALA A 1 359 ? -16.548 -3.765 1.111 1.00 79.00 359 ALA A CA 1
ATOM 2685 C C . ALA A 1 359 ? -17.242 -4.277 -0.162 1.00 79.00 359 ALA A C 1
ATOM 2687 O O . ALA A 1 359 ? -17.412 -5.492 -0.303 1.00 79.00 359 ALA A O 1
ATOM 2688 N N . TYR A 1 360 ? -17.644 -3.383 -1.074 1.00 73.06 360 TYR A N 1
ATOM 2689 C CA . TYR A 1 360 ? -18.392 -3.737 -2.290 1.00 73.06 360 TYR A CA 1
ATOM 2690 C C . TYR A 1 360 ? -17.787 -3.194 -3.591 1.00 73.06 360 TYR A C 1
ATOM 2692 O O . TYR A 1 360 ? -18.302 -3.495 -4.667 1.00 73.06 360 TYR A O 1
ATOM 2700 N N . ALA A 1 361 ? -16.724 -2.392 -3.515 1.00 64.44 361 ALA A N 1
ATOM 2701 C CA . ALA A 1 361 ? -16.047 -1.827 -4.670 1.00 64.44 361 ALA A CA 1
ATOM 2702 C C . ALA A 1 361 ? -14.530 -2.076 -4.600 1.00 64.44 361 ALA A C 1
ATOM 2704 O O . ALA A 1 361 ? -13.958 -2.085 -3.510 1.00 64.44 361 ALA A O 1
ATOM 2705 N N . PRO A 1 362 ? -13.863 -2.218 -5.757 1.00 67.50 362 PRO A N 1
ATOM 2706 C CA . PRO A 1 362 ? -12.416 -2.369 -5.882 1.00 67.50 362 PRO A CA 1
ATOM 2707 C C . PRO A 1 362 ? -11.736 -1.014 -5.668 1.00 67.50 362 PRO A C 1
ATOM 2709 O O . PRO A 1 362 ? -11.258 -0.354 -6.594 1.00 67.50 362 PRO A O 1
ATOM 2712 N N . VAL A 1 363 ? -11.784 -0.556 -4.425 1.00 70.94 363 VAL A N 1
ATOM 2713 C CA . VAL A 1 363 ? -11.175 0.688 -3.979 1.00 70.94 363 VAL A CA 1
ATOM 2714 C C . VAL A 1 363 ? -10.192 0.388 -2.873 1.00 70.94 363 VAL A C 1
ATOM 2716 O O . VAL A 1 363 ? -10.378 -0.531 -2.079 1.00 70.94 363 VAL A O 1
ATOM 2719 N N . VAL A 1 364 ? -9.160 1.199 -2.798 1.00 77.12 364 VAL A N 1
ATOM 2720 C CA . VAL A 1 364 ? -8.208 1.152 -1.707 1.00 77.12 364 VAL A CA 1
ATOM 2721 C C . VAL A 1 364 ? -8.332 2.450 -0.936 1.00 77.12 364 VAL A C 1
ATOM 2723 O O . VAL A 1 364 ? -8.290 3.530 -1.524 1.00 77.12 364 VAL A O 1
ATOM 2726 N N . VAL A 1 365 ? -8.487 2.348 0.380 1.00 83.81 365 VAL A N 1
ATOM 2727 C CA . VAL A 1 365 ? -8.629 3.509 1.258 1.00 83.81 365 VAL A CA 1
ATOM 2728 C C . VAL A 1 365 ? -7.500 3.523 2.276 1.00 83.81 365 VAL A C 1
ATOM 2730 O O . VAL A 1 365 ? -7.418 2.623 3.098 1.00 83.81 365 VAL A O 1
ATOM 2733 N N . SER A 1 366 ? -6.652 4.543 2.270 1.00 86.50 366 SER A N 1
ATOM 2734 C CA . SER A 1 366 ? -5.706 4.782 3.357 1.00 86.50 366 SER A CA 1
ATOM 2735 C C . SER A 1 366 ? -6.247 5.773 4.360 1.00 86.50 366 SER A C 1
ATOM 2737 O O . SER A 1 366 ? -6.722 6.858 4.033 1.00 86.50 366 SER A O 1
ATOM 2739 N N . PHE A 1 367 ? -6.101 5.384 5.605 1.00 91.69 367 PHE A N 1
ATOM 2740 C CA . PHE A 1 367 ? -6.283 6.204 6.768 1.00 91.69 367 PHE A CA 1
ATOM 2741 C C . PHE A 1 367 ? -4.913 6.492 7.360 1.00 91.69 367 PHE A C 1
ATOM 2743 O O . PHE A 1 367 ? -4.095 5.579 7.469 1.00 91.69 367 PHE A O 1
ATOM 2750 N N . TYR A 1 368 ? -4.666 7.740 7.732 1.00 89.94 368 TYR A N 1
ATOM 2751 C CA . TYR A 1 368 ? -3.484 8.097 8.507 1.00 89.94 368 TYR A CA 1
ATOM 2752 C C . TYR A 1 368 ? -3.903 8.850 9.763 1.00 89.94 368 TYR A C 1
ATOM 2754 O O . TYR A 1 368 ? -4.937 9.517 9.769 1.00 89.94 368 TYR A O 1
ATOM 2762 N N . THR A 1 369 ? -3.116 8.723 10.820 1.00 91.88 369 THR A N 1
ATOM 2763 C CA . THR A 1 369 ? -3.258 9.513 12.043 1.00 91.88 369 THR A CA 1
ATOM 2764 C C . THR A 1 369 ? -1.906 9.623 12.728 1.00 91.88 369 THR A C 1
ATOM 2766 O O . THR A 1 369 ? -1.063 8.736 12.592 1.00 91.88 369 THR A O 1
ATOM 2769 N N . HIS A 1 370 ? -1.695 10.702 13.468 1.00 92.00 370 HIS A N 1
ATOM 2770 C CA . HIS A 1 370 ? -0.511 10.859 14.308 1.00 92.00 370 HIS A CA 1
ATOM 2771 C C . HIS A 1 370 ? -0.796 10.394 15.741 1.00 92.00 370 HIS A C 1
ATOM 2773 O O . HIS A 1 370 ? 0.081 9.845 16.405 1.00 92.00 370 HIS A O 1
ATOM 2779 N N . TRP A 1 371 ? -2.022 10.619 16.225 1.00 88.12 371 TRP A N 1
ATOM 2780 C CA . TRP A 1 371 ? -2.436 10.396 17.613 1.00 88.12 371 TRP A CA 1
ATOM 2781 C C . TRP A 1 371 ? -3.965 10.446 17.766 1.00 88.12 371 TRP A C 1
ATOM 2783 O O . TRP A 1 371 ? -4.694 10.870 16.875 1.00 88.12 371 TRP A O 1
ATOM 2793 N N . THR A 1 372 ? -4.470 10.062 18.939 1.00 91.44 372 THR A N 1
ATOM 2794 C CA . THR A 1 372 ? -5.894 10.211 19.296 1.00 91.44 372 THR A CA 1
ATOM 2795 C C . THR A 1 372 ? -6.038 10.896 20.654 1.00 91.44 372 THR A C 1
ATOM 2797 O O . THR A 1 372 ? -5.059 11.082 21.364 1.00 91.44 372 THR A O 1
ATOM 2800 N N . ASN A 1 373 ? -7.247 11.284 21.058 1.00 91.62 373 ASN A N 1
ATOM 2801 C CA . ASN A 1 373 ? -7.537 11.884 22.375 1.00 91.62 373 ASN A CA 1
ATOM 2802 C C . ASN A 1 373 ? -6.807 13.212 22.683 1.00 91.62 373 ASN A C 1
ATOM 2804 O O . ASN A 1 373 ? -6.847 13.676 23.823 1.00 91.62 373 ASN A O 1
ATOM 2808 N N . GLN A 1 374 ? -6.178 13.855 21.699 1.00 88.44 374 GLN A N 1
ATOM 2809 C CA . GLN A 1 374 ? -5.702 15.233 21.828 1.00 88.44 374 GLN A CA 1
ATOM 2810 C C . GLN A 1 374 ? -6.863 16.217 21.619 1.00 88.44 374 GLN A C 1
ATOM 2812 O O . GLN A 1 374 ? -7.816 15.895 20.896 1.00 88.44 374 GLN A O 1
ATOM 2817 N N . PRO A 1 375 ? -6.812 17.429 22.202 1.00 90.31 375 PRO A N 1
ATOM 2818 C CA . PRO A 1 375 ? -7.817 18.456 21.950 1.00 90.31 375 PRO A CA 1
ATOM 2819 C C . PRO A 1 375 ? -8.019 18.697 20.448 1.00 90.31 375 PRO A C 1
ATOM 2821 O O . PRO A 1 375 ? -7.074 19.006 19.729 1.00 90.31 375 PRO A O 1
ATOM 2824 N N . GLY A 1 376 ? -9.258 18.548 19.975 1.00 85.88 376 GLY A N 1
ATOM 2825 C CA . GLY A 1 376 ? -9.601 18.721 18.559 1.00 85.88 376 GLY A CA 1
ATOM 2826 C C . GLY A 1 376 ? -9.302 17.518 17.660 1.00 85.88 376 GLY A C 1
ATOM 2827 O O . GLY A 1 376 ? -9.519 17.628 16.456 1.00 85.88 376 GLY A O 1
ATOM 2828 N N . THR A 1 377 ? -8.861 16.385 18.219 1.00 89.50 377 THR A N 1
ATOM 2829 C CA . THR A 1 377 ? -8.601 15.151 17.460 1.00 89.50 377 THR A CA 1
ATOM 2830 C C . THR A 1 377 ? -9.636 14.054 17.715 1.00 89.50 377 THR A C 1
ATOM 2832 O O . THR A 1 377 ? -10.431 14.129 18.657 1.00 89.50 377 THR A O 1
ATOM 2835 N N . MET A 1 378 ? -9.639 13.026 16.867 1.00 91.31 378 MET A N 1
ATOM 2836 C CA . MET A 1 378 ? -10.454 11.826 17.035 1.00 91.31 378 MET A CA 1
ATOM 2837 C C . MET A 1 378 ? -10.112 11.081 18.336 1.00 91.31 378 MET A C 1
ATOM 2839 O O . MET A 1 378 ? -8.956 11.002 18.750 1.00 91.31 378 MET A O 1
ATOM 2843 N N . THR A 1 379 ? -11.119 10.501 18.992 1.00 95.56 379 THR A N 1
ATOM 2844 C CA . THR A 1 379 ? -10.893 9.634 20.158 1.00 95.56 379 THR A CA 1
ATOM 2845 C C . THR A 1 379 ? -10.462 8.231 19.737 1.00 95.56 379 THR A C 1
ATOM 2847 O O . THR A 1 379 ? -10.819 7.758 18.655 1.00 95.56 379 THR A O 1
ATOM 2850 N N . THR A 1 380 ? -9.774 7.500 20.616 1.00 94.06 380 THR A N 1
ATOM 2851 C CA . THR A 1 380 ? -9.420 6.089 20.363 1.00 94.06 380 THR A CA 1
ATOM 2852 C C . THR A 1 380 ? -10.656 5.238 20.068 1.00 94.06 380 THR A C 1
ATOM 2854 O O . THR A 1 380 ? -10.626 4.394 19.179 1.00 94.06 380 THR A O 1
ATOM 2857 N N . ALA A 1 381 ? -11.780 5.501 20.743 1.00 94.38 381 ALA A N 1
ATOM 2858 C CA . ALA A 1 381 ? -13.040 4.799 20.499 1.00 94.38 381 ALA A CA 1
ATOM 2859 C C . ALA A 1 381 ? -13.611 5.087 19.098 1.00 94.38 381 ALA A C 1
ATOM 2861 O O . ALA A 1 381 ? -14.138 4.192 18.433 1.00 94.38 381 ALA A O 1
ATOM 2862 N N . GLN A 1 382 ? -13.499 6.329 18.624 1.00 94.50 382 GLN A N 1
ATOM 2863 C CA . GLN A 1 382 ? -13.907 6.694 17.270 1.00 94.50 382 GLN A CA 1
ATOM 2864 C C . GLN A 1 382 ? -13.016 6.012 16.224 1.00 94.50 382 GLN A C 1
ATOM 2866 O O . GLN A 1 382 ? -13.558 5.383 15.312 1.00 94.50 382 GLN A O 1
ATOM 2871 N N . TYR A 1 383 ? -11.691 6.045 16.404 1.00 96.94 383 TYR A N 1
ATOM 2872 C CA . TYR A 1 383 ? -10.729 5.333 15.556 1.00 96.94 383 TYR A CA 1
ATOM 2873 C C . TYR A 1 383 ? -11.021 3.827 15.514 1.00 96.94 383 TYR A C 1
ATOM 2875 O O . TYR A 1 383 ? -11.207 3.246 14.442 1.00 96.94 383 TYR A O 1
ATOM 2883 N N . GLN A 1 384 ? -11.166 3.201 16.686 1.00 96.88 384 GLN A N 1
ATOM 2884 C CA . GLN A 1 384 ? -11.491 1.783 16.819 1.00 96.88 384 GLN A CA 1
ATOM 2885 C C . GLN A 1 384 ? -12.793 1.442 16.094 1.00 96.88 384 GLN A C 1
ATOM 2887 O O . GLN A 1 384 ? -12.869 0.409 15.441 1.00 96.88 384 GLN A O 1
ATOM 2892 N N . SER A 1 385 ? -13.802 2.318 16.128 1.00 95.88 385 SER A N 1
ATOM 2893 C CA . SER A 1 385 ? -15.059 2.074 15.412 1.00 95.88 385 SER A CA 1
ATOM 2894 C C . SER A 1 385 ? -14.910 2.036 13.882 1.00 95.88 385 SER A C 1
ATOM 2896 O O . SER A 1 385 ? -15.768 1.469 13.208 1.00 95.88 385 SER A O 1
ATOM 2898 N N . ILE A 1 386 ? -13.848 2.625 13.319 1.00 95.88 386 ILE A N 1
ATOM 2899 C CA . ILE A 1 386 ? -13.515 2.545 11.888 1.00 95.88 386 ILE A CA 1
ATOM 2900 C C . ILE A 1 386 ? -12.799 1.220 11.597 1.00 95.88 386 ILE A C 1
ATOM 2902 O O . ILE A 1 386 ? -13.205 0.496 10.687 1.00 95.88 386 ILE A O 1
ATOM 2906 N N . ALA A 1 387 ? -11.782 0.876 12.394 1.00 96.19 387 ALA A N 1
ATOM 2907 C CA . ALA A 1 387 ? -11.036 -0.379 12.265 1.00 96.19 387 ALA A CA 1
ATOM 2908 C C . ALA A 1 387 ? -11.937 -1.614 12.462 1.00 96.19 387 ALA A C 1
ATOM 2910 O O . ALA A 1 387 ? -11.881 -2.559 11.670 1.00 96.19 387 ALA A O 1
ATOM 2911 N N . GLN A 1 388 ? -12.826 -1.563 13.459 1.00 93.31 388 GLN A N 1
ATOM 2912 C CA . GLN A 1 388 ? -13.831 -2.588 13.737 1.00 93.31 388 GLN A CA 1
ATOM 2913 C C . GLN A 1 388 ? -14.810 -2.736 12.572 1.00 93.31 388 GLN A C 1
ATOM 2915 O O . GLN A 1 388 ? -15.091 -3.851 12.155 1.00 93.31 388 GLN A O 1
ATOM 2920 N N . LEU A 1 389 ? -15.278 -1.632 11.978 1.00 89.56 389 LEU A N 1
ATOM 2921 C CA . LEU A 1 389 ? -16.172 -1.706 10.821 1.00 89.56 389 LEU A CA 1
ATOM 2922 C C . LEU A 1 389 ? -15.505 -2.402 9.624 1.00 89.56 389 LEU A C 1
ATOM 2924 O O . LEU A 1 389 ? -16.171 -3.144 8.905 1.00 89.56 389 LEU A O 1
ATOM 2928 N N . ALA A 1 390 ? -14.205 -2.177 9.401 1.00 88.94 390 ALA A N 1
ATOM 2929 C CA . ALA A 1 390 ? -13.468 -2.875 8.349 1.00 88.94 390 ALA A CA 1
ATOM 2930 C C . ALA A 1 390 ? -13.394 -4.382 8.630 1.00 88.94 390 ALA A C 1
ATOM 2932 O O . ALA A 1 390 ? -13.663 -5.182 7.734 1.00 88.94 390 ALA A O 1
ATOM 2933 N N . TYR A 1 391 ? -13.121 -4.759 9.882 1.00 86.81 391 TYR A N 1
ATOM 2934 C CA . TYR A 1 391 ? -13.148 -6.150 10.333 1.00 86.81 391 TYR A CA 1
ATOM 2935 C C . TYR A 1 391 ? -14.533 -6.793 10.138 1.00 86.81 391 TYR A C 1
ATOM 2937 O O . TYR A 1 391 ? -14.644 -7.822 9.474 1.00 86.81 391 TYR A O 1
ATOM 2945 N N . ASP A 1 392 ? -15.597 -6.150 10.626 1.00 84.50 392 ASP A N 1
ATOM 2946 C CA . ASP A 1 392 ? -16.973 -6.665 10.591 1.00 84.50 392 ASP A CA 1
ATOM 2947 C C . ASP A 1 392 ? -17.485 -6.870 9.156 1.00 84.50 392 ASP A C 1
ATOM 2949 O O . ASP A 1 392 ? -18.222 -7.813 8.871 1.00 84.50 392 ASP A O 1
ATOM 2953 N N . LEU A 1 393 ? -17.076 -6.000 8.225 1.00 81.75 393 LEU A N 1
ATOM 2954 C CA . LEU A 1 393 ? -17.431 -6.100 6.805 1.00 81.75 393 LEU A CA 1
ATOM 2955 C C . LEU A 1 393 ? -16.501 -7.027 6.007 1.00 81.75 393 LEU A C 1
ATOM 2957 O O . LEU A 1 393 ? -16.694 -7.215 4.797 1.00 81.75 393 LEU A O 1
ATOM 2961 N N . ASN A 1 394 ? -15.513 -7.633 6.672 1.00 79.12 394 ASN A N 1
ATOM 2962 C CA . ASN A 1 394 ? -14.472 -8.449 6.062 1.00 79.12 394 ASN A CA 1
ATOM 2963 C C . ASN A 1 394 ? -13.756 -7.691 4.925 1.00 79.12 394 ASN A C 1
ATOM 2965 O O . ASN A 1 394 ? -13.581 -8.220 3.823 1.00 79.12 394 ASN A O 1
ATOM 2969 N N . VAL A 1 395 ? -13.427 -6.421 5.181 1.00 81.56 395 VAL A N 1
ATOM 2970 C CA . VAL A 1 395 ? -12.558 -5.585 4.348 1.00 81.56 395 VAL A CA 1
ATOM 2971 C C . VAL A 1 395 ? -11.131 -5.767 4.859 1.00 81.56 395 VAL A C 1
ATOM 2973 O O . VAL A 1 395 ? -10.864 -5.443 6.019 1.00 81.56 395 VAL A O 1
ATOM 2976 N N . PRO A 1 396 ? -10.204 -6.285 4.040 1.00 82.25 396 PRO A N 1
ATOM 2977 C CA . PRO A 1 396 ? -8.852 -6.551 4.498 1.00 82.25 396 PRO A CA 1
ATOM 2978 C C . PRO A 1 396 ? -8.130 -5.248 4.854 1.00 82.25 396 PRO A C 1
ATOM 2980 O O . PRO A 1 396 ? -8.112 -4.297 4.068 1.00 82.25 396 PRO A O 1
ATOM 2983 N N . ALA A 1 397 ? -7.513 -5.237 6.037 1.00 87.62 397 ALA A N 1
ATOM 2984 C CA . ALA A 1 397 ? -6.470 -4.281 6.374 1.00 87.62 397 ALA A CA 1
ATOM 2985 C C . ALA A 1 397 ? -5.155 -4.780 5.768 1.00 87.62 397 ALA A C 1
ATOM 2987 O O . ALA A 1 397 ? -4.670 -5.853 6.130 1.00 87.62 397 ALA A O 1
ATOM 2988 N N . VAL A 1 398 ? -4.630 -4.029 4.811 1.00 82.75 398 VAL A N 1
ATOM 2989 C CA . VAL A 1 398 ? -3.437 -4.364 4.030 1.00 82.75 398 VAL A CA 1
ATOM 2990 C C . VAL A 1 398 ? -2.338 -3.351 4.306 1.00 82.75 398 VAL A C 1
ATOM 2992 O O . VAL A 1 398 ? -2.604 -2.233 4.751 1.00 82.75 398 VAL A O 1
ATOM 2995 N N . LEU A 1 399 ? -1.096 -3.732 4.029 1.00 80.62 399 LEU A N 1
ATOM 2996 C CA . LEU A 1 399 ? 0.032 -2.816 4.105 1.00 80.62 399 LEU A CA 1
ATOM 2997 C C . LEU A 1 399 ? 0.222 -2.117 2.745 1.00 80.62 399 LEU A C 1
ATOM 2999 O O . LEU A 1 399 ? -0.071 -2.713 1.707 1.00 80.62 399 LEU A O 1
ATOM 3003 N N . PRO A 1 400 ? 0.770 -0.893 2.705 1.00 74.56 400 PRO A N 1
ATOM 3004 C CA . PRO A 1 400 ? 1.236 -0.237 1.484 1.00 74.56 400 PRO A CA 1
ATOM 3005 C C . PRO A 1 400 ? 2.026 -1.169 0.558 1.00 74.56 400 PRO A C 1
ATOM 3007 O O . PRO A 1 400 ? 1.717 -1.264 -0.630 1.00 74.56 400 PRO A O 1
ATOM 3010 N N . ARG A 1 401 ? 2.970 -1.946 1.100 1.00 63.62 401 ARG A N 1
ATOM 3011 C CA . ARG A 1 401 ? 3.743 -2.939 0.329 1.00 63.62 401 ARG A CA 1
ATOM 3012 C C . ARG A 1 401 ? 2.911 -4.071 -0.297 1.00 63.62 401 ARG A C 1
ATOM 3014 O O . ARG A 1 401 ? 3.382 -4.726 -1.220 1.00 63.62 401 ARG A O 1
ATOM 3021 N N . ASP A 1 402 ? 1.708 -4.330 0.211 1.00 63.19 402 ASP A N 1
ATOM 3022 C CA . ASP A 1 402 ? 0.810 -5.359 -0.322 1.00 63.19 402 ASP A CA 1
ATOM 3023 C C . ASP A 1 402 ? -0.075 -4.789 -1.442 1.00 63.19 402 ASP A C 1
ATOM 3025 O O . ASP A 1 402 ? -0.509 -5.528 -2.321 1.00 63.19 402 ASP A O 1
ATOM 3029 N N . VAL A 1 403 ? -0.320 -3.472 -1.434 1.00 60.72 403 VAL A N 1
ATOM 3030 C CA . VAL A 1 403 ? -1.181 -2.783 -2.409 1.00 60.72 403 VAL A CA 1
ATOM 3031 C C . VAL A 1 403 ? -0.409 -2.276 -3.615 1.00 60.72 403 VAL A C 1
ATOM 3033 O O . VAL A 1 403 ? -0.858 -2.449 -4.742 1.00 60.72 403 VAL A O 1
ATOM 3036 N N . PHE A 1 404 ? 0.758 -1.671 -3.403 1.00 56.84 404 PHE A N 1
ATOM 3037 C CA . PHE A 1 404 ? 1.610 -1.176 -4.493 1.00 56.84 404 PHE A CA 1
ATOM 3038 C C . PHE A 1 404 ? 2.601 -2.242 -4.978 1.00 56.84 404 PHE A C 1
ATOM 3040 O O . PHE A 1 404 ? 3.623 -1.926 -5.593 1.00 56.84 404 PHE A O 1
ATOM 3047 N N . GLY A 1 405 ? 2.323 -3.511 -4.658 1.00 44.69 405 GLY A N 1
ATOM 3048 C CA . GLY A 1 405 ? 3.196 -4.650 -4.903 1.00 44.69 405 GLY A CA 1
ATOM 3049 C C . GLY A 1 405 ? 4.494 -4.629 -4.091 1.00 44.69 405 GLY A C 1
ATOM 3050 O O . GLY A 1 405 ? 4.920 -3.596 -3.566 1.00 44.69 405 GLY A O 1
ATOM 3051 N N . ARG A 1 406 ? 5.166 -5.787 -4.047 1.00 38.38 406 ARG A N 1
ATOM 3052 C CA . ARG A 1 406 ? 6.538 -5.919 -3.526 1.00 38.38 406 ARG A CA 1
ATOM 3053 C C . ARG A 1 406 ? 7.489 -4.969 -4.239 1.00 38.38 406 ARG A C 1
ATOM 3055 O O . ARG A 1 406 ? 7.246 -4.675 -5.407 1.00 38.38 406 ARG A O 1
ATOM 3062 N N . GLU A 1 407 ? 8.574 -4.584 -3.555 1.00 51.53 407 GLU A N 1
ATOM 3063 C CA . GLU A 1 407 ? 9.854 -4.125 -4.129 1.00 51.53 407 GLU A CA 1
ATOM 3064 C C . GLU A 1 407 ? 10.093 -4.680 -5.538 1.00 51.53 407 GLU A C 1
ATOM 3066 O O . GLU A 1 407 ? 9.568 -5.745 -5.885 1.00 51.53 407 GLU A O 1
ATOM 3071 N N . SER A 1 408 ? 10.940 -4.004 -6.321 1.00 56.19 408 SER A N 1
ATOM 3072 C CA . SER A 1 408 ? 11.607 -4.680 -7.435 1.00 56.19 408 SER A CA 1
ATOM 3073 C C . SER A 1 408 ? 11.889 -6.119 -7.030 1.00 56.19 408 SER A C 1
ATOM 3075 O O . SER A 1 408 ? 12.475 -6.361 -5.975 1.00 56.19 408 SER A O 1
ATOM 3077 N N . TYR A 1 409 ? 11.445 -7.096 -7.821 1.00 68.75 409 TYR A N 1
ATOM 3078 C CA . TYR A 1 409 ? 11.740 -8.500 -7.517 1.00 68.75 409 TYR A CA 1
ATOM 3079 C C . TYR A 1 409 ? 13.252 -8.789 -7.619 1.00 68.75 409 TYR A C 1
ATOM 3081 O O . TYR A 1 409 ? 13.676 -9.933 -7.453 1.00 68.75 409 TYR A O 1
ATOM 3089 N N . LEU A 1 410 ? 14.042 -7.745 -7.896 1.00 73.69 410 LEU A N 1
ATOM 3090 C CA . LEU A 1 410 ? 15.485 -7.677 -7.930 1.00 73.69 410 LEU A CA 1
ATOM 3091 C C . LEU A 1 410 ? 15.999 -7.102 -6.615 1.00 73.69 410 LEU A C 1
ATOM 3093 O O . LEU A 1 410 ? 15.615 -6.017 -6.184 1.00 73.69 410 LEU A O 1
ATOM 3097 N N . LEU A 1 411 ? 16.952 -7.801 -6.029 1.00 72.12 411 LEU A N 1
ATOM 3098 C CA . LEU A 1 411 ? 17.845 -7.262 -5.024 1.00 72.12 411 LEU A CA 1
ATOM 3099 C C . LEU A 1 411 ? 18.823 -6.298 -5.712 1.00 72.12 411 LEU A C 1
ATOM 3101 O O . LEU A 1 411 ? 19.309 -6.562 -6.818 1.00 72.12 411 LEU A O 1
ATOM 3105 N N . ASP A 1 412 ? 19.089 -5.178 -5.044 1.00 73.19 412 ASP A N 1
ATOM 3106 C CA . ASP A 1 412 ? 19.973 -4.099 -5.503 1.00 73.19 412 ASP A CA 1
ATOM 3107 C C . ASP A 1 412 ? 19.680 -3.588 -6.936 1.00 73.19 412 ASP A C 1
ATOM 3109 O O . ASP A 1 412 ? 20.560 -3.608 -7.801 1.00 73.19 412 ASP A O 1
ATOM 3113 N N . PRO A 1 413 ? 18.446 -3.124 -7.220 1.00 75.88 413 PRO A N 1
ATOM 3114 C CA . PRO A 1 413 ? 18.023 -2.688 -8.558 1.00 75.88 413 PRO A CA 1
ATOM 3115 C C . PRO A 1 413 ? 18.826 -1.495 -9.107 1.00 75.88 413 PRO A C 1
ATOM 3117 O O . PRO A 1 413 ? 18.962 -1.326 -10.320 1.00 75.88 413 PRO A O 1
ATOM 3120 N N . SER A 1 414 ? 19.383 -0.671 -8.215 1.00 71.75 414 SER A N 1
ATOM 3121 C CA . SER A 1 414 ? 20.174 0.519 -8.556 1.00 71.75 414 SER A CA 1
ATOM 3122 C C . SER A 1 414 ? 21.682 0.318 -8.409 1.00 71.75 414 SER A C 1
ATOM 3124 O O . SER A 1 414 ? 22.431 1.259 -8.640 1.00 71.75 414 SER A O 1
ATOM 3126 N N . PHE A 1 415 ? 22.143 -0.887 -8.057 1.00 82.12 415 PHE A N 1
ATOM 3127 C CA . PHE A 1 415 ? 23.565 -1.194 -7.863 1.00 82.12 415 PHE A CA 1
ATOM 3128 C C . PHE A 1 415 ? 24.244 -0.312 -6.802 1.00 82.12 415 PHE A C 1
ATOM 3130 O O . PHE A 1 415 ? 25.399 0.089 -6.956 1.00 82.12 415 PHE A O 1
ATOM 3137 N N . GLU A 1 416 ? 23.528 0.020 -5.726 1.00 73.56 416 GLU A N 1
ATOM 3138 C CA . GLU A 1 416 ? 24.016 0.868 -4.633 1.00 73.56 416 GLU A CA 1
ATOM 3139 C C . GLU A 1 416 ? 24.569 0.051 -3.454 1.00 73.56 416 GLU A C 1
ATOM 3141 O O . GLU A 1 416 ? 25.301 0.582 -2.609 1.00 73.56 416 GLU A O 1
ATOM 3146 N N . SER A 1 417 ? 24.297 -1.253 -3.407 1.00 68.69 417 SER A N 1
ATOM 3147 C CA . SER A 1 417 ? 24.758 -2.123 -2.325 1.00 68.69 417 SER A CA 1
ATOM 3148 C C . SER A 1 417 ? 26.267 -2.393 -2.431 1.00 68.69 417 SER A C 1
ATOM 3150 O O . SER A 1 417 ? 26.771 -2.706 -3.516 1.00 68.69 417 SER A O 1
ATOM 3152 N N . PRO A 1 418 ? 27.050 -2.265 -1.337 1.00 63.91 418 PRO A N 1
ATOM 3153 C CA . PRO A 1 418 ? 28.486 -2.564 -1.329 1.00 63.91 418 PRO A CA 1
ATOM 3154 C C . PRO A 1 418 ? 28.807 -3.939 -1.925 1.00 63.91 418 PRO A C 1
ATOM 3156 O O . PRO A 1 418 ? 28.105 -4.919 -1.655 1.00 63.91 418 PRO A O 1
ATOM 3159 N N . ALA A 1 419 ? 29.885 -4.021 -2.711 1.00 55.12 419 ALA A N 1
ATOM 3160 C CA . ALA A 1 419 ? 30.352 -5.287 -3.268 1.00 55.12 419 ALA A CA 1
ATOM 3161 C C . ALA A 1 419 ? 30.644 -6.289 -2.135 1.00 55.12 419 ALA A C 1
ATOM 3163 O O . ALA A 1 419 ? 31.339 -5.963 -1.176 1.00 55.12 419 ALA A O 1
ATOM 3164 N N . GLY A 1 420 ? 30.085 -7.497 -2.237 1.00 49.75 420 GLY A N 1
ATOM 3165 C CA . GLY A 1 420 ? 30.218 -8.547 -1.218 1.00 49.75 420 GLY A CA 1
ATOM 3166 C C . GLY A 1 420 ? 29.247 -8.441 -0.035 1.00 49.75 420 GLY A C 1
ATOM 3167 O O . GLY A 1 420 ? 29.292 -9.289 0.852 1.00 49.75 420 GLY A O 1
ATOM 3168 N N . SER A 1 421 ? 28.353 -7.446 -0.009 1.00 51.91 421 SER A N 1
ATOM 3169 C CA . SER A 1 421 ? 27.235 -7.436 0.943 1.00 51.91 421 SER A CA 1
ATOM 3170 C C . SER A 1 421 ? 26.206 -8.518 0.592 1.00 51.91 421 SER A C 1
ATOM 3172 O O . SER A 1 421 ? 26.046 -8.875 -0.573 1.00 51.91 421 SER A O 1
ATOM 3174 N N . ILE A 1 422 ? 25.468 -9.008 1.595 1.00 43.44 422 ILE A N 1
ATOM 3175 C CA . ILE A 1 422 ? 24.386 -10.003 1.431 1.00 43.44 422 ILE A CA 1
ATOM 3176 C C . ILE A 1 422 ? 23.286 -9.494 0.463 1.00 43.44 422 ILE A C 1
ATOM 3178 O O . ILE A 1 422 ? 22.539 -10.292 -0.092 1.00 43.44 422 ILE A O 1
ATOM 3182 N N . GLY A 1 423 ? 23.221 -8.176 0.213 1.00 45.12 423 GLY A N 1
ATOM 3183 C CA . GLY A 1 423 ? 22.328 -7.540 -0.764 1.00 45.12 423 GLY A CA 1
ATOM 3184 C C . GLY A 1 423 ? 22.851 -7.478 -2.206 1.00 45.12 423 GLY A C 1
ATOM 3185 O O . GLY A 1 423 ? 22.068 -7.196 -3.107 1.00 45.12 423 GLY A O 1
ATOM 3186 N N . ASN A 1 424 ? 24.133 -7.768 -2.467 1.00 57.53 424 ASN A N 1
ATOM 3187 C CA . ASN A 1 424 ? 24.673 -7.810 -3.830 1.00 57.53 424 ASN A CA 1
ATOM 3188 C C . ASN A 1 424 ? 24.374 -9.170 -4.486 1.00 57.53 424 ASN A C 1
ATOM 3190 O O . ASN A 1 424 ? 25.215 -10.070 -4.489 1.00 57.53 424 ASN A O 1
ATOM 3194 N N . ALA A 1 425 ? 23.164 -9.327 -5.023 1.00 66.94 425 ALA A N 1
ATOM 3195 C CA . ALA A 1 425 ? 22.704 -10.582 -5.626 1.00 66.94 425 ALA A CA 1
ATOM 3196 C C . ALA A 1 425 ? 23.044 -10.741 -7.118 1.00 66.94 425 ALA A C 1
ATOM 3198 O O . ALA A 1 425 ? 22.675 -11.746 -7.730 1.00 66.94 425 ALA A O 1
ATOM 3199 N N . TRP A 1 426 ? 23.727 -9.762 -7.717 1.00 82.75 426 TRP A N 1
ATOM 3200 C CA . TRP A 1 426 ? 24.124 -9.798 -9.122 1.00 82.75 426 TRP A CA 1
ATOM 3201 C C . TRP A 1 426 ? 25.451 -10.543 -9.293 1.00 82.75 426 TRP A C 1
ATOM 3203 O O . TRP A 1 426 ? 26.533 -10.006 -9.056 1.00 82.75 426 TRP A O 1
ATOM 3213 N N . GLY A 1 427 ? 25.363 -11.802 -9.720 1.00 83.75 427 GLY A N 1
ATOM 3214 C CA . GLY A 1 427 ? 26.510 -12.660 -9.992 1.00 83.75 427 GLY A CA 1
ATOM 3215 C C . GLY A 1 427 ? 27.073 -12.437 -11.402 1.00 83.75 427 GLY A C 1
ATOM 3216 O O . GLY A 1 427 ? 26.316 -12.528 -12.371 1.00 83.75 427 GLY A O 1
ATOM 3217 N N . PRO A 1 428 ? 28.379 -12.173 -11.567 1.00 89.06 428 PRO A N 1
ATOM 3218 C CA . PRO A 1 428 ? 28.987 -12.062 -12.888 1.00 89.06 428 PRO A CA 1
ATOM 3219 C C . PRO A 1 428 ? 29.085 -13.437 -13.563 1.00 89.06 428 PRO A C 1
ATOM 3221 O O . PRO A 1 428 ? 29.378 -14.439 -12.912 1.00 89.06 428 PRO A O 1
ATOM 3224 N N . ALA A 1 429 ? 28.885 -13.492 -14.879 1.00 89.25 429 ALA A N 1
ATOM 3225 C CA . ALA A 1 429 ? 29.024 -14.722 -15.661 1.00 89.25 429 ALA A CA 1
ATOM 3226 C C . ALA A 1 429 ? 29.688 -14.461 -17.029 1.00 89.25 429 ALA A C 1
ATOM 3228 O O . ALA A 1 429 ? 29.204 -14.893 -18.072 1.00 89.25 429 ALA A O 1
ATOM 3229 N N . ASN A 1 430 ? 30.796 -13.724 -17.023 1.00 93.12 430 ASN A N 1
ATOM 3230 C CA . ASN A 1 430 ? 31.485 -13.257 -18.231 1.00 93.12 430 ASN A CA 1
ATOM 3231 C C . ASN A 1 430 ? 32.190 -14.381 -19.007 1.00 93.12 430 ASN A C 1
ATOM 3233 O O . ASN A 1 430 ? 32.543 -15.417 -18.443 1.00 93.12 430 ASN A O 1
ATOM 3237 N N . THR A 1 431 ? 32.451 -14.147 -20.294 1.00 94.94 431 THR A N 1
ATOM 3238 C CA . THR A 1 431 ? 33.331 -14.984 -21.124 1.00 94.94 431 THR A CA 1
ATOM 3239 C C . THR A 1 431 ? 34.556 -14.196 -21.582 1.00 94.94 431 THR A C 1
ATOM 3241 O O . THR A 1 431 ? 34.474 -12.987 -21.787 1.00 94.94 431 THR A O 1
ATOM 3244 N N . GLY A 1 432 ? 35.686 -14.883 -21.771 1.00 94.00 432 GLY A N 1
ATOM 3245 C CA . GLY A 1 432 ? 36.919 -14.273 -22.278 1.00 94.00 432 GLY A CA 1
ATOM 3246 C C . GLY A 1 432 ? 37.411 -13.100 -21.426 1.00 94.00 432 GLY A C 1
ATOM 3247 O O . GLY A 1 432 ? 37.512 -13.226 -20.207 1.00 94.00 432 GLY A O 1
ATOM 3248 N N . ALA A 1 433 ? 37.734 -11.976 -22.067 1.00 94.06 433 ALA A N 1
ATOM 3249 C CA . ALA A 1 433 ? 38.255 -10.765 -21.433 1.00 94.06 433 ALA A CA 1
ATOM 3250 C C . ALA A 1 433 ? 37.162 -9.760 -21.016 1.00 94.06 433 ALA A C 1
ATOM 3252 O O . ALA A 1 433 ? 37.481 -8.646 -20.590 1.00 94.06 433 ALA A O 1
ATOM 3253 N N . ALA A 1 434 ? 35.880 -10.120 -21.131 1.00 96.38 434 ALA A N 1
ATOM 3254 C CA . ALA A 1 434 ? 34.783 -9.253 -20.722 1.00 96.38 434 ALA A CA 1
ATOM 3255 C C . ALA A 1 434 ? 34.769 -9.004 -19.207 1.00 96.38 434 ALA A C 1
ATOM 3257 O O . ALA A 1 434 ? 35.090 -9.879 -18.397 1.00 96.38 434 ALA A O 1
ATOM 3258 N N . THR A 1 435 ? 34.341 -7.806 -18.813 1.00 96.06 435 THR A N 1
ATOM 3259 C CA . THR A 1 435 ? 34.290 -7.394 -17.409 1.00 96.06 435 THR A CA 1
ATOM 3260 C C . THR A 1 435 ? 32.925 -6.850 -17.015 1.00 96.06 435 THR A C 1
ATOM 3262 O O . THR A 1 435 ? 32.174 -6.286 -17.813 1.00 96.06 435 THR A O 1
ATOM 3265 N N . THR A 1 436 ? 32.618 -7.036 -15.738 1.00 92.38 436 THR A N 1
ATOM 3266 C CA . THR A 1 436 ? 31.430 -6.538 -15.047 1.00 92.38 436 THR A CA 1
ATOM 3267 C C . THR A 1 436 ? 31.908 -5.879 -13.775 1.00 92.38 436 THR A C 1
ATOM 3269 O O . THR A 1 436 ? 32.617 -6.516 -12.990 1.00 92.38 436 THR A O 1
ATOM 3272 N N . MET A 1 437 ? 31.541 -4.630 -13.548 1.00 89.56 437 MET A N 1
ATOM 3273 C CA . MET A 1 437 ? 31.951 -3.939 -12.336 1.00 89.56 437 MET A CA 1
ATOM 3274 C C . MET A 1 437 ? 30.925 -2.899 -11.930 1.00 89.56 437 MET A C 1
ATOM 3276 O O . MET A 1 437 ? 30.310 -2.249 -12.766 1.00 89.56 437 MET A O 1
ATOM 3280 N N . ARG A 1 438 ? 30.779 -2.710 -10.625 1.00 88.19 438 ARG A N 1
ATOM 3281 C CA . ARG A 1 438 ? 30.071 -1.556 -10.090 1.00 88.19 438 ARG A CA 1
ATOM 3282 C C . ARG A 1 438 ? 30.975 -0.334 -10.226 1.00 88.19 438 ARG A C 1
ATOM 3284 O O . ARG A 1 438 ? 32.126 -0.382 -9.793 1.00 88.19 438 ARG A O 1
ATOM 3291 N N . VAL A 1 439 ? 30.465 0.747 -10.804 1.00 90.06 439 VAL A N 1
ATOM 3292 C CA . VAL A 1 439 ? 31.213 2.005 -10.962 1.00 90.06 439 VAL A CA 1
ATOM 3293 C C . VAL A 1 439 ? 30.408 3.176 -10.448 1.00 90.06 439 VAL A C 1
ATOM 3295 O O . VAL A 1 439 ? 29.178 3.154 -10.495 1.00 90.06 439 VAL A O 1
ATOM 3298 N N . ALA A 1 440 ? 31.108 4.205 -9.977 1.00 87.94 440 ALA A N 1
ATOM 3299 C CA . ALA A 1 440 ? 30.474 5.473 -9.675 1.00 87.94 440 ALA A CA 1
ATOM 3300 C C . ALA A 1 440 ? 29.994 6.126 -10.979 1.00 87.94 440 ALA A C 1
ATOM 3302 O O . ALA A 1 440 ? 30.757 6.234 -11.942 1.00 87.94 440 ALA A O 1
ATOM 3303 N N . ALA A 1 441 ? 28.745 6.571 -11.008 1.00 82.81 441 ALA A N 1
ATOM 3304 C CA . ALA A 1 441 ? 28.186 7.320 -12.122 1.00 82.81 441 ALA A CA 1
ATOM 3305 C C . ALA A 1 441 ? 27.264 8.412 -11.595 1.00 82.81 441 ALA A C 1
ATOM 3307 O O . ALA A 1 441 ? 26.487 8.196 -10.668 1.00 82.81 441 ALA A O 1
ATOM 3308 N N . THR A 1 442 ? 27.351 9.598 -12.194 1.00 75.06 442 THR A N 1
ATOM 3309 C CA . THR A 1 442 ? 26.404 10.674 -11.906 1.00 75.06 442 THR A CA 1
ATOM 3310 C C . THR A 1 442 ? 25.081 10.351 -12.606 1.00 75.06 442 THR A C 1
ATOM 3312 O O . THR A 1 442 ? 25.078 10.224 -13.839 1.00 75.06 442 THR A O 1
ATOM 3315 N N . PRO A 1 443 ? 23.973 10.192 -11.863 1.00 64.56 443 PRO A N 1
ATOM 3316 C CA . PRO A 1 443 ? 22.667 9.993 -12.473 1.00 64.56 443 PRO A CA 1
ATOM 3317 C C . PRO A 1 443 ? 22.194 11.289 -13.156 1.00 64.56 443 PRO A C 1
ATOM 3319 O O . PRO A 1 443 ? 22.711 12.375 -12.886 1.00 64.56 443 PRO A O 1
ATOM 3322 N N . ASP A 1 444 ? 21.207 11.185 -14.051 1.00 57.59 444 ASP A N 1
ATOM 3323 C CA . ASP A 1 444 ? 20.530 12.369 -14.600 1.00 57.59 444 ASP A CA 1
ATOM 3324 C C . ASP A 1 444 ? 19.957 13.263 -13.489 1.00 57.59 444 ASP A C 1
ATOM 3326 O O . ASP A 1 444 ? 19.630 12.799 -12.394 1.00 57.59 444 ASP A O 1
ATOM 3330 N N . ALA A 1 445 ? 19.777 14.549 -13.796 1.00 46.22 445 ALA A N 1
ATOM 3331 C CA . ALA A 1 445 ? 19.135 15.484 -12.882 1.00 46.22 445 ALA A CA 1
ATOM 3332 C C . ALA A 1 445 ? 17.765 14.949 -12.414 1.00 46.22 445 ALA A C 1
ATOM 3334 O O . ALA A 1 445 ? 16.908 14.620 -13.233 1.00 46.22 445 ALA A O 1
ATOM 3335 N N . GLY A 1 446 ? 17.573 14.874 -11.093 1.00 42.47 446 GLY A N 1
ATOM 3336 C CA . GLY A 1 446 ? 16.345 14.372 -10.463 1.00 42.47 446 GLY A CA 1
ATOM 3337 C C . GLY A 1 446 ? 16.323 12.869 -10.167 1.00 42.47 446 GLY A C 1
ATOM 3338 O O . GLY A 1 446 ? 15.349 12.393 -9.601 1.00 42.47 446 GLY A O 1
ATOM 3339 N N . MET A 1 447 ? 17.372 12.120 -10.511 1.00 48.69 447 MET A N 1
ATOM 3340 C CA . MET A 1 447 ? 17.499 10.697 -10.176 1.00 48.69 447 MET A CA 1
ATOM 3341 C C . MET A 1 447 ? 18.489 10.517 -9.020 1.00 48.69 447 MET A C 1
ATOM 3343 O O . MET A 1 447 ? 19.511 11.202 -8.964 1.00 48.69 447 MET A O 1
ATOM 3347 N N . SER A 1 448 ? 18.183 9.615 -8.086 1.00 50.16 448 SER A N 1
ATOM 3348 C CA . SER A 1 448 ? 19.073 9.295 -6.965 1.00 50.16 448 SER A CA 1
ATOM 3349 C C . SER A 1 448 ? 20.080 8.203 -7.337 1.00 50.16 448 SER A C 1
ATOM 3351 O O . SER A 1 448 ? 20.046 7.644 -8.431 1.00 50.16 448 SER A O 1
ATOM 3353 N N . GLY A 1 449 ? 21.010 7.918 -6.426 1.00 63.00 449 GLY A N 1
ATOM 3354 C CA . GLY A 1 449 ? 22.077 6.947 -6.649 1.00 63.00 449 GLY A CA 1
ATOM 3355 C C . GLY A 1 449 ? 23.408 7.590 -7.027 1.00 63.00 449 GLY A C 1
ATOM 3356 O O . GLY A 1 449 ? 23.493 8.745 -7.434 1.00 63.00 449 GLY A O 1
ATOM 3357 N N . THR A 1 450 ? 24.475 6.844 -6.803 1.00 74.56 450 THR A N 1
ATOM 3358 C CA . THR A 1 450 ? 25.855 7.232 -7.108 1.00 74.56 450 THR A CA 1
ATOM 3359 C C . THR A 1 450 ? 26.593 6.148 -7.878 1.00 74.56 450 THR A C 1
ATOM 3361 O O . THR A 1 450 ? 27.742 6.360 -8.261 1.00 74.56 450 THR A O 1
ATOM 3364 N N . HIS A 1 451 ? 25.956 5.000 -8.114 1.00 82.88 451 HIS A N 1
ATOM 3365 C CA . HIS A 1 451 ? 26.557 3.840 -8.742 1.00 82.88 451 HIS A CA 1
ATOM 3366 C C . HIS A 1 451 ? 25.665 3.252 -9.831 1.00 82.88 451 HIS A C 1
ATOM 3368 O O . HIS A 1 451 ? 24.471 3.508 -9.922 1.00 82.88 451 HIS A O 1
ATOM 3374 N N . CYS A 1 452 ? 26.289 2.454 -10.686 1.00 89.06 452 CYS A N 1
ATOM 3375 C CA . CYS A 1 452 ? 25.619 1.680 -11.718 1.00 89.06 452 CYS A CA 1
ATOM 3376 C C . CYS A 1 452 ? 26.418 0.405 -12.003 1.00 89.06 452 CYS A C 1
ATOM 3378 O O . CYS A 1 452 ? 27.573 0.259 -11.576 1.00 89.06 452 CYS A O 1
ATOM 3380 N N . MET A 1 453 ? 25.813 -0.515 -12.748 1.00 92.12 453 MET A N 1
ATOM 3381 C CA . MET A 1 453 ? 26.499 -1.682 -13.282 1.00 92.12 453 MET A CA 1
ATOM 3382 C C . MET A 1 453 ? 27.154 -1.342 -14.616 1.00 92.12 453 MET A C 1
ATOM 3384 O O . MET A 1 453 ? 26.466 -1.009 -15.576 1.00 92.12 453 MET A O 1
ATOM 3388 N N . GLN A 1 454 ? 28.472 -1.487 -14.698 1.00 95.00 454 GLN A N 1
ATOM 3389 C CA . GLN A 1 454 ? 29.225 -1.402 -15.940 1.00 95.00 454 GLN A CA 1
ATOM 3390 C C . GLN A 1 454 ? 29.437 -2.793 -16.537 1.00 95.00 454 GLN A C 1
ATOM 3392 O O . GLN A 1 454 ? 30.004 -3.673 -15.889 1.00 95.00 454 GLN A O 1
ATOM 3397 N N . LEU A 1 455 ? 29.062 -2.954 -17.803 1.00 96.75 455 LEU A N 1
ATOM 3398 C CA . LEU A 1 455 ? 29.341 -4.124 -18.630 1.00 96.75 455 LEU A CA 1
ATOM 3399 C C . LEU A 1 455 ? 30.302 -3.721 -19.753 1.00 96.75 455 LEU A C 1
ATOM 3401 O O . LEU A 1 455 ? 30.030 -2.775 -20.492 1.00 96.75 455 LEU A O 1
ATOM 3405 N N . THR A 1 456 ? 31.430 -4.418 -19.883 1.00 97.44 456 THR A N 1
ATOM 3406 C CA . THR A 1 456 ? 32.431 -4.163 -20.932 1.00 97.44 456 THR A CA 1
ATOM 3407 C C . THR A 1 456 ? 32.729 -5.439 -21.696 1.00 97.44 456 THR A C 1
ATOM 3409 O O . THR A 1 456 ? 33.164 -6.425 -21.103 1.00 97.44 456 THR A O 1
ATOM 3412 N N . ALA A 1 457 ? 32.530 -5.417 -23.011 1.00 96.94 457 ALA A N 1
ATOM 3413 C CA . ALA A 1 457 ? 32.802 -6.563 -23.871 1.00 96.94 457 ALA A CA 1
ATOM 3414 C C . ALA A 1 457 ? 33.272 -6.127 -25.263 1.00 96.94 457 ALA A C 1
ATOM 3416 O O . ALA A 1 457 ? 32.955 -5.032 -25.735 1.00 96.94 457 ALA A O 1
ATOM 3417 N N . ALA A 1 458 ? 34.004 -7.017 -25.928 1.00 95.19 458 ALA A N 1
ATOM 3418 C CA . ALA A 1 458 ? 34.386 -6.934 -27.332 1.00 95.19 458 ALA A CA 1
ATOM 3419 C C . ALA A 1 458 ? 34.139 -8.298 -27.976 1.00 95.19 458 ALA A C 1
ATOM 3421 O O . ALA A 1 458 ? 34.358 -9.305 -27.315 1.00 95.19 458 ALA A O 1
ATOM 3422 N N . TYR A 1 459 ? 33.708 -8.359 -29.238 1.00 93.62 459 TYR A N 1
ATOM 3423 C CA . TYR A 1 459 ? 33.532 -9.648 -29.918 1.00 93.62 459 TYR A CA 1
ATOM 3424 C C . TYR A 1 459 ? 34.835 -10.476 -29.859 1.00 93.62 459 TYR A C 1
ATOM 3426 O O . TYR A 1 459 ? 35.890 -9.934 -30.205 1.00 93.62 459 TYR A O 1
ATOM 3434 N N . PRO A 1 460 ? 34.794 -11.769 -29.474 1.00 92.88 460 PRO A N 1
ATOM 3435 C CA . PRO A 1 460 ? 33.618 -12.630 -29.260 1.00 92.88 460 PRO A CA 1
ATOM 3436 C C . PRO A 1 460 ? 33.137 -12.750 -27.802 1.00 92.88 460 PRO A C 1
ATOM 3438 O O . PRO A 1 460 ? 32.318 -13.614 -27.486 1.00 92.88 460 PRO A O 1
ATOM 3441 N N . ASP A 1 461 ? 33.652 -11.919 -26.906 1.00 95.19 461 ASP A N 1
ATOM 3442 C CA . ASP A 1 461 ? 33.400 -11.997 -25.475 1.00 95.19 461 ASP A CA 1
ATOM 3443 C C . ASP A 1 461 ? 32.016 -11.462 -25.093 1.00 95.19 461 ASP A C 1
ATOM 3445 O O . ASP A 1 461 ? 31.430 -10.619 -25.768 1.00 95.19 461 ASP A O 1
ATOM 3449 N N . THR A 1 462 ? 31.487 -11.948 -23.973 1.00 95.75 462 THR A N 1
ATOM 3450 C CA . THR A 1 462 ? 30.195 -11.546 -23.418 1.00 95.75 462 THR A CA 1
ATOM 3451 C C . THR A 1 462 ? 30.374 -11.105 -21.975 1.00 95.75 462 THR A C 1
ATOM 3453 O O . THR A 1 462 ? 30.853 -11.877 -21.144 1.00 95.75 462 THR A O 1
ATOM 3456 N N . ALA A 1 463 ? 29.938 -9.884 -21.668 1.00 96.94 463 ALA A N 1
ATOM 3457 C CA . ALA A 1 463 ? 29.775 -9.422 -20.295 1.00 96.94 463 ALA A CA 1
ATOM 3458 C C . ALA A 1 463 ? 28.338 -9.690 -19.857 1.00 96.94 463 ALA A C 1
ATOM 3460 O O . ALA A 1 463 ? 27.410 -9.314 -20.572 1.00 96.94 463 ALA A O 1
ATOM 3461 N N . LYS A 1 464 ? 28.132 -10.305 -18.693 1.00 94.88 464 LYS A N 1
ATOM 3462 C CA . LYS A 1 464 ? 26.789 -10.461 -18.129 1.00 94.88 464 LYS A CA 1
ATOM 3463 C C . LYS A 1 464 ? 26.784 -10.522 -16.612 1.00 94.88 464 LYS A C 1
ATOM 3465 O O . LYS A 1 464 ? 27.661 -11.131 -16.001 1.00 94.88 464 LYS A O 1
ATOM 3470 N N . VAL A 1 465 ? 25.735 -9.955 -16.030 1.00 92.06 465 VAL A N 1
ATOM 3471 C CA . VAL A 1 465 ? 25.366 -10.160 -14.627 1.00 92.06 465 VAL A CA 1
ATOM 3472 C C . VAL A 1 465 ? 24.029 -10.872 -14.544 1.00 92.06 465 VAL A C 1
ATOM 3474 O O . VAL A 1 465 ? 23.147 -10.649 -15.372 1.00 92.06 465 VAL A O 1
ATOM 3477 N N . VAL A 1 466 ? 23.894 -11.748 -13.554 1.00 91.06 466 VAL A N 1
ATOM 3478 C CA . VAL A 1 466 ? 22.746 -12.637 -13.390 1.00 91.06 466 VAL A CA 1
ATOM 3479 C C . VAL A 1 466 ? 22.216 -12.543 -11.971 1.00 91.06 466 VAL A C 1
ATOM 3481 O O . VAL A 1 466 ? 22.990 -12.557 -11.019 1.00 91.06 466 VAL A O 1
ATOM 3484 N N . GLN A 1 467 ? 20.897 -12.507 -11.828 1.00 86.94 467 GLN A N 1
ATOM 3485 C CA . GLN A 1 467 ? 20.220 -12.594 -10.543 1.00 86.94 467 GLN A CA 1
ATOM 3486 C C . GLN A 1 467 ? 19.059 -13.594 -10.615 1.00 86.94 467 GLN A C 1
ATOM 3488 O O . GLN A 1 467 ? 18.295 -13.613 -11.580 1.00 86.94 467 GLN A O 1
ATOM 3493 N N . GLY A 1 468 ? 18.929 -14.436 -9.588 1.00 83.69 468 GLY A N 1
ATOM 3494 C CA . GLY A 1 468 ? 17.762 -15.299 -9.406 1.00 83.69 468 GLY A CA 1
ATOM 3495 C C . GLY A 1 468 ? 16.589 -14.511 -8.830 1.00 83.69 468 GLY A C 1
ATOM 3496 O O . GLY A 1 468 ? 16.755 -13.781 -7.858 1.00 83.69 468 GLY A O 1
ATOM 3497 N N . VAL A 1 469 ? 15.408 -14.663 -9.422 1.00 82.75 469 VAL A N 1
ATOM 3498 C CA . VAL A 1 469 ? 14.199 -13.913 -9.064 1.00 82.75 469 VAL A CA 1
ATOM 3499 C C . VAL A 1 469 ? 13.009 -14.853 -8.930 1.00 82.75 469 VAL A C 1
ATOM 3501 O O . VAL A 1 469 ? 12.819 -15.767 -9.734 1.00 82.75 469 VAL A O 1
ATOM 3504 N N . ASN A 1 470 ? 12.175 -14.636 -7.917 1.00 79.12 470 ASN A N 1
ATOM 3505 C CA . ASN A 1 470 ? 10.928 -15.387 -7.780 1.00 79.12 470 ASN A CA 1
ATOM 3506 C C . ASN A 1 470 ? 9.883 -14.798 -8.728 1.00 79.12 470 ASN A C 1
ATOM 3508 O O . ASN A 1 470 ? 9.546 -13.623 -8.617 1.00 79.12 470 ASN A O 1
ATOM 3512 N N . MET A 1 471 ? 9.350 -15.614 -9.637 1.00 77.62 471 MET A N 1
ATOM 3513 C CA . MET A 1 471 ? 8.344 -15.182 -10.610 1.00 77.62 471 MET A CA 1
ATOM 3514 C C . MET A 1 471 ? 7.198 -16.184 -10.685 1.00 77.62 471 MET A C 1
ATOM 3516 O O . MET A 1 471 ? 7.402 -17.398 -10.640 1.00 77.62 471 MET A O 1
ATOM 3520 N N . THR A 1 472 ? 5.985 -15.665 -10.844 1.00 80.56 472 THR A N 1
ATOM 3521 C CA . THR A 1 472 ? 4.759 -16.448 -11.023 1.00 80.56 472 THR A CA 1
ATOM 3522 C C . THR A 1 472 ? 4.221 -16.286 -12.445 1.00 80.56 472 THR A C 1
ATOM 3524 O O . THR A 1 472 ? 4.466 -15.246 -13.059 1.00 80.56 472 THR A O 1
ATOM 3527 N N . PRO A 1 473 ? 3.477 -17.276 -12.977 1.00 83.81 473 PRO A N 1
ATOM 3528 C CA . PRO A 1 473 ? 2.863 -17.172 -14.301 1.00 83.81 473 PRO A CA 1
ATOM 3529 C C . PRO A 1 473 ? 1.984 -15.923 -14.422 1.00 83.81 473 PRO A C 1
ATOM 3531 O O . PRO A 1 473 ? 1.277 -15.594 -13.470 1.00 83.81 473 PRO A O 1
ATOM 3534 N N . GLY A 1 474 ? 2.002 -15.260 -15.581 1.00 83.31 474 GLY A N 1
ATOM 3535 C CA . GLY A 1 474 ? 1.212 -14.049 -15.830 1.00 83.31 474 GLY A CA 1
ATOM 3536 C C . GLY A 1 474 ? 1.975 -12.938 -16.553 1.00 83.31 474 GLY A C 1
ATOM 3537 O O . GLY A 1 474 ? 3.073 -13.152 -17.069 1.00 83.31 474 GLY A O 1
ATOM 3538 N N . GLY A 1 475 ? 1.373 -11.748 -16.601 1.00 83.00 475 GLY A N 1
ATOM 3539 C CA . GLY A 1 475 ? 1.978 -10.551 -17.187 1.00 83.00 475 GLY A CA 1
ATOM 3540 C C . GLY A 1 475 ? 2.925 -9.862 -16.210 1.00 83.00 475 GLY A C 1
ATOM 3541 O O . GLY A 1 475 ? 2.562 -9.594 -15.067 1.00 83.00 475 GLY A O 1
ATOM 3542 N N . TRP A 1 476 ? 4.135 -9.563 -16.665 1.00 84.00 476 TRP A N 1
ATOM 3543 C CA . TRP A 1 476 ? 5.153 -8.839 -15.909 1.00 84.00 476 TRP A CA 1
ATOM 3544 C C . TRP A 1 476 ? 5.673 -7.666 -16.727 1.00 84.00 476 TRP A C 1
ATOM 3546 O O . TRP A 1 476 ? 5.596 -7.678 -17.950 1.00 84.00 476 TRP A O 1
ATOM 3556 N N . ARG A 1 477 ? 6.219 -6.664 -16.055 1.00 81.25 477 ARG A N 1
ATOM 3557 C CA . ARG A 1 477 ? 6.899 -5.531 -16.660 1.00 81.25 477 ARG A CA 1
ATOM 3558 C C . ARG A 1 477 ? 8.296 -5.420 -16.084 1.00 81.25 477 ARG A C 1
ATOM 3560 O O . ARG A 1 477 ? 8.506 -5.585 -14.883 1.00 81.25 477 ARG A O 1
ATOM 3567 N N . MET A 1 478 ? 9.241 -5.146 -16.966 1.00 85.25 478 MET A N 1
ATOM 3568 C CA . MET A 1 478 ? 10.619 -4.870 -16.617 1.00 85.25 478 MET A CA 1
ATOM 3569 C C . MET A 1 478 ? 11.018 -3.521 -17.178 1.00 85.25 478 MET A C 1
ATOM 3571 O O . MET A 1 478 ? 10.684 -3.205 -18.317 1.00 85.25 478 MET A O 1
ATOM 3575 N N . SER A 1 479 ? 11.763 -2.749 -16.406 1.00 81.12 479 SER A N 1
ATOM 3576 C CA . SER A 1 479 ? 12.226 -1.429 -16.814 1.00 81.12 479 SER A CA 1
ATOM 3577 C C . SER A 1 479 ? 13.611 -1.138 -16.270 1.00 81.12 479 SER A C 1
ATOM 3579 O O . SER A 1 479 ? 14.116 -1.854 -15.414 1.00 81.12 479 SER A O 1
ATOM 3581 N N . GLY A 1 480 ? 14.238 -0.092 -16.783 1.00 84.12 480 GLY A N 1
ATOM 3582 C CA . GLY A 1 480 ? 15.508 0.393 -16.270 1.00 84.12 480 GLY A CA 1
ATOM 3583 C C . GLY A 1 480 ? 16.094 1.456 -17.169 1.00 84.12 480 GLY A C 1
ATOM 3584 O O . GLY A 1 480 ? 15.410 1.992 -18.049 1.00 84.12 480 GLY A O 1
ATOM 3585 N N . ARG A 1 481 ? 17.374 1.760 -16.960 1.00 87.81 481 ARG A N 1
ATOM 3586 C CA . ARG A 1 481 ? 18.111 2.648 -17.855 1.00 87.81 481 ARG A CA 1
ATOM 3587 C C . ARG A 1 481 ? 19.376 2.012 -18.375 1.00 87.81 481 ARG A C 1
ATOM 3589 O O . ARG A 1 481 ? 19.981 1.145 -17.749 1.00 87.81 481 ARG A O 1
ATOM 3596 N N . VAL A 1 482 ? 19.769 2.488 -19.546 1.00 91.88 482 VAL A N 1
ATOM 3597 C CA . VAL A 1 482 ? 20.980 2.081 -20.239 1.00 91.88 482 VAL A CA 1
ATOM 3598 C C . VAL A 1 482 ? 21.699 3.310 -20.777 1.00 91.88 482 VAL A C 1
ATOM 3600 O O . VAL A 1 482 ? 21.068 4.265 -21.235 1.00 91.88 482 VAL A O 1
ATOM 3603 N N . LYS A 1 483 ? 23.027 3.284 -20.739 1.00 92.44 483 LYS A N 1
ATOM 3604 C CA . LYS A 1 483 ? 23.885 4.305 -21.338 1.00 92.44 483 LYS A CA 1
ATOM 3605 C C . LYS A 1 483 ? 25.073 3.654 -22.018 1.00 92.44 483 LYS A C 1
ATOM 3607 O O . LYS A 1 483 ? 25.840 2.937 -21.381 1.00 92.44 483 LYS A O 1
ATOM 3612 N N . LEU A 1 484 ? 25.259 3.955 -23.300 1.00 94.44 484 LEU A N 1
ATOM 3613 C CA . LEU A 1 484 ? 26.488 3.621 -24.012 1.00 94.44 484 LEU A CA 1
ATOM 3614 C C . LEU A 1 484 ? 27.551 4.666 -23.667 1.00 94.44 484 LEU A C 1
ATOM 3616 O O . LEU A 1 484 ? 27.396 5.844 -23.985 1.00 94.44 484 LEU A O 1
ATOM 3620 N N . VAL A 1 485 ? 28.616 4.257 -22.982 1.00 93.88 485 VAL A N 1
ATOM 3621 C CA . VAL A 1 485 ? 29.708 5.156 -22.575 1.00 93.88 485 VAL A CA 1
ATOM 3622 C C . VAL A 1 485 ? 30.714 5.315 -23.700 1.00 93.88 485 VAL A C 1
ATOM 3624 O O . VAL A 1 485 ? 31.149 6.424 -24.000 1.00 93.88 485 VAL A O 1
ATOM 3627 N N . SER A 1 486 ? 31.087 4.203 -24.324 1.00 93.69 486 SER A N 1
ATOM 3628 C CA . SER A 1 486 ? 32.072 4.170 -25.396 1.00 93.69 486 SER A CA 1
ATOM 3629 C C . SER A 1 486 ? 31.871 2.944 -26.278 1.00 93.69 486 SER A C 1
ATOM 3631 O O . SER A 1 486 ? 31.248 1.962 -25.869 1.00 93.69 486 SER A O 1
ATOM 3633 N N . GLY A 1 487 ? 32.433 3.003 -27.484 1.00 92.62 487 GLY A N 1
ATOM 3634 C CA . GLY A 1 487 ? 32.384 1.914 -28.449 1.00 92.62 487 GLY A CA 1
ATOM 3635 C C . GLY A 1 487 ? 31.328 2.105 -29.534 1.00 92.62 487 GLY A C 1
ATOM 3636 O O . GLY A 1 487 ? 30.872 3.218 -29.800 1.00 92.62 487 GLY A O 1
ATOM 3637 N N . ASN A 1 488 ? 30.994 1.002 -30.193 1.00 92.44 488 ASN A N 1
ATOM 3638 C CA . ASN A 1 488 ? 30.144 0.940 -31.385 1.00 92.44 488 ASN A CA 1
ATOM 3639 C C . ASN A 1 488 ? 29.066 -0.154 -31.274 1.00 92.44 488 ASN A C 1
ATOM 3641 O O . ASN A 1 488 ? 28.663 -0.742 -32.280 1.00 92.44 488 ASN A O 1
ATOM 3645 N N . LEU A 1 489 ? 28.630 -0.439 -30.045 1.00 92.94 489 LEU A N 1
ATOM 3646 C CA . LEU A 1 489 ? 27.540 -1.369 -29.763 1.00 92.94 489 LEU A CA 1
ATOM 3647 C C . LEU A 1 489 ? 26.217 -0.837 -30.324 1.00 92.94 489 LEU A C 1
ATOM 3649 O O . LEU A 1 489 ? 25.944 0.362 -30.273 1.00 92.94 489 LEU A O 1
ATOM 3653 N N . ILE A 1 490 ? 25.383 -1.743 -30.823 1.00 91.94 490 ILE A N 1
ATOM 3654 C CA . ILE A 1 490 ? 24.028 -1.442 -31.300 1.00 91.94 490 ILE A CA 1
ATOM 3655 C C . ILE A 1 490 ? 22.971 -2.088 -30.398 1.00 91.94 490 ILE A C 1
ATOM 3657 O O . ILE A 1 490 ? 23.293 -2.895 -29.532 1.00 91.94 490 ILE A O 1
ATOM 3661 N N . THR A 1 491 ? 21.693 -1.778 -30.636 1.00 89.94 491 THR A N 1
ATOM 3662 C CA . THR A 1 491 ? 20.537 -2.315 -29.888 1.00 89.94 491 THR A CA 1
ATOM 3663 C C . THR A 1 491 ? 20.597 -3.825 -29.654 1.00 89.94 491 THR A C 1
ATOM 3665 O O . THR A 1 491 ? 20.373 -4.271 -28.540 1.00 89.94 491 THR A O 1
ATOM 3668 N N . ASN A 1 492 ? 20.974 -4.626 -30.654 1.00 92.62 492 ASN A N 1
ATOM 3669 C CA . ASN A 1 492 ? 21.006 -6.088 -30.505 1.00 92.62 492 ASN A CA 1
ATOM 3670 C C . ASN A 1 492 ? 22.226 -6.622 -29.732 1.00 92.62 492 ASN A C 1
ATOM 3672 O O . ASN A 1 492 ? 22.283 -7.818 -29.456 1.00 92.62 492 ASN A O 1
ATOM 3676 N N . ASP A 1 493 ? 23.198 -5.767 -29.404 1.00 94.19 493 ASP A N 1
ATOM 3677 C CA . ASP A 1 493 ? 24.385 -6.161 -28.643 1.00 94.19 493 ASP A CA 1
ATOM 3678 C C . ASP A 1 493 ? 24.170 -6.023 -27.130 1.00 94.19 493 ASP A C 1
ATOM 3680 O O . ASP A 1 493 ? 24.912 -6.623 -26.359 1.00 94.19 493 ASP A O 1
ATOM 3684 N N . VAL A 1 494 ? 23.178 -5.240 -26.694 1.00 94.75 494 VAL A N 1
ATOM 3685 C CA . VAL A 1 494 ? 22.886 -4.973 -25.280 1.00 94.75 494 VAL A CA 1
ATOM 3686 C C . VAL A 1 494 ? 21.473 -5.418 -24.992 1.00 94.75 494 VAL A C 1
ATOM 3688 O O . VAL A 1 494 ? 20.533 -4.936 -25.616 1.00 94.75 494 VAL A O 1
ATOM 3691 N N . GLY A 1 495 ? 21.302 -6.322 -24.042 1.00 94.25 495 GLY A N 1
ATOM 3692 C CA . GLY A 1 495 ? 19.989 -6.883 -23.804 1.00 94.25 495 GLY A CA 1
ATOM 3693 C C . GLY A 1 495 ? 19.756 -7.294 -22.375 1.00 94.25 495 GLY A C 1
ATOM 3694 O O . GLY A 1 495 ? 20.646 -7.322 -21.521 1.00 94.25 495 GLY A O 1
ATOM 3695 N N . VAL A 1 496 ? 18.498 -7.634 -22.156 1.00 93.38 496 VAL A N 1
ATOM 3696 C CA . VAL A 1 496 ? 18.035 -8.247 -20.935 1.00 93.38 496 VAL A CA 1
ATOM 3697 C C . VAL A 1 496 ? 17.349 -9.552 -21.293 1.00 93.38 496 VAL A C 1
ATOM 3699 O O . VAL A 1 496 ? 16.527 -9.604 -22.207 1.00 93.38 496 VAL A O 1
ATOM 3702 N N . MET A 1 497 ? 17.706 -10.622 -20.599 1.00 94.75 497 MET A N 1
ATOM 3703 C CA . MET A 1 497 ? 17.141 -11.943 -20.826 1.00 94.75 497 MET A CA 1
ATOM 3704 C C . MET A 1 497 ? 16.570 -12.501 -19.534 1.00 94.75 497 MET A C 1
ATOM 3706 O O . MET A 1 497 ? 17.221 -12.479 -18.495 1.00 94.75 497 MET A O 1
ATOM 3710 N N . VAL A 1 498 ? 15.372 -13.067 -19.619 1.00 94.75 498 VAL A N 1
ATOM 3711 C CA . VAL A 1 498 ? 14.721 -13.767 -18.514 1.00 94.75 498 VAL A CA 1
ATOM 3712 C C . VAL A 1 498 ? 14.617 -15.239 -18.871 1.00 94.75 498 VAL A C 1
ATOM 3714 O O . VAL A 1 498 ? 13.989 -15.594 -19.867 1.00 94.75 498 VAL A O 1
ATOM 3717 N N . ARG A 1 499 ? 15.239 -16.111 -18.073 1.00 94.44 499 ARG A N 1
ATOM 3718 C CA . ARG A 1 499 ? 15.159 -17.571 -18.234 1.00 94.44 499 ARG A CA 1
ATOM 3719 C C . ARG A 1 499 ? 14.200 -18.149 -17.207 1.00 94.44 499 ARG A C 1
ATOM 3721 O O . ARG A 1 499 ? 14.540 -18.226 -16.029 1.00 94.44 499 ARG A O 1
ATOM 3728 N N . TYR A 1 500 ? 13.028 -18.581 -17.650 1.00 93.44 500 TYR A N 1
ATOM 3729 C CA . TYR A 1 500 ? 11.973 -19.102 -16.786 1.00 93.44 500 TYR A CA 1
ATOM 3730 C C . TYR A 1 500 ? 12.238 -20.551 -16.388 1.00 93.44 500 TYR A C 1
ATOM 3732 O O . TYR A 1 500 ? 12.584 -21.387 -17.231 1.00 93.44 500 TYR A O 1
ATOM 3740 N N . ARG A 1 501 ? 12.027 -20.864 -15.109 1.00 86.81 501 ARG A N 1
ATOM 3741 C CA . ARG A 1 501 ? 12.273 -22.183 -14.524 1.00 86.81 501 ARG A CA 1
ATOM 3742 C C . ARG A 1 501 ? 11.094 -22.660 -13.675 1.00 86.81 501 ARG A C 1
ATOM 3744 O O . ARG A 1 501 ? 10.306 -21.866 -13.149 1.00 86.81 501 ARG A O 1
ATOM 3751 N N . ARG A 1 502 ? 10.983 -23.979 -13.533 1.00 80.12 502 ARG A N 1
ATOM 3752 C CA . ARG A 1 502 ? 10.076 -24.625 -12.570 1.00 80.12 502 ARG A CA 1
ATOM 3753 C C . ARG A 1 502 ? 10.654 -24.560 -11.149 1.00 80.12 502 ARG A C 1
ATOM 3755 O O . ARG A 1 502 ? 11.781 -24.119 -10.956 1.00 80.12 502 ARG A O 1
ATOM 3762 N N . ALA A 1 503 ? 9.885 -25.023 -10.159 1.00 74.94 503 ALA A N 1
ATOM 3763 C CA . ALA A 1 503 ? 10.344 -25.116 -8.765 1.00 74.94 503 ALA A CA 1
ATOM 3764 C C . ALA A 1 503 ? 11.557 -26.046 -8.577 1.00 74.94 503 ALA A C 1
ATOM 3766 O O . ALA A 1 503 ? 12.315 -25.852 -7.639 1.00 74.94 503 ALA A O 1
ATOM 3767 N N . ASP A 1 504 ? 11.734 -27.033 -9.458 1.00 79.88 504 ASP A N 1
ATOM 3768 C CA . ASP A 1 504 ? 12.888 -27.942 -9.491 1.00 79.88 504 ASP A CA 1
ATOM 3769 C C . ASP A 1 504 ? 14.049 -27.407 -10.357 1.00 79.88 504 ASP A C 1
ATOM 3771 O O . ASP A 1 504 ? 14.932 -28.165 -10.748 1.00 79.88 504 ASP A O 1
ATOM 3775 N N . GLU A 1 505 ? 14.014 -26.116 -10.713 1.00 76.19 505 GLU A N 1
ATOM 3776 C CA . GLU A 1 505 ? 14.988 -25.409 -11.559 1.00 76.19 505 GLU A CA 1
ATOM 3777 C C . GLU A 1 505 ? 15.099 -25.897 -13.019 1.00 76.19 505 GLU A C 1
ATOM 3779 O O . GLU A 1 505 ? 15.885 -25.358 -13.816 1.00 76.19 505 GLU A O 1
ATOM 3784 N N . SER A 1 506 ? 14.270 -26.856 -13.441 1.00 85.50 506 SER A N 1
ATOM 3785 C CA . SER A 1 506 ? 14.232 -27.289 -14.839 1.00 85.50 506 SER A CA 1
ATOM 3786 C C . SER A 1 506 ? 13.819 -26.142 -15.774 1.00 85.50 506 SER A C 1
ATOM 3788 O O . SER A 1 506 ? 13.002 -25.276 -15.434 1.00 85.50 506 SER A O 1
ATOM 3790 N N . ALA A 1 507 ? 14.441 -26.092 -16.957 1.00 92.62 507 ALA A N 1
ATOM 3791 C CA . ALA A 1 507 ? 14.224 -25.028 -17.936 1.00 92.62 507 ALA A CA 1
ATOM 3792 C C . ALA A 1 507 ? 12.810 -25.090 -18.532 1.00 92.62 507 ALA A C 1
ATOM 3794 O O . ALA A 1 507 ? 12.346 -26.164 -18.910 1.00 92.62 507 ALA A O 1
ATOM 3795 N N . LEU A 1 508 ? 12.150 -23.934 -18.658 1.00 91.19 508 LEU A N 1
ATOM 3796 C CA . LEU A 1 508 ? 10.883 -23.803 -19.384 1.00 91.19 508 LEU A CA 1
ATOM 3797 C C . LEU A 1 508 ? 11.096 -23.107 -20.727 1.00 91.19 508 LEU A C 1
ATOM 3799 O O . LEU A 1 508 ? 10.921 -23.710 -21.781 1.00 91.19 508 LEU A O 1
ATOM 3803 N N . SER A 1 509 ? 11.486 -21.837 -20.688 1.00 95.88 509 SER A N 1
ATOM 3804 C CA . SER A 1 509 ? 11.759 -21.016 -21.867 1.00 95.88 509 SER A CA 1
ATOM 3805 C C . SER A 1 509 ? 12.616 -19.812 -21.476 1.00 95.88 509 SER A C 1
ATOM 3807 O O . SER A 1 509 ? 12.938 -19.618 -20.300 1.00 95.88 509 SER A O 1
ATOM 3809 N N . ALA A 1 510 ? 13.003 -19.005 -22.459 1.00 93.88 510 ALA A N 1
ATOM 3810 C CA . ALA A 1 510 ? 13.659 -17.729 -22.230 1.00 93.88 510 ALA A CA 1
ATOM 3811 C C . ALA A 1 510 ? 13.040 -16.648 -23.119 1.00 93.88 510 ALA A C 1
ATOM 3813 O O . ALA A 1 510 ? 12.610 -16.936 -24.236 1.00 93.88 510 ALA A O 1
ATOM 3814 N N . GLN A 1 511 ? 13.014 -15.418 -22.620 1.00 94.62 511 GLN A N 1
ATOM 3815 C CA . GLN A 1 511 ? 12.621 -14.231 -23.371 1.00 94.62 511 GLN A CA 1
ATOM 3816 C C . GLN A 1 511 ? 13.770 -13.226 -23.320 1.00 94.62 511 GLN A C 1
ATOM 3818 O O . GLN A 1 511 ? 14.264 -12.915 -22.237 1.00 94.62 511 GLN A O 1
ATOM 3823 N N . THR A 1 512 ? 14.178 -12.718 -24.481 1.00 95.25 512 THR A N 1
ATOM 3824 C CA . THR A 1 512 ? 15.212 -11.684 -24.600 1.00 95.25 512 THR A CA 1
ATOM 3825 C C . THR A 1 512 ? 14.596 -10.416 -25.160 1.00 95.25 512 THR A C 1
ATOM 3827 O O . THR A 1 512 ? 13.847 -10.463 -26.136 1.00 95.25 512 THR A O 1
ATOM 3830 N N . VAL A 1 513 ? 14.923 -9.287 -24.543 1.00 93.81 513 VAL A N 1
ATOM 3831 C CA . VAL A 1 513 ? 14.497 -7.951 -24.952 1.00 93.81 513 VAL A CA 1
ATOM 3832 C C . VAL A 1 513 ? 15.714 -7.042 -25.071 1.00 93.81 513 VAL A C 1
ATOM 3834 O O . VAL A 1 513 ? 16.688 -7.185 -24.332 1.00 93.81 513 VAL A O 1
ATOM 3837 N N . TYR A 1 514 ? 15.663 -6.119 -26.025 1.00 94.56 514 TYR A N 1
ATOM 3838 C CA . TYR A 1 514 ? 16.791 -5.269 -26.392 1.00 94.56 514 TYR A CA 1
ATOM 3839 C C . TYR A 1 514 ? 16.407 -3.797 -26.202 1.00 94.56 514 TYR A C 1
ATOM 3841 O O . TYR A 1 514 ? 15.574 -3.291 -26.959 1.00 94.56 514 TYR A O 1
ATOM 3849 N N . PRO A 1 515 ? 16.961 -3.106 -25.187 1.00 90.81 515 PRO A N 1
ATOM 3850 C CA . PRO A 1 515 ? 16.840 -1.658 -25.037 1.00 90.81 515 PRO A CA 1
ATOM 3851 C C . PRO A 1 515 ? 17.279 -0.925 -26.300 1.00 90.81 515 PRO A C 1
ATOM 3853 O O . PRO A 1 515 ? 18.361 -1.179 -26.828 1.00 90.81 515 PRO A O 1
ATOM 3856 N N . THR A 1 516 ? 16.473 0.034 -26.761 1.00 88.75 516 THR A N 1
ATOM 3857 C CA . THR A 1 516 ? 16.909 0.961 -27.809 1.00 88.75 516 THR A CA 1
ATOM 3858 C C . THR A 1 516 ? 18.142 1.708 -27.318 1.00 88.75 516 THR A C 1
ATOM 3860 O O . THR A 1 516 ? 18.077 2.439 -26.327 1.00 88.75 516 THR A O 1
ATOM 3863 N N . MET A 1 517 ? 19.265 1.523 -28.011 1.00 87.50 517 MET A N 1
ATOM 3864 C CA . MET A 1 517 ? 20.524 2.130 -27.595 1.00 87.50 517 MET A CA 1
ATOM 3865 C C . MET A 1 517 ? 20.504 3.646 -27.837 1.00 87.50 517 MET A C 1
ATOM 3867 O O . MET A 1 517 ? 20.211 4.076 -28.957 1.00 87.50 517 MET A O 1
ATOM 3871 N N . PRO A 1 518 ? 20.801 4.466 -26.812 1.00 80.56 518 PRO A N 1
ATOM 3872 C CA . PRO A 1 518 ? 20.887 5.911 -26.972 1.00 80.56 518 PRO A CA 1
ATOM 3873 C C . PRO A 1 518 ? 22.123 6.339 -27.761 1.00 80.56 518 PRO A C 1
ATOM 3875 O O . PRO A 1 518 ? 23.038 5.557 -28.017 1.00 80.56 518 PRO A O 1
ATOM 3878 N N . ALA A 1 519 ? 22.183 7.635 -28.077 1.00 85.62 519 ALA A N 1
ATOM 3879 C CA . ALA A 1 519 ? 23.434 8.273 -28.462 1.00 85.62 519 ALA A CA 1
ATOM 3880 C C . ALA A 1 519 ? 24.496 8.119 -27.355 1.00 85.62 519 ALA A C 1
ATOM 3882 O O . ALA A 1 519 ? 24.177 8.100 -26.162 1.00 85.62 519 ALA A O 1
ATOM 3883 N N . ASN A 1 520 ? 25.770 8.052 -27.753 1.00 88.81 520 ASN A N 1
ATOM 3884 C CA . ASN A 1 520 ? 26.886 7.921 -26.817 1.00 88.81 520 ASN A CA 1
ATOM 3885 C C . ASN A 1 520 ? 26.847 9.010 -25.737 1.00 88.81 520 ASN A C 1
ATOM 3887 O O . ASN A 1 520 ? 26.697 10.195 -26.029 1.00 88.81 520 ASN A O 1
ATOM 3891 N N . GLY A 1 521 ? 27.015 8.595 -24.484 1.00 88.50 521 GLY A N 1
ATOM 3892 C CA . GLY A 1 521 ? 27.030 9.481 -23.324 1.00 88.50 521 GLY A CA 1
ATOM 3893 C C . GLY A 1 521 ? 25.651 9.812 -22.743 1.00 88.50 521 GLY A C 1
ATOM 3894 O O . GLY A 1 521 ? 25.598 10.394 -21.657 1.00 88.50 521 GLY A O 1
ATOM 3895 N N . VAL A 1 522 ? 24.558 9.413 -23.396 1.00 88.19 522 VAL A N 1
ATOM 3896 C CA . VAL A 1 522 ? 23.186 9.738 -22.981 1.00 88.19 522 VAL A CA 1
ATOM 3897 C C . VAL A 1 522 ? 22.537 8.537 -22.293 1.00 88.19 522 VAL A C 1
ATOM 3899 O O . VAL A 1 522 ? 22.667 7.405 -22.753 1.00 88.19 522 VAL A O 1
ATOM 3902 N N . TRP A 1 523 ? 21.847 8.783 -21.180 1.00 84.06 523 TRP A N 1
ATOM 3903 C CA . TRP A 1 523 ? 20.985 7.790 -20.544 1.00 84.06 523 TRP A CA 1
ATOM 3904 C C . TRP A 1 523 ? 19.664 7.670 -21.305 1.00 84.06 523 TRP A C 1
ATOM 3906 O O . TRP A 1 523 ? 19.056 8.671 -21.678 1.00 84.06 523 TRP A O 1
ATOM 3916 N N . SER A 1 524 ? 19.198 6.442 -21.509 1.00 82.88 524 SER A N 1
ATOM 3917 C CA . SER A 1 524 ? 17.867 6.155 -22.043 1.00 82.88 524 SER A CA 1
ATOM 3918 C C . SER A 1 524 ? 17.128 5.194 -21.134 1.00 82.88 524 SER A C 1
ATOM 3920 O O . SER A 1 524 ? 17.729 4.281 -20.566 1.00 82.88 524 SER A O 1
ATOM 3922 N N . ARG A 1 525 ? 15.816 5.400 -21.015 1.00 82.19 525 ARG A N 1
ATOM 3923 C CA . ARG A 1 525 ? 14.909 4.495 -20.311 1.00 82.19 525 ARG A CA 1
ATOM 3924 C C . ARG A 1 525 ? 14.471 3.374 -21.244 1.00 82.19 525 ARG A C 1
ATOM 3926 O O . ARG A 1 525 ? 14.284 3.584 -22.441 1.00 82.19 525 ARG A O 1
ATOM 3933 N N . PHE A 1 526 ? 14.257 2.196 -20.680 1.00 82.50 526 PHE A N 1
ATOM 3934 C CA . PHE A 1 526 ? 13.587 1.096 -21.359 1.00 82.50 526 PHE A CA 1
ATOM 3935 C C . PHE A 1 526 ? 12.495 0.516 -20.466 1.00 82.50 526 PHE A C 1
ATOM 3937 O O . PHE A 1 526 ? 12.619 0.512 -19.242 1.00 82.50 526 PHE A O 1
ATOM 3944 N N . ALA A 1 527 ? 11.442 0.006 -21.098 1.00 81.94 527 ALA A N 1
ATOM 3945 C CA . ALA A 1 527 ? 10.385 -0.754 -20.454 1.00 81.94 527 ALA A CA 1
ATOM 3946 C C . ALA A 1 527 ? 9.879 -1.833 -21.418 1.00 81.94 527 ALA A C 1
ATOM 3948 O O . ALA A 1 527 ? 9.706 -1.577 -22.610 1.00 81.94 527 ALA A O 1
ATOM 3949 N N . PHE A 1 528 ? 9.659 -3.038 -20.902 1.00 85.88 528 PHE A N 1
ATOM 3950 C CA . PHE A 1 528 ? 9.222 -4.195 -21.669 1.00 85.88 528 PHE A CA 1
ATOM 3951 C C . PHE A 1 528 ? 8.185 -4.991 -20.897 1.00 85.88 528 PHE A C 1
ATOM 3953 O O . PHE A 1 528 ? 8.369 -5.276 -19.713 1.00 85.88 528 PHE A O 1
ATOM 3960 N N . ASP A 1 529 ? 7.147 -5.422 -21.606 1.00 86.50 529 ASP A N 1
ATOM 3961 C CA . ASP A 1 529 ? 6.209 -6.406 -21.091 1.00 86.50 529 ASP A CA 1
ATOM 3962 C C . ASP A 1 529 ? 6.735 -7.823 -21.340 1.00 86.50 529 ASP A C 1
ATOM 3964 O O . ASP A 1 529 ? 7.240 -8.179 -22.410 1.00 86.50 529 ASP A O 1
ATOM 3968 N N . LEU A 1 530 ? 6.622 -8.642 -20.307 1.00 88.56 530 LEU A N 1
ATOM 3969 C CA . LEU A 1 530 ? 7.067 -10.019 -20.245 1.00 88.56 530 LEU A CA 1
ATOM 3970 C C . LEU A 1 530 ? 5.847 -10.911 -20.040 1.00 88.56 530 LEU A C 1
ATOM 3972 O O . LEU A 1 530 ? 4.979 -10.626 -19.213 1.00 88.56 530 LEU A O 1
ATOM 3976 N N . THR A 1 531 ? 5.795 -12.023 -20.768 1.00 92.00 531 THR A N 1
ATOM 3977 C CA . THR A 1 531 ? 4.756 -13.039 -20.569 1.00 92.00 531 THR A CA 1
ATOM 3978 C C . THR A 1 531 ? 5.382 -14.240 -19.885 1.00 92.00 531 THR A C 1
ATOM 3980 O O . THR A 1 531 ? 6.096 -15.022 -20.510 1.00 92.00 531 THR A O 1
ATOM 3983 N N . VAL A 1 532 ? 5.124 -14.388 -18.587 1.00 89.44 532 VAL A N 1
ATOM 3984 C CA . VAL A 1 532 ? 5.698 -15.469 -17.787 1.00 89.44 532 VAL A CA 1
ATOM 3985 C C . VAL A 1 532 ? 4.904 -16.760 -18.015 1.00 89.44 532 VAL A C 1
ATOM 3987 O O . VAL A 1 532 ? 3.697 -16.780 -17.745 1.00 89.44 532 VAL A O 1
ATOM 3990 N N . PRO A 1 533 ? 5.550 -17.844 -18.491 1.00 91.38 533 PRO A N 1
ATOM 3991 C CA . PRO A 1 533 ? 4.879 -19.100 -18.806 1.00 91.38 533 PRO A CA 1
ATOM 3992 C C . PRO A 1 533 ? 4.154 -19.736 -17.617 1.00 91.38 533 PRO A C 1
ATOM 3994 O O . PRO A 1 533 ? 4.489 -19.536 -16.447 1.00 91.38 533 PRO A O 1
ATOM 3997 N N . ALA A 1 534 ? 3.194 -20.609 -17.926 1.00 84.81 534 ALA A N 1
ATOM 3998 C CA . ALA A 1 534 ? 2.624 -21.508 -16.932 1.00 84.81 534 ALA A CA 1
ATOM 3999 C C . ALA A 1 534 ? 3.725 -22.358 -16.268 1.00 84.81 534 ALA A C 1
ATOM 4001 O O . ALA A 1 534 ? 4.714 -22.726 -16.900 1.00 84.81 534 ALA A O 1
ATOM 4002 N N . LEU A 1 535 ? 3.519 -22.709 -14.994 1.00 82.56 535 LEU A N 1
ATOM 4003 C CA . LEU A 1 535 ? 4.443 -23.500 -14.162 1.00 82.56 535 LEU A CA 1
ATOM 4004 C C . LEU A 1 535 ? 5.749 -22.801 -13.747 1.00 82.56 535 LEU A C 1
ATOM 4006 O O . LEU A 1 535 ? 6.521 -23.402 -12.997 1.00 82.56 535 LEU A O 1
ATOM 4010 N N . THR A 1 536 ? 5.988 -21.547 -14.145 1.00 80.75 536 THR A N 1
ATOM 4011 C CA . THR A 1 536 ? 7.122 -20.778 -13.617 1.00 80.75 536 THR A CA 1
ATOM 4012 C C . THR A 1 536 ? 6.996 -20.598 -12.104 1.00 80.75 536 THR A C 1
ATOM 4014 O O . THR A 1 536 ? 5.904 -20.371 -11.570 1.00 80.75 536 THR A O 1
ATOM 4017 N N . ARG A 1 537 ? 8.118 -20.765 -11.404 1.00 75.31 537 ARG A N 1
ATOM 4018 C CA . ARG A 1 537 ? 8.240 -20.514 -9.957 1.00 75.31 537 ARG A CA 1
ATOM 4019 C C . ARG A 1 537 ? 9.452 -19.653 -9.616 1.00 75.31 537 ARG A C 1
ATOM 4021 O O . ARG A 1 537 ? 9.433 -18.953 -8.611 1.00 75.31 537 ARG A O 1
ATOM 4028 N N . LEU A 1 538 ? 10.464 -19.675 -10.478 1.00 81.38 538 LEU A N 1
ATOM 4029 C CA . LEU A 1 538 ? 11.651 -18.835 -10.407 1.00 81.38 538 LEU A CA 1
ATOM 4030 C C . LEU A 1 538 ? 12.139 -18.512 -11.824 1.00 81.38 538 LEU A C 1
ATOM 4032 O O . LEU A 1 538 ? 11.790 -19.200 -12.788 1.00 81.38 538 LEU A O 1
ATOM 4036 N N . ALA A 1 539 ? 12.945 -17.470 -11.961 1.00 87.50 539 ALA A N 1
ATOM 4037 C CA . ALA A 1 539 ? 13.633 -17.137 -13.196 1.00 87.50 539 ALA A CA 1
ATOM 4038 C C . ALA A 1 539 ? 15.048 -16.623 -12.915 1.00 87.50 539 ALA A C 1
ATOM 4040 O O . ALA A 1 539 ? 15.353 -16.186 -11.808 1.00 87.50 539 ALA A O 1
ATOM 4041 N N . TYR A 1 540 ? 15.905 -16.666 -13.931 1.00 91.12 540 TYR A N 1
ATOM 4042 C CA . TYR A 1 540 ? 17.186 -15.962 -13.917 1.00 91.12 540 TYR A CA 1
ATOM 4043 C C . TYR A 1 540 ? 17.089 -14.746 -14.826 1.00 91.12 540 TYR A C 1
ATOM 4045 O O . TYR A 1 540 ? 16.845 -14.899 -16.026 1.00 91.12 540 TYR A O 1
ATOM 4053 N N . LEU A 1 541 ? 17.262 -13.563 -14.245 1.00 92.19 541 LEU A N 1
ATOM 4054 C CA . LEU A 1 541 ? 17.374 -12.309 -14.969 1.00 92.19 541 LEU A CA 1
ATOM 4055 C C . LEU A 1 541 ? 18.841 -12.062 -15.312 1.00 92.19 541 LEU A C 1
ATOM 4057 O O . LEU A 1 541 ? 19.687 -12.055 -14.422 1.00 92.19 541 LEU A O 1
ATOM 4061 N N . GLU A 1 542 ? 19.134 -11.839 -16.587 1.00 94.62 542 GLU A N 1
ATOM 4062 C CA . GLU A 1 542 ? 20.473 -11.556 -17.093 1.00 94.62 542 GLU A CA 1
ATOM 4063 C C . GLU A 1 542 ? 20.499 -10.189 -17.774 1.00 94.62 542 GLU A C 1
ATOM 4065 O O . GLU A 1 542 ? 19.746 -9.964 -18.719 1.00 94.62 542 GLU A O 1
ATOM 4070 N N . LEU A 1 543 ? 21.396 -9.305 -17.340 1.00 94.88 543 LEU A N 1
ATOM 4071 C CA . LEU A 1 543 ? 21.763 -8.094 -18.078 1.00 94.88 543 LEU A CA 1
ATOM 4072 C C . LEU A 1 543 ? 23.060 -8.394 -18.816 1.00 94.88 543 LEU A C 1
ATOM 4074 O O . LEU A 1 543 ? 24.012 -8.858 -18.184 1.00 94.88 543 LEU A O 1
ATOM 4078 N N . PHE A 1 544 ? 23.112 -8.164 -20.126 1.00 96.25 544 PHE A N 1
ATOM 4079 C CA . PHE A 1 544 ? 24.259 -8.589 -20.921 1.00 96.25 544 PHE A CA 1
ATOM 4080 C C . PHE A 1 544 ? 24.674 -7.597 -22.007 1.00 96.25 544 PHE A C 1
ATOM 4082 O O . PHE A 1 544 ? 23.870 -6.830 -22.536 1.00 96.25 544 PHE A O 1
ATOM 4089 N N . VAL A 1 545 ? 25.955 -7.693 -22.366 1.00 96.81 545 VAL A N 1
ATOM 4090 C CA . VAL A 1 545 ? 26.540 -7.161 -23.594 1.00 96.81 545 VAL A CA 1
ATOM 4091 C C . VAL A 1 545 ? 27.180 -8.325 -24.349 1.00 96.81 545 VAL A C 1
ATOM 4093 O O . VAL A 1 545 ? 28.157 -8.910 -23.878 1.00 96.81 545 VAL A O 1
ATOM 4096 N N . THR A 1 546 ? 26.638 -8.645 -25.522 1.00 95.31 546 THR A N 1
ATOM 4097 C CA . THR A 1 546 ? 27.127 -9.678 -26.444 1.00 95.31 546 THR A CA 1
ATOM 4098 C C . THR A 1 546 ? 27.308 -9.043 -27.822 1.00 95.31 546 THR A C 1
ATOM 4100 O O . THR A 1 546 ? 26.365 -9.013 -28.614 1.00 95.31 546 THR A O 1
ATOM 4103 N N . PRO A 1 547 ? 28.498 -8.500 -28.126 1.00 93.38 547 PRO A N 1
ATOM 4104 C CA . PRO A 1 547 ? 28.753 -7.851 -29.404 1.00 93.38 547 PRO A CA 1
ATOM 4105 C C . PRO A 1 547 ? 28.591 -8.829 -30.577 1.00 93.38 547 PRO A C 1
ATOM 4107 O O . PRO A 1 547 ? 29.144 -9.929 -30.566 1.00 93.38 547 PRO A O 1
ATOM 4110 N N . GLY A 1 548 ? 27.828 -8.436 -31.598 1.00 85.06 548 GLY A N 1
ATOM 4111 C CA . GLY A 1 548 ? 27.546 -9.271 -32.764 1.00 85.06 548 GLY A CA 1
ATOM 4112 C C . GLY A 1 548 ? 28.784 -9.629 -33.600 1.00 85.06 548 GLY A C 1
ATOM 4113 O O . GLY A 1 548 ? 29.740 -8.862 -33.698 1.00 85.06 548 GLY A O 1
ATOM 4114 N N . ALA A 1 549 ? 28.719 -10.783 -34.276 1.00 75.81 549 ALA A N 1
ATOM 4115 C CA . ALA A 1 549 ? 29.840 -11.400 -35.001 1.00 75.81 549 ALA A CA 1
ATOM 4116 C C . ALA A 1 549 ? 30.392 -10.611 -36.200 1.00 75.81 549 ALA A C 1
ATOM 4118 O O . ALA A 1 549 ? 31.445 -10.941 -36.743 1.00 75.81 549 ALA A O 1
ATOM 4119 N N . THR A 1 550 ? 29.701 -9.557 -36.621 1.00 64.12 550 THR A N 1
ATOM 4120 C CA . THR A 1 550 ? 30.145 -8.683 -37.704 1.00 64.12 550 THR A CA 1
ATOM 4121 C C . THR A 1 550 ? 30.927 -7.498 -37.130 1.00 64.12 550 THR A C 1
ATOM 4123 O O . THR A 1 550 ? 30.323 -6.557 -36.611 1.00 64.12 550 THR A O 1
ATOM 4126 N N . ASN A 1 551 ? 32.249 -7.511 -37.316 1.00 56.28 551 ASN A N 1
ATOM 4127 C CA . ASN A 1 551 ? 33.129 -6.331 -37.332 1.00 56.28 551 ASN A CA 1
ATOM 4128 C C . ASN A 1 551 ? 33.465 -5.681 -35.981 1.00 56.28 551 ASN A C 1
ATOM 4130 O O . ASN A 1 551 ? 33.022 -4.567 -35.704 1.00 56.28 551 ASN A O 1
ATOM 4134 N N . SER A 1 552 ? 34.349 -6.310 -35.199 1.00 78.62 552 SER A N 1
ATOM 4135 C CA . SER A 1 552 ? 35.143 -5.610 -34.168 1.00 78.62 552 SER A CA 1
ATOM 4136 C C . SER A 1 552 ? 34.319 -4.813 -33.147 1.00 78.62 552 SER A C 1
ATOM 4138 O O . SER A 1 552 ? 34.803 -3.815 -32.605 1.00 78.62 552 SER A O 1
ATOM 4140 N N . ARG A 1 553 ? 33.056 -5.204 -32.917 1.00 91.31 553 ARG A N 1
ATOM 4141 C CA . ARG A 1 553 ? 32.175 -4.458 -32.024 1.00 91.31 553 ARG A CA 1
ATOM 4142 C C . ARG A 1 553 ? 32.662 -4.606 -30.600 1.00 91.31 553 ARG A C 1
ATOM 4144 O O . ARG A 1 553 ? 32.936 -5.712 -30.136 1.00 91.31 553 ARG A O 1
ATOM 4151 N N . SER A 1 554 ? 32.780 -3.479 -29.926 1.00 94.62 554 SER A N 1
ATOM 4152 C CA . SER A 1 554 ? 33.152 -3.413 -28.526 1.00 94.62 554 SER A CA 1
ATOM 4153 C C . SER A 1 554 ? 32.528 -2.189 -27.892 1.00 94.62 554 SER A C 1
ATOM 4155 O O . SER A 1 554 ? 32.138 -1.244 -28.583 1.00 94.62 554 SER A O 1
ATOM 4157 N N . GLY A 1 555 ? 32.416 -2.203 -26.573 1.00 95.06 555 GLY A N 1
ATOM 4158 C CA . GLY A 1 555 ? 31.981 -1.024 -25.857 1.00 95.06 555 GLY A CA 1
ATOM 4159 C C . GLY A 1 555 ? 31.810 -1.237 -24.371 1.00 95.06 555 GLY A C 1
ATOM 4160 O O . GLY A 1 555 ? 31.945 -2.345 -23.846 1.00 95.06 555 GLY A O 1
ATOM 4161 N N . VAL A 1 556 ? 31.508 -0.121 -23.723 1.00 96.44 556 VAL A N 1
ATOM 4162 C CA . VAL A 1 556 ? 31.227 -0.022 -22.297 1.00 96.44 556 VAL A CA 1
ATOM 4163 C C . VAL A 1 556 ? 29.809 0.499 -22.137 1.00 96.44 556 VAL A C 1
ATOM 4165 O O . VAL A 1 556 ? 29.472 1.565 -22.658 1.00 96.44 556 VAL A O 1
ATOM 4168 N N . VAL A 1 557 ? 28.988 -0.241 -21.405 1.00 95.69 557 VAL A N 1
ATOM 4169 C CA . VAL A 1 557 ? 27.593 0.105 -21.132 1.00 95.69 557 VAL A CA 1
ATOM 4170 C C . VAL A 1 557 ? 27.389 0.221 -19.637 1.00 95.69 557 VAL A C 1
ATOM 4172 O O . VAL A 1 557 ? 27.906 -0.598 -18.882 1.00 95.69 557 VAL A O 1
ATOM 4175 N N . LEU A 1 558 ? 26.613 1.216 -19.224 1.00 94.06 558 LEU A N 1
ATOM 4176 C CA . LEU A 1 558 ? 26.124 1.347 -17.859 1.00 94.06 558 LEU A CA 1
ATOM 4177 C C . LEU A 1 558 ? 24.640 1.003 -17.819 1.00 94.06 558 LEU A C 1
ATOM 4179 O O . LEU A 1 558 ? 23.883 1.441 -18.688 1.00 94.06 558 LEU A O 1
ATOM 4183 N N . LEU A 1 559 ? 24.237 0.244 -16.806 1.00 91.44 559 LEU A N 1
ATOM 4184 C CA . LEU A 1 559 ? 22.844 -0.022 -16.473 1.00 91.44 559 LEU A CA 1
ATOM 4185 C C . LEU A 1 559 ? 22.581 0.373 -15.028 1.00 91.44 559 LEU A C 1
ATOM 4187 O O . LEU A 1 559 ? 23.407 0.124 -14.150 1.00 91.44 559 LEU A O 1
ATOM 4191 N N . ASP A 1 560 ? 21.423 0.966 -14.780 1.00 85.31 560 ASP A N 1
ATOM 4192 C CA . ASP A 1 560 ? 20.957 1.272 -13.434 1.00 85.31 560 ASP A CA 1
ATOM 4193 C C . ASP A 1 560 ? 19.429 1.234 -13.347 1.00 85.31 560 ASP A C 1
ATOM 4195 O O . ASP A 1 560 ? 18.736 1.076 -14.360 1.00 85.31 560 ASP A O 1
ATOM 4199 N N . HIS A 1 561 ? 18.927 1.362 -12.114 1.00 75.25 561 HIS A N 1
ATOM 4200 C CA . HIS A 1 561 ? 17.502 1.501 -11.813 1.00 75.25 561 HIS A CA 1
ATOM 4201 C C . HIS A 1 561 ? 16.653 0.391 -12.457 1.00 75.25 561 HIS A C 1
ATOM 4203 O O . HIS A 1 561 ? 15.558 0.644 -12.957 1.00 75.25 561 HIS A O 1
ATOM 4209 N N . VAL A 1 562 ? 17.184 -0.834 -12.492 1.00 83.50 562 VAL A N 1
ATOM 4210 C CA . VAL A 1 562 ? 16.537 -1.980 -13.129 1.00 83.50 562 VAL A CA 1
ATOM 4211 C C . VAL A 1 562 ? 15.432 -2.486 -12.216 1.00 83.50 562 VAL A C 1
ATOM 4213 O O . VAL A 1 562 ? 15.676 -2.783 -11.054 1.00 83.50 562 VAL A O 1
ATOM 4216 N N . ASP A 1 563 ? 14.225 -2.646 -12.737 1.00 79.56 563 ASP A N 1
ATOM 4217 C CA . ASP A 1 563 ? 13.099 -3.190 -11.991 1.00 79.56 563 ASP A CA 1
ATOM 4218 C C . ASP A 1 563 ? 12.394 -4.306 -12.734 1.00 79.56 563 ASP A C 1
ATOM 4220 O O . ASP A 1 563 ? 12.371 -4.348 -13.964 1.00 79.56 563 ASP A O 1
ATOM 4224 N N . LEU A 1 564 ? 11.799 -5.196 -11.948 1.00 78.56 564 LEU A N 1
ATOM 4225 C CA . LEU A 1 564 ? 10.945 -6.269 -12.404 1.00 78.56 564 LEU A CA 1
ATOM 4226 C C . LEU A 1 564 ? 9.727 -6.379 -11.479 1.00 78.56 564 LEU A C 1
ATOM 4228 O O . LEU A 1 564 ? 9.892 -6.588 -10.278 1.00 78.56 564 LEU A O 1
ATOM 4232 N N . ARG A 1 565 ? 8.515 -6.313 -12.040 1.00 71.50 565 ARG A N 1
ATOM 4233 C CA . ARG A 1 565 ? 7.237 -6.349 -11.301 1.00 71.50 565 ARG A CA 1
ATOM 4234 C C . ARG A 1 565 ? 6.099 -6.979 -12.124 1.00 71.50 565 ARG A C 1
ATOM 4236 O O . ARG A 1 565 ? 6.216 -7.054 -13.344 1.00 71.50 565 ARG A O 1
ATOM 4243 N N . PRO A 1 566 ? 4.981 -7.408 -11.514 1.00 71.44 566 PRO A N 1
ATOM 4244 C CA . PRO A 1 566 ? 3.745 -7.718 -12.239 1.00 71.44 566 PRO A CA 1
ATOM 4245 C C . PRO A 1 566 ? 3.262 -6.533 -13.095 1.00 71.44 566 PRO A C 1
ATOM 4247 O O . PRO A 1 566 ? 3.353 -5.383 -12.670 1.00 71.44 566 PRO A O 1
ATOM 4250 N N . ALA A 1 567 ? 2.746 -6.797 -14.301 1.00 60.78 567 ALA A N 1
ATOM 4251 C CA . ALA A 1 567 ? 2.376 -5.754 -15.273 1.00 60.78 567 ALA A CA 1
ATOM 4252 C C . ALA A 1 567 ? 1.214 -4.859 -14.797 1.00 60.78 567 ALA A C 1
ATOM 4254 O O . ALA A 1 567 ? 1.105 -3.704 -15.200 1.00 60.78 567 ALA A O 1
ATOM 4255 N N . GLU A 1 568 ? 0.372 -5.379 -13.904 1.00 46.53 568 GLU A N 1
ATOM 4256 C CA . GLU A 1 568 ? -0.744 -4.665 -13.272 1.00 46.53 568 GLU A CA 1
ATOM 4257 C C . GLU A 1 568 ? -0.310 -3.551 -12.302 1.00 46.53 568 GLU A C 1
ATOM 4259 O O . GLU A 1 568 ? -1.135 -2.738 -11.901 1.00 46.53 568 GLU A O 1
ATOM 4264 N N . HIS A 1 569 ? 0.980 -3.462 -11.961 1.00 42.38 569 HIS A N 1
ATOM 4265 C CA . HIS A 1 569 ? 1.519 -2.456 -11.039 1.00 42.38 569 HIS A CA 1
ATOM 4266 C C . HIS A 1 569 ? 2.020 -1.165 -11.728 1.00 42.38 569 HIS A C 1
ATOM 4268 O O . HIS A 1 569 ? 2.658 -0.340 -11.075 1.00 42.38 569 HIS A O 1
ATOM 4274 N N . GLY A 1 570 ? 1.746 -0.971 -13.027 1.00 38.16 570 GLY A N 1
ATOM 4275 C CA . GLY A 1 570 ? 2.196 0.203 -13.797 1.00 38.16 570 GLY A CA 1
ATOM 4276 C C . GLY A 1 570 ? 3.701 0.201 -14.111 1.00 38.16 570 GLY A C 1
ATOM 4277 O O . GLY A 1 570 ? 4.460 -0.615 -13.585 1.00 38.16 570 GLY A O 1
ATOM 4278 N N . ASP A 1 571 ? 4.151 1.077 -15.018 1.00 36.78 571 ASP A N 1
ATOM 4279 C CA . ASP A 1 571 ? 5.584 1.235 -15.325 1.00 36.78 571 ASP A CA 1
ATOM 4280 C C . ASP A 1 571 ? 6.320 2.154 -14.328 1.00 36.78 571 ASP A C 1
ATOM 4282 O O . ASP A 1 571 ? 5.764 2.574 -13.310 1.00 36.78 571 ASP A O 1
ATOM 4286 N N . PHE A 1 572 ? 7.604 2.409 -14.609 1.00 33.16 572 PHE A N 1
ATOM 4287 C CA . PHE A 1 572 ? 8.464 3.320 -13.847 1.00 33.16 572 PHE A CA 1
ATOM 4288 C C . PHE A 1 572 ? 8.236 4.818 -14.121 1.00 33.16 572 PHE A C 1
ATOM 4290 O O . PHE A 1 572 ? 9.033 5.644 -13.669 1.00 33.16 572 PHE A O 1
ATOM 4297 N N . GLY A 1 573 ? 7.173 5.173 -14.847 1.00 32.06 573 GLY A N 1
ATOM 4298 C CA . GLY A 1 573 ? 6.995 6.486 -15.460 1.00 32.06 573 GLY A CA 1
ATOM 4299 C C . GLY A 1 573 ? 7.605 6.579 -16.852 1.00 32.06 573 GLY A C 1
ATOM 4300 O O . GLY A 1 573 ? 8.862 6.575 -16.967 1.00 32.06 573 GLY A O 1
#

pLDDT: mean 78.92, std 18.18, range [29.73, 98.5]